Protein AF-A0AA43IH38-F1 (afdb_monomer)

Sequence (455 aa):
GIPIVIVGLGMFALPEIVDLLRRSTRISETASLGAGWIEGFKDVIRHRWIVVRCSVIGCIVGALPGLGGSVVDWIAYGHVIQTTKNRERYGTGDVRGVLAPESANNAKEGGALIPTLLFGIPGSGSMAILLGGFILIGIEPGITMLTQHLDLTFTMIWSLAIGNIAATVLCLLLANHIAKLTTIRYAYLAPFMLMLIFFAAFQATREWNDLFALFVMGTLGIYMKRFGWSRPALLIGYFLAPRLEPTIYQTYQVYGMSFLQHPIVIGLIIATVASIYAAWRFSPNRGQTYSEAGEHGTSNRKPQLIFAAVVFGCIVYALIDSFNYTWFGRIFMQIVAVVGVLLMLPLMYFMVRAEKPAGVLDDAERTIKVDYSVYHYLGWVLGMFALVGLVGFPFGSALFIFIFMQVKVGNAPLKHAIMGISGVAFLGVMSHFLTLRYPSGLLQSVIDMPWWLGG

Radius of gyration: 24.85 Å; Cα contacts (8 Å, |Δi|>4): 553; chains: 1; bounding box: 68×59×64 Å

Mean predicted aligned error: 8.52 Å

pLDDT: mean 86.98, std 8.6, range [52.22, 97.06]

Structure (mmCIF, N/CA/C/O backbone):
data_AF-A0AA43IH38-F1
#
_entry.id   AF-A0AA43IH38-F1
#
loop_
_atom_site.group_PDB
_atom_site.id
_atom_site.type_symbol
_atom_site.label_atom_id
_atom_site.label_alt_id
_atom_site.label_comp_id
_atom_site.label_asym_id
_atom_site.label_entity_id
_atom_site.label_seq_id
_atom_site.pdbx_PDB_ins_code
_atom_site.Cartn_x
_atom_site.Cartn_y
_atom_site.Cartn_z
_atom_site.occupancy
_atom_site.B_iso_or_equiv
_atom_site.auth_seq_id
_atom_site.auth_comp_id
_atom_site.auth_asym_id
_atom_site.auth_atom_id
_atom_site.pdbx_PDB_model_num
ATOM 1 N N . GLY A 1 1 ? -8.515 12.294 -8.029 1.00 81.25 1 GLY A N 1
ATOM 2 C CA . GLY A 1 1 ? -7.836 11.893 -6.776 1.00 81.25 1 GLY A CA 1
ATOM 3 C C . GLY A 1 1 ? -6.794 10.832 -7.075 1.00 81.25 1 GLY A C 1
ATOM 4 O O . GLY A 1 1 ? -6.732 10.390 -8.214 1.00 81.25 1 GLY A O 1
ATOM 5 N N . ILE A 1 2 ? -5.983 10.427 -6.094 1.00 88.69 2 ILE A N 1
ATOM 6 C CA . ILE A 1 2 ? -4.930 9.419 -6.310 1.00 88.69 2 ILE A CA 1
ATOM 7 C C . ILE A 1 2 ? -5.561 8.009 -6.324 1.00 88.69 2 ILE A C 1
ATOM 9 O O . ILE A 1 2 ? -6.302 7.659 -5.402 1.00 88.69 2 ILE A O 1
ATOM 13 N N . PRO A 1 3 ? -5.308 7.167 -7.335 1.00 87.00 3 PRO A N 1
ATOM 14 C CA . PRO A 1 3 ? -5.818 5.801 -7.344 1.00 87.00 3 PRO A CA 1
ATOM 15 C C . PRO A 1 3 ? -5.353 4.988 -6.133 1.00 87.00 3 PRO A C 1
ATOM 17 O O . PRO A 1 3 ? -4.191 5.034 -5.725 1.00 87.00 3 PRO A O 1
ATOM 20 N N . ILE A 1 4 ? -6.253 4.179 -5.575 1.00 83.62 4 ILE A N 1
ATOM 21 C CA . ILE A 1 4 ? -5.964 3.404 -4.363 1.00 83.62 4 ILE A CA 1
ATOM 22 C C . ILE A 1 4 ? -4.842 2.383 -4.542 1.00 83.62 4 ILE A C 1
ATOM 24 O O . ILE A 1 4 ? -4.072 2.136 -3.615 1.00 83.62 4 ILE A O 1
ATOM 28 N N . VAL A 1 5 ? -4.719 1.829 -5.749 1.00 84.38 5 VAL A N 1
ATOM 29 C CA . VAL A 1 5 ? -3.650 0.894 -6.109 1.00 84.38 5 VAL A CA 1
ATOM 30 C C . VAL A 1 5 ? -2.286 1.552 -5.899 1.00 84.38 5 VAL A C 1
ATOM 32 O O . VAL A 1 5 ? -1.394 0.935 -5.327 1.00 84.38 5 VAL A O 1
ATOM 35 N N . ILE A 1 6 ? -2.144 2.831 -6.258 1.00 92.69 6 ILE A N 1
ATOM 36 C CA . ILE A 1 6 ? -0.893 3.586 -6.111 1.00 92.69 6 ILE A CA 1
ATOM 37 C C . ILE A 1 6 ? -0.559 3.812 -4.641 1.00 92.69 6 ILE A C 1
ATOM 39 O O . ILE A 1 6 ? 0.585 3.616 -4.234 1.00 92.69 6 ILE A O 1
ATOM 43 N N . VAL A 1 7 ? -1.557 4.166 -3.826 1.00 91.19 7 VAL A N 1
ATOM 44 C CA . VAL A 1 7 ? -1.372 4.306 -2.376 1.00 91.19 7 VAL A CA 1
ATOM 45 C C . VAL A 1 7 ? -0.963 2.965 -1.766 1.00 91.19 7 VAL A C 1
ATOM 47 O O . VAL A 1 7 ? 0.008 2.910 -1.022 1.00 91.19 7 VAL A O 1
ATOM 50 N N . GLY A 1 8 ? -1.622 1.859 -2.121 1.00 89.00 8 GLY A N 1
ATOM 51 C CA . GLY A 1 8 ? -1.249 0.523 -1.645 1.00 89.00 8 GLY A CA 1
ATOM 52 C C . GLY A 1 8 ? 0.190 0.139 -2.016 1.00 89.00 8 GLY A C 1
ATOM 53 O O . GLY A 1 8 ? 0.974 -0.253 -1.149 1.00 89.00 8 GLY A O 1
ATOM 54 N N . LEU A 1 9 ? 0.565 0.315 -3.285 1.00 92.81 9 LEU A N 1
ATOM 55 C CA . LEU A 1 9 ? 1.914 0.035 -3.783 1.00 92.81 9 LEU A CA 1
ATOM 56 C C . LEU A 1 9 ? 2.978 0.914 -3.103 1.00 92.81 9 LEU A C 1
ATOM 58 O O . LEU A 1 9 ? 4.007 0.403 -2.657 1.00 92.81 9 LEU A O 1
ATOM 62 N N . GLY A 1 10 ? 2.721 2.215 -2.961 1.00 94.25 10 GLY A N 1
ATOM 63 C CA . GLY A 1 10 ? 3.629 3.144 -2.289 1.00 94.25 10 GLY A CA 1
ATOM 64 C C . GLY A 1 10 ? 3.775 2.854 -0.794 1.00 94.25 10 GLY A C 1
ATOM 65 O O . GLY A 1 10 ? 4.875 2.856 -0.256 1.00 94.25 10 GLY A O 1
ATOM 66 N N . MET A 1 11 ? 2.686 2.524 -0.107 1.00 92.31 11 MET A N 1
ATOM 67 C CA . MET A 1 11 ? 2.701 2.348 1.347 1.00 92.31 11 MET A CA 1
ATOM 68 C C . MET A 1 11 ? 3.237 0.981 1.791 1.00 92.31 11 MET A C 1
ATOM 70 O O . MET A 1 11 ? 3.782 0.860 2.891 1.00 92.31 11 MET A O 1
ATOM 74 N N . PHE A 1 12 ? 3.107 -0.056 0.961 1.00 89.56 12 PHE A N 1
ATOM 75 C CA . PHE A 1 12 ? 3.463 -1.425 1.348 1.00 89.56 12 PHE A CA 1
ATOM 76 C C . PHE A 1 12 ? 4.565 -2.039 0.497 1.00 89.56 12 PHE A C 1
ATOM 78 O O . PHE A 1 12 ? 5.475 -2.637 1.064 1.00 89.56 12 PHE A O 1
ATOM 85 N N . ALA A 1 13 ? 4.542 -1.862 -0.825 1.00 92.69 13 ALA A N 1
ATOM 86 C CA . ALA A 1 13 ? 5.506 -2.530 -1.694 1.00 92.69 13 ALA A CA 1
ATOM 87 C C . ALA A 1 13 ? 6.880 -1.839 -1.666 1.00 92.69 13 ALA A C 1
ATOM 89 O O . ALA A 1 13 ? 7.891 -2.490 -1.398 1.00 92.69 13 ALA A O 1
ATOM 90 N N . LEU A 1 14 ? 6.935 -0.516 -1.868 1.00 93.81 14 LEU A N 1
ATOM 91 C CA . LEU A 1 14 ? 8.208 0.221 -1.874 1.00 93.81 14 LEU A CA 1
ATOM 92 C C . LEU A 1 14 ? 8.974 0.156 -0.534 1.00 93.81 14 LEU A C 1
ATOM 94 O O . LEU A 1 14 ? 10.174 -0.127 -0.564 1.00 93.81 14 LEU A O 1
ATOM 98 N N . PRO A 1 15 ? 8.340 0.331 0.643 1.00 91.88 15 PRO A N 1
ATOM 99 C CA . PRO A 1 15 ? 9.043 0.252 1.922 1.00 91.88 15 PRO A CA 1
ATOM 100 C C . PRO A 1 15 ? 9.574 -1.149 2.223 1.00 91.88 15 PRO A C 1
ATOM 102 O O . PRO A 1 15 ? 10.594 -1.288 2.897 1.00 91.88 15 PRO A O 1
ATOM 105 N N . GLU A 1 16 ? 8.897 -2.190 1.734 1.00 89.75 16 GLU A N 1
ATOM 106 C CA . GLU A 1 16 ? 9.347 -3.570 1.897 1.00 89.75 16 GLU A CA 1
ATOM 107 C C . GLU A 1 16 ? 10.522 -3.888 0.975 1.00 89.75 16 GLU A C 1
ATOM 109 O O . GLU A 1 16 ? 11.508 -4.467 1.424 1.00 89.75 16 GLU A O 1
ATOM 114 N N . ILE A 1 17 ? 10.490 -3.407 -0.274 1.00 90.88 17 ILE A N 1
ATOM 115 C CA . ILE A 1 17 ? 11.639 -3.512 -1.180 1.00 90.88 17 ILE A CA 1
ATOM 116 C C . ILE A 1 17 ? 12.870 -2.842 -0.586 1.00 90.88 17 ILE A C 1
ATOM 118 O O . ILE A 1 17 ? 13.943 -3.443 -0.584 1.00 90.88 17 ILE A O 1
ATOM 122 N N . VAL A 1 18 ? 12.727 -1.615 -0.084 1.00 90.06 18 VAL A N 1
ATOM 123 C CA . VAL A 1 18 ? 13.847 -0.877 0.505 1.00 90.06 18 VAL A CA 1
ATOM 124 C C . VAL A 1 18 ? 14.407 -1.611 1.723 1.00 90.06 18 VAL A C 1
ATOM 126 O O . VAL A 1 18 ? 15.621 -1.741 1.846 1.00 90.06 18 VAL A O 1
ATOM 129 N N . ASP A 1 19 ? 13.554 -2.134 2.602 1.00 86.00 19 ASP A N 1
ATOM 130 C CA . ASP A 1 19 ? 14.001 -2.855 3.797 1.00 86.00 19 ASP A CA 1
ATOM 131 C C . ASP A 1 19 ? 14.705 -4.182 3.461 1.00 86.00 19 ASP A C 1
ATOM 133 O O . ASP A 1 19 ? 15.783 -4.471 3.983 1.00 86.00 19 ASP A O 1
ATOM 137 N N . LEU A 1 20 ? 14.163 -4.958 2.522 1.00 85.62 20 LEU A N 1
ATOM 138 C CA . LEU A 1 20 ? 14.784 -6.205 2.067 1.00 85.62 20 LEU A CA 1
ATOM 139 C C . LEU A 1 20 ? 16.113 -5.956 1.337 1.00 85.62 20 LEU A C 1
ATOM 141 O O . LEU A 1 20 ? 17.081 -6.692 1.536 1.00 85.62 20 LEU A O 1
ATOM 145 N N . LEU A 1 21 ? 16.206 -4.881 0.548 1.00 85.44 21 LEU A N 1
ATOM 146 C CA . LEU A 1 21 ? 17.463 -4.456 -0.072 1.00 85.44 21 LEU A CA 1
ATOM 147 C C . LEU A 1 21 ? 18.519 -4.060 0.963 1.00 85.44 21 LEU A C 1
ATOM 149 O O . LEU A 1 21 ? 19.688 -4.426 0.814 1.00 85.44 21 LEU A O 1
ATOM 153 N N . ARG A 1 22 ? 18.118 -3.353 2.025 1.00 82.94 22 ARG A N 1
ATOM 154 C CA . ARG A 1 22 ? 19.017 -2.963 3.122 1.00 82.94 22 ARG A CA 1
ATOM 155 C C . ARG A 1 22 ? 19.623 -4.176 3.811 1.00 82.94 22 ARG A C 1
ATOM 157 O O . ARG A 1 22 ? 20.822 -4.176 4.056 1.00 82.94 22 ARG A O 1
ATOM 164 N N . ARG A 1 23 ? 18.834 -5.227 4.042 1.00 75.38 23 ARG A N 1
ATOM 165 C CA . ARG A 1 23 ? 19.314 -6.469 4.671 1.00 75.38 23 ARG A CA 1
ATOM 166 C C . ARG A 1 23 ? 20.249 -7.275 3.765 1.00 75.38 23 ARG A C 1
ATOM 168 O O . ARG A 1 23 ? 21.070 -8.022 4.277 1.00 75.38 23 ARG A O 1
ATOM 175 N N . SER A 1 24 ? 20.163 -7.116 2.438 1.00 62.66 24 SER A N 1
ATOM 176 C CA . SER A 1 24 ? 21.061 -7.731 1.436 1.00 62.66 24 SER A CA 1
ATOM 177 C C . SER A 1 24 ? 21.216 -9.265 1.509 1.00 62.66 24 SER A C 1
ATOM 179 O O . SER A 1 24 ? 22.073 -9.837 0.827 1.00 62.66 24 SER A O 1
ATOM 181 N N . THR A 1 25 ? 20.351 -9.945 2.264 1.00 61.59 25 THR A N 1
ATOM 182 C CA . THR A 1 25 ? 20.306 -11.398 2.439 1.00 61.59 25 THR A CA 1
ATOM 183 C C . THR A 1 25 ? 19.291 -12.054 1.498 1.00 61.59 25 THR A C 1
ATOM 185 O O . THR A 1 25 ? 18.500 -11.396 0.816 1.00 61.59 25 THR A O 1
ATOM 188 N N . ARG A 1 26 ? 19.339 -13.388 1.407 1.00 58.38 26 ARG A N 1
ATOM 189 C CA . ARG A 1 26 ? 18.226 -14.169 0.848 1.00 58.38 26 ARG A CA 1
ATOM 190 C C . ARG A 1 26 ? 17.069 -14.125 1.848 1.00 58.38 26 ARG A C 1
ATOM 192 O O . ARG A 1 26 ? 17.317 -14.119 3.051 1.00 58.38 26 ARG A O 1
ATOM 199 N N . ILE A 1 27 ? 15.830 -14.106 1.356 1.00 59.16 27 ILE A N 1
ATOM 200 C CA . ILE A 1 27 ? 14.644 -14.161 2.229 1.00 59.16 27 ILE A CA 1
ATOM 201 C C . ILE A 1 27 ? 14.575 -15.535 2.910 1.00 59.16 27 ILE A C 1
ATOM 203 O O . ILE A 1 27 ? 14.220 -15.624 4.081 1.00 59.16 27 ILE A O 1
ATOM 207 N N . SER A 1 28 ? 14.977 -16.590 2.192 1.00 54.59 28 SER A N 1
ATOM 208 C CA . SER A 1 28 ? 15.154 -17.940 2.729 1.00 54.59 28 SER A CA 1
ATOM 209 C C . SER A 1 28 ? 16.508 -18.531 2.326 1.00 54.59 28 SER A C 1
ATOM 211 O O . SER A 1 28 ? 16.962 -18.366 1.190 1.00 54.59 28 SER A O 1
ATOM 213 N N . GLU A 1 29 ? 17.144 -19.265 3.242 1.00 55.66 29 GLU A N 1
ATOM 214 C CA . GLU A 1 29 ? 18.355 -20.045 2.953 1.00 55.66 29 GLU A CA 1
ATOM 215 C C . GLU A 1 29 ? 18.055 -21.327 2.160 1.00 55.66 29 GLU A C 1
ATOM 217 O O . GLU A 1 29 ? 18.920 -21.810 1.429 1.00 55.66 29 GLU A O 1
ATOM 222 N N . THR A 1 30 ? 16.826 -21.850 2.248 1.00 53.44 30 THR A N 1
ATOM 223 C CA . THR A 1 30 ? 16.400 -23.094 1.588 1.00 53.44 30 THR A CA 1
ATOM 224 C C . THR A 1 30 ? 15.121 -22.901 0.767 1.00 53.44 30 THR A C 1
ATOM 226 O O . THR A 1 30 ? 14.196 -22.197 1.168 1.00 53.44 30 THR A O 1
ATOM 229 N N . ALA A 1 31 ? 15.065 -23.518 -0.421 1.00 53.03 31 ALA A N 1
ATOM 230 C CA . ALA A 1 31 ? 13.918 -23.418 -1.340 1.00 53.03 31 ALA A CA 1
ATOM 231 C C . ALA A 1 31 ? 12.831 -24.450 -1.040 1.00 53.03 31 ALA A C 1
ATOM 233 O O . ALA A 1 31 ? 11.761 -24.418 -1.648 1.00 53.03 31 ALA A O 1
ATOM 234 N N . SER A 1 32 ? 13.125 -25.411 -0.164 1.00 53.78 32 SER A N 1
ATOM 235 C CA . SER A 1 32 ? 12.188 -26.464 0.177 1.00 53.78 32 SER A CA 1
ATOM 236 C C . SER A 1 32 ? 11.075 -25.880 1.039 1.00 53.78 32 SER A C 1
ATOM 238 O O . SER A 1 32 ? 11.219 -25.747 2.253 1.00 53.78 32 SER A O 1
ATOM 240 N N . LEU A 1 33 ? 9.931 -25.600 0.416 1.00 57.47 33 LEU A N 1
ATOM 241 C CA . LEU A 1 33 ? 8.657 -25.818 1.091 1.00 57.47 33 LEU A CA 1
ATOM 242 C C . LEU A 1 33 ? 8.693 -27.275 1.571 1.00 57.47 33 LEU A C 1
ATOM 244 O O . LEU A 1 33 ? 8.750 -28.190 0.752 1.00 57.47 33 LEU A O 1
ATOM 248 N N . GLY A 1 34 ? 8.798 -27.500 2.880 1.00 58.00 34 GLY A N 1
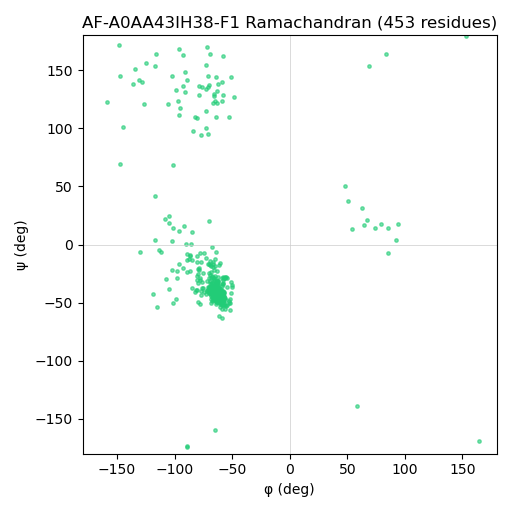ATOM 249 C CA . GLY A 1 34 ? 8.818 -28.854 3.437 1.00 58.00 34 GLY A CA 1
ATOM 250 C C . GLY A 1 34 ? 7.493 -29.601 3.215 1.00 58.00 34 GLY A C 1
ATOM 251 O O . GLY A 1 34 ? 6.642 -29.206 2.421 1.00 58.00 34 GLY A O 1
ATOM 252 N N . ALA A 1 35 ? 7.246 -30.641 4.013 1.00 59.69 35 ALA A N 1
ATOM 253 C CA . ALA A 1 35 ? 5.982 -31.393 4.056 1.00 59.69 35 ALA A CA 1
ATOM 254 C C . ALA A 1 35 ? 4.785 -30.612 4.669 1.00 59.69 35 ALA A C 1
ATOM 256 O O . ALA A 1 35 ? 3.805 -31.206 5.118 1.00 59.69 35 ALA A O 1
ATOM 257 N N . GLY A 1 36 ? 4.853 -29.277 4.712 1.00 70.44 36 GLY A N 1
ATOM 258 C CA . GLY A 1 36 ? 3.948 -28.412 5.477 1.00 70.44 36 GLY A CA 1
ATOM 259 C C . GLY A 1 36 ? 2.540 -28.244 4.898 1.00 70.44 36 GLY A C 1
ATOM 260 O O . GLY A 1 36 ? 1.693 -27.667 5.564 1.00 70.44 36 GLY A O 1
ATOM 261 N N . TRP A 1 37 ? 2.259 -28.753 3.694 1.00 76.94 37 TRP A N 1
ATOM 262 C CA . TRP A 1 37 ? 0.937 -28.671 3.052 1.00 76.94 37 TRP A CA 1
ATOM 263 C C . TRP A 1 37 ? -0.166 -29.333 3.875 1.00 76.94 37 TRP A C 1
ATOM 265 O O . TRP A 1 37 ? -1.231 -28.756 4.096 1.00 76.94 37 TRP A O 1
ATOM 275 N N . ILE A 1 38 ? 0.122 -30.541 4.365 1.00 81.62 38 ILE A N 1
ATOM 276 C CA . ILE A 1 38 ? -0.781 -31.290 5.239 1.00 81.62 38 ILE A CA 1
ATOM 277 C C . ILE A 1 38 ? -0.988 -30.518 6.545 1.00 81.62 38 ILE A C 1
ATOM 279 O O . ILE A 1 38 ? -2.101 -30.467 7.060 1.00 81.62 38 ILE A O 1
ATOM 283 N N . GLU A 1 39 ? 0.059 -29.868 7.046 1.00 83.44 39 GLU A N 1
ATOM 284 C CA . GLU A 1 39 ? -0.004 -29.088 8.278 1.00 83.44 39 GLU A CA 1
ATOM 285 C C . GLU A 1 39 ? -0.812 -27.802 8.101 1.00 83.44 39 GLU A C 1
ATOM 287 O O . GLU A 1 39 ? -1.657 -27.515 8.942 1.00 83.44 39 GLU A O 1
ATOM 292 N N . GLY A 1 40 ? -0.689 -27.118 6.960 1.00 85.12 40 GLY A N 1
ATOM 293 C CA . GLY A 1 40 ? -1.552 -25.991 6.603 1.00 85.12 40 GLY A CA 1
ATOM 294 C C . GLY A 1 40 ? -3.027 -26.394 6.523 1.00 85.12 40 GLY A C 1
ATOM 295 O O . GLY A 1 40 ? -3.891 -25.706 7.066 1.00 85.12 40 GLY A O 1
ATOM 296 N N . PHE A 1 41 ? -3.333 -27.554 5.931 1.00 86.44 41 PHE A N 1
ATOM 297 C CA . PHE A 1 41 ? -4.699 -28.086 5.923 1.00 86.44 41 PHE A CA 1
ATOM 298 C C . PHE A 1 41 ? -5.194 -28.442 7.335 1.00 86.44 41 PHE A C 1
ATOM 300 O O . PHE A 1 41 ? -6.324 -28.117 7.711 1.00 86.44 41 PHE A O 1
ATOM 307 N N . LYS A 1 42 ? -4.345 -29.059 8.165 1.00 89.62 42 LYS A N 1
ATOM 308 C CA . LYS A 1 42 ? -4.670 -29.325 9.573 1.00 89.62 42 LYS A CA 1
ATOM 309 C C . LYS A 1 42 ? -4.882 -28.037 10.364 1.00 89.62 42 LYS A C 1
ATOM 311 O O . LYS A 1 42 ? -5.757 -28.025 11.227 1.00 89.62 42 LYS A O 1
ATOM 316 N N . ASP A 1 43 ? -4.148 -26.966 10.078 1.00 89.88 43 ASP A N 1
ATOM 317 C CA . ASP A 1 43 ? -4.312 -25.671 10.739 1.00 89.88 43 ASP A CA 1
ATOM 318 C C . ASP A 1 43 ? -5.678 -25.050 10.427 1.00 89.88 43 ASP A C 1
ATOM 320 O O . ASP A 1 43 ? -6.330 -24.541 11.343 1.00 89.88 43 ASP A O 1
ATOM 324 N N . VAL A 1 44 ? -6.179 -25.188 9.192 1.00 90.75 44 VAL A N 1
ATOM 325 C CA . VAL A 1 44 ? -7.558 -24.804 8.827 1.00 90.75 44 VAL A CA 1
ATOM 326 C C . VAL A 1 44 ? -8.573 -25.552 9.699 1.00 90.75 44 VAL A C 1
ATOM 328 O O . VAL A 1 44 ? -9.472 -24.936 10.272 1.00 90.75 44 VAL A O 1
ATOM 331 N N . ILE A 1 45 ? -8.414 -26.869 9.871 1.00 93.12 45 ILE A N 1
ATOM 332 C CA . ILE A 1 45 ? -9.326 -27.693 10.687 1.00 93.12 45 ILE A CA 1
ATOM 333 C C . ILE A 1 45 ? -9.203 -27.362 12.183 1.00 93.12 45 ILE A C 1
ATOM 335 O O . ILE A 1 45 ? -10.212 -27.251 12.893 1.00 93.12 45 ILE A O 1
ATOM 339 N N . ARG A 1 46 ? -7.974 -27.189 12.678 1.00 92.56 46 ARG A N 1
ATOM 340 C CA . ARG A 1 46 ? -7.667 -26.833 14.071 1.00 92.56 46 ARG A CA 1
ATOM 341 C C . ARG A 1 46 ? -8.256 -25.470 14.428 1.00 92.56 46 ARG A C 1
ATOM 343 O O . ARG A 1 46 ? -8.788 -25.300 15.524 1.00 92.56 46 ARG A O 1
ATOM 350 N N . HIS A 1 47 ? -8.216 -24.524 13.494 1.00 92.88 47 HIS A N 1
ATOM 351 C CA . HIS A 1 47 ? -8.717 -23.162 13.655 1.00 92.88 47 HIS A CA 1
ATOM 352 C C . HIS A 1 47 ? -10.045 -22.909 12.926 1.00 92.88 47 HIS A C 1
ATOM 354 O O . HIS A 1 47 ? -10.389 -21.757 12.665 1.00 92.88 47 HIS A O 1
ATOM 360 N N . ARG A 1 48 ? -10.848 -23.955 12.679 1.00 94.56 48 ARG A N 1
ATOM 361 C CA . ARG A 1 48 ? -12.121 -23.875 11.933 1.00 94.56 48 ARG A CA 1
ATOM 362 C C . ARG A 1 48 ? -13.082 -22.792 12.422 1.00 94.56 48 ARG A C 1
ATOM 364 O O . ARG A 1 48 ? -13.797 -22.194 11.632 1.00 94.56 48 ARG A O 1
ATOM 371 N N . TRP A 1 49 ? -13.084 -22.497 13.721 1.00 93.06 49 TRP A N 1
ATOM 372 C CA . TRP A 1 49 ? -13.930 -21.442 14.280 1.00 93.06 49 TRP A CA 1
ATOM 373 C C . TRP A 1 49 ? -13.493 -20.038 13.858 1.00 93.06 49 TRP A C 1
ATOM 375 O O . TRP A 1 49 ? -14.351 -19.179 13.689 1.00 93.06 49 TRP A O 1
ATOM 385 N N . ILE A 1 50 ? -12.191 -19.803 13.667 1.00 93.19 50 ILE A N 1
ATOM 386 C CA . ILE A 1 50 ? -11.680 -18.544 13.106 1.00 93.19 50 ILE A CA 1
ATOM 387 C C . ILE A 1 50 ? -12.109 -18.452 11.644 1.00 93.19 50 ILE A C 1
ATOM 389 O O . ILE A 1 50 ? -12.704 -17.453 11.260 1.00 93.19 50 ILE A O 1
ATOM 393 N N . VAL A 1 51 ? -11.900 -19.524 10.873 1.00 94.56 51 VAL A N 1
ATOM 394 C CA . VAL A 1 51 ? -12.288 -19.606 9.456 1.00 94.56 51 VAL A CA 1
ATOM 395 C C . VAL A 1 51 ? -13.772 -19.288 9.277 1.00 94.56 51 VAL A C 1
ATOM 397 O O . VAL A 1 51 ? -14.113 -18.382 8.523 1.00 94.56 51 VAL A O 1
ATOM 400 N N . VAL A 1 52 ? -14.660 -19.954 10.023 1.00 95.19 52 VAL A N 1
ATOM 401 C CA . VAL A 1 52 ? -16.113 -19.731 9.937 1.00 95.19 52 VAL A CA 1
ATOM 402 C C . VAL A 1 52 ? -16.490 -18.309 10.354 1.00 95.19 52 VAL A C 1
ATOM 404 O O . VAL A 1 52 ? -17.215 -17.637 9.627 1.00 95.19 52 VAL A O 1
ATOM 407 N N . ARG A 1 53 ? -15.988 -17.809 11.492 1.00 93.50 53 ARG A N 1
ATOM 408 C CA . ARG A 1 53 ? -16.326 -16.457 11.975 1.00 93.50 53 ARG A CA 1
ATOM 409 C C . ARG A 1 53 ? -15.856 -15.372 11.010 1.00 93.50 53 ARG A C 1
ATOM 411 O O . ARG A 1 53 ? -16.624 -14.471 10.693 1.00 93.50 53 ARG A O 1
ATOM 418 N N . CYS A 1 54 ? -14.625 -15.474 10.516 1.00 94.56 54 CYS A N 1
ATOM 419 C CA . CYS A 1 54 ? -14.080 -14.528 9.551 1.00 94.56 54 CYS A CA 1
ATOM 420 C C . CYS A 1 54 ? -14.769 -14.644 8.187 1.00 94.56 54 CYS A C 1
ATOM 422 O O . CYS A 1 54 ? -15.011 -13.618 7.565 1.00 94.56 54 CYS A O 1
ATOM 424 N N . SER A 1 55 ? -15.185 -15.843 7.768 1.00 94.88 55 SER A N 1
ATOM 425 C CA . SER A 1 55 ? -16.012 -16.022 6.564 1.00 94.88 55 SER A CA 1
ATOM 426 C C . SER A 1 55 ? -17.379 -15.346 6.702 1.00 94.88 55 SER A C 1
ATOM 428 O O . SER A 1 55 ? -17.842 -14.702 5.768 1.00 94.88 55 SER A O 1
ATOM 430 N N . VAL A 1 56 ? -18.021 -15.438 7.874 1.00 94.62 56 VAL A N 1
ATOM 431 C CA . VAL A 1 56 ? -19.291 -14.741 8.150 1.00 94.62 56 VAL A CA 1
ATOM 432 C C . VAL A 1 56 ? -19.101 -13.226 8.116 1.00 94.62 56 VAL A C 1
ATOM 434 O O . VAL A 1 56 ? -19.885 -12.539 7.469 1.00 94.62 56 VAL A O 1
ATOM 437 N N . ILE A 1 57 ? -18.041 -12.707 8.748 1.00 91.94 57 ILE A N 1
ATOM 438 C CA . ILE A 1 57 ? -17.669 -11.285 8.640 1.00 91.94 57 ILE A CA 1
ATOM 439 C C . ILE A 1 57 ? -17.474 -10.910 7.166 1.00 91.94 57 ILE A C 1
ATOM 441 O O . ILE A 1 57 ? -18.027 -9.911 6.717 1.00 91.94 57 ILE A O 1
ATOM 445 N N . GLY A 1 58 ? -16.754 -11.746 6.413 1.00 92.19 58 GLY A N 1
ATOM 446 C CA . GLY A 1 58 ? -16.549 -11.624 4.973 1.00 92.19 58 GLY A CA 1
ATOM 447 C C . GLY A 1 58 ? -17.853 -11.462 4.203 1.00 92.19 58 GLY A C 1
ATOM 448 O O . GLY A 1 58 ? -18.056 -10.466 3.513 1.00 92.19 58 GLY A O 1
ATOM 449 N N . CYS A 1 59 ? -18.769 -12.411 4.378 1.00 91.75 59 CYS A N 1
ATOM 450 C CA . CYS A 1 59 ? -20.067 -12.428 3.716 1.00 91.75 59 CYS A CA 1
ATOM 451 C C . CYS A 1 59 ? -20.922 -11.202 4.076 1.00 91.75 59 CYS A C 1
ATOM 453 O O . CYS A 1 59 ? -21.455 -10.551 3.182 1.00 91.75 59 CYS A O 1
ATOM 455 N N . ILE A 1 60 ? -20.997 -10.832 5.362 1.00 90.62 60 ILE A N 1
ATOM 456 C CA . ILE A 1 60 ? -21.760 -9.659 5.820 1.00 90.62 60 ILE A CA 1
ATOM 457 C C . ILE A 1 60 ? -21.187 -8.373 5.221 1.00 90.62 60 ILE A C 1
ATOM 459 O O . ILE A 1 60 ? -21.932 -7.568 4.673 1.00 90.62 60 ILE A O 1
ATOM 463 N N . VAL A 1 61 ? -19.868 -8.179 5.295 1.00 87.06 61 VAL A N 1
ATOM 464 C CA . VAL A 1 61 ? -19.213 -6.990 4.731 1.00 87.06 61 VAL A CA 1
ATOM 465 C C . VAL A 1 61 ? -19.346 -6.962 3.208 1.00 87.06 61 VAL A C 1
ATOM 467 O O . VAL A 1 61 ? -19.541 -5.893 2.641 1.00 87.06 61 VAL A O 1
ATOM 470 N N . GLY A 1 62 ? -19.293 -8.120 2.546 1.00 86.81 62 GLY A N 1
ATOM 471 C CA . GLY A 1 62 ? -19.547 -8.241 1.111 1.00 86.81 62 GLY A CA 1
ATOM 472 C C . GLY A 1 62 ? -20.977 -7.862 0.727 1.00 86.81 62 GLY A C 1
ATOM 473 O O . GLY A 1 62 ? -21.176 -7.193 -0.283 1.00 86.81 62 GLY A O 1
ATOM 474 N N . ALA A 1 63 ? -21.958 -8.232 1.552 1.00 88.00 63 ALA A N 1
ATOM 475 C CA . ALA A 1 63 ? -23.362 -7.898 1.335 1.00 88.00 63 ALA A CA 1
ATOM 476 C C . ALA A 1 63 ? -23.665 -6.402 1.521 1.00 88.00 63 ALA A C 1
ATOM 478 O O . ALA A 1 63 ? -24.701 -5.928 1.058 1.00 88.00 63 ALA A O 1
ATOM 479 N N . LEU A 1 64 ? -22.775 -5.655 2.184 1.00 84.25 64 LEU A N 1
ATOM 480 C CA . LEU A 1 64 ? -22.903 -4.213 2.353 1.00 84.25 64 LEU A CA 1
ATOM 481 C C . LEU A 1 64 ? -22.419 -3.495 1.078 1.00 84.25 64 LEU A C 1
ATOM 483 O O . LEU A 1 64 ? -21.213 -3.466 0.795 1.00 84.25 64 LEU A O 1
ATOM 487 N N . PRO A 1 65 ? -23.337 -2.895 0.295 1.00 69.31 65 PRO A N 1
ATOM 488 C CA . PRO A 1 65 ? -22.980 -2.238 -0.949 1.00 69.31 65 PRO A CA 1
ATOM 489 C C . PRO A 1 65 ? -22.036 -1.081 -0.660 1.00 69.31 65 PRO A C 1
ATOM 491 O O . PRO A 1 65 ? -22.198 -0.331 0.302 1.00 69.31 65 PRO A O 1
ATOM 494 N N . GLY A 1 66 ? -21.015 -0.937 -1.498 1.00 59.97 66 GLY A N 1
ATOM 495 C CA . GLY A 1 66 ? -20.110 0.186 -1.348 1.00 59.97 66 GLY A CA 1
ATOM 496 C C . GLY A 1 66 ? -19.251 0.147 -0.078 1.00 59.97 66 GLY A C 1
ATOM 497 O O . GLY A 1 66 ? -18.729 1.191 0.280 1.00 59.97 66 GLY A O 1
ATOM 498 N N . LEU A 1 67 ? -19.020 -0.997 0.585 1.00 63.78 67 LEU A N 1
ATOM 499 C CA . LEU A 1 67 ? -17.917 -1.130 1.562 1.00 63.78 67 LEU A CA 1
ATOM 500 C C . LEU A 1 67 ? -16.625 -1.668 0.950 1.00 63.78 67 LEU A C 1
ATOM 502 O O . LEU A 1 67 ? -15.548 -1.296 1.399 1.00 63.78 67 LEU A O 1
ATOM 506 N N . GLY A 1 68 ? -16.710 -2.333 -0.209 1.00 60.31 68 GLY A N 1
ATOM 507 C CA . GLY A 1 68 ? -15.555 -2.733 -1.018 1.00 60.31 68 GLY A CA 1
ATOM 508 C C . GLY A 1 68 ? -14.705 -3.826 -0.363 1.00 60.31 68 GLY A C 1
ATOM 509 O O . GLY A 1 68 ? -14.691 -4.003 0.848 1.00 60.31 68 GLY A O 1
ATOM 510 N N . GLY A 1 69 ? -14.011 -4.612 -1.187 1.00 64.88 69 GLY A N 1
ATOM 511 C CA . GLY A 1 69 ? -13.386 -5.849 -0.712 1.00 64.88 69 GLY A CA 1
ATOM 512 C C . GLY A 1 69 ? -12.202 -5.678 0.211 1.00 64.88 69 GLY A C 1
ATOM 513 O O . GLY A 1 69 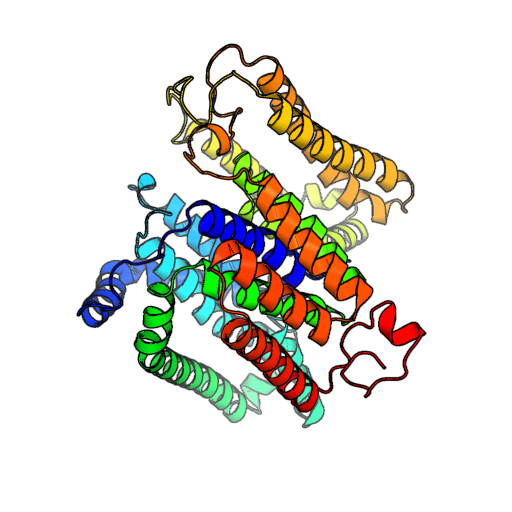? -12.106 -6.380 1.205 1.00 64.88 69 GLY A O 1
ATOM 514 N N . SER A 1 70 ? -11.325 -4.728 -0.087 1.00 66.44 70 SER A N 1
ATOM 515 C CA . SER A 1 70 ? -9.997 -4.666 0.526 1.00 66.44 70 SER A CA 1
ATOM 516 C C . SER A 1 70 ? -10.002 -4.309 2.018 1.00 66.44 70 SER A C 1
ATOM 518 O O . SER A 1 70 ? -8.985 -4.460 2.684 1.00 66.44 70 SER A O 1
ATOM 520 N N . VAL A 1 71 ? -11.122 -3.817 2.560 1.00 72.88 71 VAL A N 1
ATOM 521 C CA . VAL A 1 71 ? -11.258 -3.497 3.994 1.00 72.88 71 VAL A CA 1
ATOM 522 C C . VAL A 1 71 ? -11.529 -4.755 4.820 1.00 72.88 71 VAL A C 1
ATOM 524 O O . VAL A 1 71 ? -11.194 -4.797 6.005 1.00 72.88 71 VAL A O 1
ATOM 527 N N . VAL A 1 72 ? -12.110 -5.789 4.206 1.00 84.69 72 VAL A N 1
ATOM 528 C CA . VAL A 1 72 ? -12.567 -6.985 4.919 1.00 84.69 72 VAL A CA 1
ATOM 529 C C . VAL A 1 72 ? -11.414 -7.739 5.574 1.00 84.69 72 VAL A C 1
ATOM 531 O O . VAL A 1 72 ? -11.546 -8.185 6.713 1.00 84.69 72 VAL A O 1
ATOM 534 N N . ASP A 1 73 ? -10.258 -7.767 4.912 1.00 85.88 73 ASP A N 1
ATOM 535 C CA . ASP A 1 73 ? -9.041 -8.415 5.402 1.00 85.88 73 ASP A CA 1
ATOM 536 C C . ASP A 1 73 ? -8.546 -7.749 6.680 1.00 85.88 73 ASP A C 1
ATOM 538 O O . ASP A 1 73 ? -8.230 -8.416 7.665 1.00 85.88 73 ASP A O 1
ATOM 542 N N . TRP A 1 74 ? -8.558 -6.415 6.708 1.00 79.25 74 TRP A N 1
ATOM 543 C CA . TRP A 1 74 ? -8.151 -5.639 7.874 1.00 79.25 74 TRP A CA 1
ATOM 544 C C . TRP A 1 74 ? -9.139 -5.771 9.028 1.00 79.25 74 TRP A C 1
ATOM 546 O O . TRP A 1 74 ? -8.713 -5.884 10.179 1.00 79.25 74 TRP A O 1
ATOM 556 N N . ILE A 1 75 ? -10.444 -5.805 8.742 1.00 84.00 75 ILE A N 1
ATOM 557 C CA . ILE A 1 75 ? -11.472 -6.057 9.761 1.00 84.00 75 ILE A CA 1
ATOM 558 C C . ILE A 1 75 ? -11.280 -7.455 10.356 1.00 84.00 75 ILE A C 1
ATOM 560 O O . ILE A 1 75 ? -11.256 -7.601 11.579 1.00 84.00 75 ILE A O 1
ATOM 564 N N . ALA A 1 76 ? -11.101 -8.476 9.518 1.00 89.50 76 ALA A N 1
ATOM 565 C CA . ALA A 1 76 ? -10.907 -9.852 9.960 1.00 89.50 76 ALA A CA 1
ATOM 566 C C . ALA A 1 76 ? -9.603 -10.023 10.755 1.00 89.50 76 ALA A C 1
ATOM 568 O O . ALA A 1 76 ? -9.600 -10.656 11.815 1.00 89.50 76 ALA A O 1
ATOM 569 N N . TYR A 1 77 ? -8.513 -9.402 10.300 1.00 85.94 77 TYR A N 1
ATOM 570 C CA . TYR A 1 77 ? -7.232 -9.396 11.001 1.00 85.94 77 TYR A CA 1
ATOM 571 C C . TYR A 1 77 ? -7.322 -8.672 12.355 1.00 85.94 77 TYR A C 1
ATOM 573 O O . TYR A 1 77 ? -6.895 -9.193 13.388 1.00 85.94 77 TYR A O 1
ATOM 581 N N . GLY A 1 78 ? -7.955 -7.497 12.391 1.00 81.50 78 GLY A N 1
ATOM 582 C CA . GLY A 1 78 ? -8.211 -6.763 13.630 1.00 81.50 78 GLY A CA 1
ATOM 583 C C . GLY A 1 78 ? -9.080 -7.559 14.606 1.00 81.50 78 GLY A C 1
ATOM 584 O O . GLY A 1 78 ? -8.766 -7.636 15.794 1.00 81.50 78 GLY A O 1
ATOM 585 N N . HIS A 1 79 ? -10.126 -8.218 14.105 1.00 84.81 79 HIS A N 1
ATOM 586 C CA . HIS A 1 79 ? -11.005 -9.078 14.894 1.00 84.81 79 HIS A CA 1
ATOM 587 C C . HIS A 1 79 ? -10.240 -10.236 15.552 1.00 84.81 79 HIS A C 1
ATOM 589 O O . HIS A 1 79 ? -10.401 -10.481 16.753 1.00 84.81 79 HIS A O 1
ATOM 595 N N . VAL A 1 80 ? -9.375 -10.937 14.809 1.00 87.31 80 VAL A N 1
ATOM 596 C CA . VAL A 1 80 ? -8.633 -12.079 15.366 1.00 87.31 80 VAL A CA 1
ATOM 597 C C . VAL A 1 80 ? -7.588 -11.638 16.400 1.00 87.31 80 VAL A C 1
ATOM 599 O O . VAL A 1 80 ? -7.445 -12.285 17.439 1.00 87.31 80 VAL A O 1
ATOM 602 N N . ILE A 1 81 ? -6.927 -10.491 16.198 1.00 81.69 81 ILE A N 1
ATOM 603 C CA . ILE A 1 81 ? -6.003 -9.912 17.190 1.00 81.69 81 ILE A CA 1
ATOM 604 C C . ILE A 1 81 ? -6.739 -9.515 18.471 1.00 81.69 81 ILE A C 1
ATOM 606 O O . ILE A 1 81 ? -6.238 -9.717 19.580 1.00 81.69 81 ILE A O 1
ATOM 610 N N . GLN A 1 82 ? -7.933 -8.939 18.350 1.00 77.12 82 GLN A N 1
ATOM 611 C CA . GLN A 1 82 ? -8.684 -8.482 19.517 1.00 77.12 82 GLN A CA 1
ATOM 612 C C . GLN A 1 82 ? -9.217 -9.648 20.351 1.00 77.12 82 GLN A C 1
ATOM 614 O O . GLN A 1 82 ? -9.200 -9.570 21.580 1.00 77.12 82 GLN A O 1
ATOM 619 N N . THR A 1 83 ? -9.630 -10.732 19.691 1.00 79.88 83 THR A N 1
ATOM 620 C CA . THR A 1 83 ? -10.238 -11.916 20.320 1.00 79.88 83 THR A CA 1
ATOM 621 C C . THR A 1 83 ? -9.223 -12.935 20.841 1.00 79.88 83 THR A C 1
ATOM 623 O O . THR A 1 83 ? -9.584 -13.834 21.604 1.00 79.88 83 THR A O 1
ATOM 626 N N . THR A 1 84 ? -7.948 -12.818 20.467 1.00 78.88 84 THR A N 1
ATOM 627 C CA . THR A 1 84 ? -6.894 -13.739 20.902 1.00 78.88 84 THR A CA 1
ATOM 628 C C . THR A 1 84 ? -6.190 -13.276 22.182 1.00 78.88 84 THR A C 1
ATOM 630 O O . THR A 1 84 ? -6.008 -12.083 22.423 1.00 78.88 84 THR A O 1
ATOM 633 N N . LYS A 1 85 ? -5.737 -14.237 22.998 1.00 71.06 85 LYS A N 1
ATOM 634 C CA . LYS A 1 85 ? -4.930 -13.960 24.201 1.00 71.06 85 LYS A CA 1
ATOM 635 C C . LYS A 1 85 ? -3.449 -13.712 23.879 1.00 71.06 85 LYS A C 1
ATOM 637 O O . LYS A 1 85 ? -2.804 -12.924 24.555 1.00 71.06 85 LYS A O 1
ATOM 642 N N . ASN A 1 86 ? -2.926 -14.332 22.818 1.00 74.38 86 ASN A N 1
ATOM 643 C CA . ASN A 1 86 ? -1.500 -14.296 22.468 1.00 74.38 86 ASN A CA 1
ATOM 644 C C . ASN A 1 86 ? -1.242 -13.292 21.340 1.00 74.38 86 ASN A C 1
ATOM 646 O O . ASN A 1 86 ? -0.952 -13.691 20.212 1.00 74.38 86 ASN A O 1
ATOM 650 N N . ARG A 1 87 ? -1.402 -11.999 21.634 1.00 73.38 87 ARG A N 1
ATOM 651 C CA . ARG A 1 87 ? -1.259 -10.923 20.637 1.00 73.38 87 ARG A CA 1
ATOM 652 C C . ARG A 1 87 ? 0.171 -10.784 20.108 1.00 73.38 87 ARG A C 1
ATOM 654 O O . ARG A 1 87 ? 0.350 -10.441 18.949 1.00 73.38 87 ARG A O 1
ATOM 661 N N . GLU A 1 88 ? 1.164 -11.137 20.920 1.00 68.88 88 GLU A N 1
ATOM 662 C CA . GLU A 1 88 ? 2.598 -10.988 20.618 1.00 68.88 88 GLU A CA 1
ATOM 663 C C . GLU A 1 88 ? 3.091 -11.842 19.438 1.00 68.88 88 GLU A C 1
ATOM 665 O O . GLU A 1 88 ? 4.136 -11.553 18.871 1.00 68.88 88 GLU A O 1
ATOM 670 N N . ARG A 1 89 ? 2.346 -12.885 19.044 1.00 74.31 89 ARG A N 1
ATOM 671 C CA . ARG A 1 89 ? 2.709 -13.756 17.909 1.00 74.31 89 ARG A CA 1
ATOM 672 C C . ARG A 1 89 ? 2.199 -13.247 16.556 1.00 74.31 89 ARG A C 1
ATOM 674 O O . ARG A 1 89 ? 2.582 -13.761 15.507 1.00 74.31 89 ARG A O 1
ATOM 681 N N . TYR A 1 90 ? 1.304 -12.261 16.547 1.00 77.75 90 TYR A N 1
ATOM 682 C CA . TYR A 1 90 ? 0.765 -11.729 15.297 1.00 77.75 90 TYR A CA 1
ATOM 683 C C . TYR A 1 90 ? 1.803 -10.824 14.633 1.00 77.75 90 TYR A C 1
ATOM 685 O O . TYR A 1 90 ? 2.455 -10.025 15.295 1.00 77.75 90 TYR A O 1
ATOM 693 N N . GLY A 1 91 ? 1.981 -10.980 13.321 1.00 69.88 91 GLY A N 1
ATOM 694 C CA . GLY A 1 91 ? 3.074 -10.343 12.578 1.00 69.88 91 GLY A CA 1
ATOM 695 C C . GLY A 1 91 ? 4.400 -11.116 12.596 1.00 69.88 91 GLY A C 1
ATOM 696 O O . GLY A 1 91 ? 5.289 -10.774 11.826 1.00 69.88 91 GLY A O 1
ATOM 697 N N . THR A 1 92 ? 4.526 -12.194 13.385 1.00 74.75 92 THR A N 1
ATOM 698 C CA . THR A 1 92 ? 5.726 -13.058 13.415 1.00 74.75 92 THR A CA 1
ATOM 699 C C . THR A 1 92 ? 5.521 -14.397 12.693 1.00 74.75 92 THR A C 1
ATOM 701 O O . THR A 1 92 ? 6.249 -15.353 12.947 1.00 74.75 92 THR A O 1
ATOM 704 N N . GLY A 1 93 ? 4.501 -14.492 11.830 1.00 76.12 93 GLY A N 1
ATOM 705 C CA . GLY A 1 93 ? 4.171 -15.711 11.078 1.00 76.12 93 GLY A CA 1
ATOM 706 C C . GLY A 1 93 ? 3.114 -16.624 11.716 1.00 76.12 93 GLY A C 1
ATOM 707 O O . GLY A 1 93 ? 3.013 -17.786 11.338 1.00 76.12 93 GLY A O 1
ATOM 708 N N . ASP A 1 94 ? 2.316 -16.138 12.674 1.00 85.44 94 ASP A N 1
ATOM 709 C CA . ASP A 1 94 ? 1.179 -16.903 13.206 1.00 85.44 94 ASP A CA 1
ATOM 710 C C . ASP A 1 94 ? 0.120 -17.169 12.120 1.00 85.44 94 ASP A C 1
ATOM 712 O O . ASP A 1 94 ? -0.457 -16.233 11.557 1.00 85.44 94 ASP A O 1
ATOM 716 N N . VAL A 1 95 ? -0.17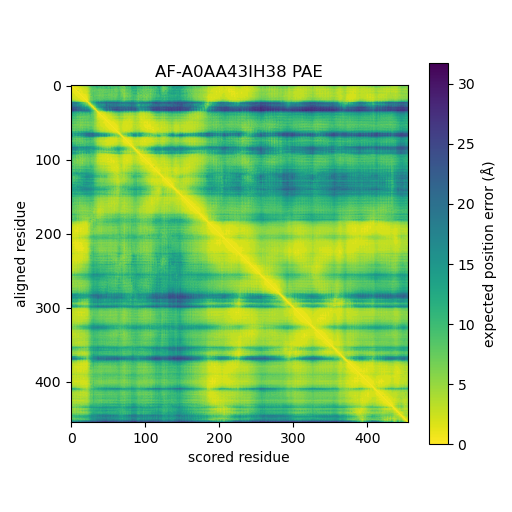4 -18.451 11.866 1.00 88.12 95 VAL A N 1
ATOM 717 C CA . VAL A 1 95 ? -1.109 -18.909 10.821 1.00 88.12 95 VAL A CA 1
ATOM 718 C C . VAL A 1 95 ? -2.509 -18.311 10.968 1.00 88.12 95 VAL A C 1
ATOM 720 O O . VAL A 1 95 ? -3.195 -18.072 9.976 1.00 88.12 95 VAL A O 1
ATOM 723 N N . ARG A 1 96 ? -2.941 -17.983 12.193 1.00 89.06 96 ARG A N 1
ATOM 724 C CA . ARG A 1 96 ? -4.257 -17.372 12.444 1.00 89.06 96 ARG A CA 1
ATOM 725 C C . ARG A 1 96 ? -4.362 -15.974 11.841 1.00 89.06 96 ARG A C 1
ATOM 727 O O . ARG A 1 96 ? -5.456 -15.567 11.460 1.00 89.06 96 ARG A O 1
ATOM 734 N N . GLY A 1 97 ? -3.234 -15.269 11.731 1.00 87.50 97 GLY A N 1
ATOM 735 C CA . GLY A 1 97 ? -3.131 -13.977 11.058 1.00 87.50 97 GLY A CA 1
ATOM 736 C C . GLY A 1 97 ? -3.289 -14.060 9.538 1.00 87.50 97 GLY A C 1
ATOM 737 O O . GLY A 1 97 ? -3.567 -13.039 8.925 1.00 87.50 97 GLY A O 1
ATOM 738 N N . VAL A 1 98 ? -3.164 -15.254 8.949 1.00 89.56 98 VAL A N 1
ATOM 739 C CA . VAL A 1 98 ? -3.410 -15.519 7.521 1.00 89.56 98 VAL A CA 1
ATOM 740 C C . VAL A 1 98 ? -4.807 -16.107 7.323 1.00 89.56 98 VAL A C 1
ATOM 742 O O . VAL A 1 98 ? -5.574 -15.619 6.504 1.00 89.56 98 VAL A O 1
ATOM 745 N N . LEU A 1 99 ? -5.194 -17.100 8.132 1.00 92.56 99 LEU A N 1
ATOM 746 C CA . LEU A 1 99 ? -6.506 -17.747 8.023 1.00 92.56 99 LEU A CA 1
ATOM 747 C C . LEU A 1 99 ? -7.665 -16.754 8.148 1.00 92.56 99 LEU A C 1
ATOM 749 O O . LEU A 1 99 ? -8.647 -16.884 7.425 1.00 92.56 99 LEU A O 1
ATOM 753 N N . ALA A 1 100 ? -7.568 -15.783 9.059 1.00 92.69 100 ALA A N 1
ATOM 754 C CA . ALA A 1 100 ? -8.617 -14.791 9.269 1.00 92.69 100 ALA A CA 1
ATOM 755 C C . ALA A 1 100 ? -8.892 -13.928 8.016 1.00 92.69 100 ALA A C 1
ATOM 757 O O . ALA A 1 100 ? -10.018 -13.998 7.516 1.00 92.69 100 ALA A O 1
ATOM 758 N N . PRO A 1 101 ? -7.925 -13.148 7.487 1.00 90.94 101 PRO A N 1
ATOM 759 C CA . PRO A 1 101 ? -8.147 -12.347 6.284 1.00 90.94 101 PRO A CA 1
ATOM 760 C C . PRO A 1 101 ? -8.473 -13.212 5.062 1.00 90.94 101 PRO A C 1
ATOM 762 O O . PRO A 1 101 ? -9.467 -12.943 4.403 1.00 90.94 101 PRO A O 1
ATOM 765 N N . GLU A 1 102 ? -7.758 -14.314 4.818 1.00 90.50 102 GLU A N 1
ATOM 766 C CA . GLU A 1 102 ? -7.987 -15.138 3.619 1.00 90.50 102 GLU A CA 1
ATOM 767 C C . GLU A 1 102 ? -9.376 -15.795 3.590 1.00 90.50 102 GLU A C 1
ATOM 769 O O . GLU A 1 102 ? -10.005 -15.905 2.534 1.00 90.50 102 GLU A O 1
ATOM 774 N N . SER A 1 103 ? -9.900 -16.203 4.752 1.00 92.56 103 SER A N 1
ATOM 775 C CA . SER A 1 103 ? -11.270 -16.730 4.837 1.00 92.56 103 SER A CA 1
ATOM 776 C C . SER A 1 103 ? -12.306 -15.631 4.595 1.00 92.56 103 SER A C 1
ATOM 778 O O . SER A 1 103 ? -13.313 -15.860 3.925 1.00 92.56 103 SER A O 1
ATOM 780 N N . ALA A 1 104 ? -12.063 -14.429 5.124 1.00 93.00 104 ALA A N 1
ATOM 781 C CA . ALA A 1 104 ? -12.958 -13.293 4.952 1.00 93.00 104 ALA A CA 1
ATOM 782 C C . ALA A 1 104 ? -12.976 -12.787 3.502 1.00 93.00 104 ALA A C 1
ATOM 784 O O . ALA A 1 104 ? -14.059 -12.574 2.959 1.00 93.00 104 AL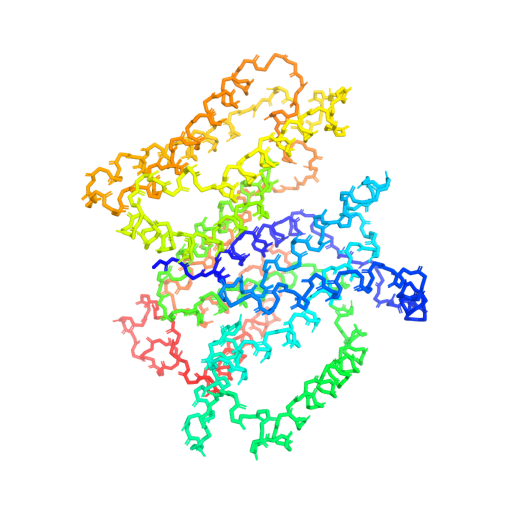A A O 1
ATOM 785 N N . ASN A 1 105 ? -11.807 -12.665 2.866 1.00 90.38 105 ASN A N 1
ATOM 786 C CA . ASN A 1 105 ? -11.652 -12.243 1.475 1.00 90.38 105 ASN A CA 1
ATOM 787 C C . ASN A 1 105 ? -12.447 -13.143 0.521 1.00 90.38 105 ASN A C 1
ATOM 789 O O . ASN A 1 105 ? -13.288 -12.671 -0.244 1.00 90.38 105 ASN A O 1
ATOM 793 N N . ASN A 1 106 ? -12.239 -14.459 0.630 1.00 89.69 106 ASN A N 1
ATOM 794 C CA . ASN A 1 106 ? -12.897 -15.433 -0.239 1.00 89.69 106 ASN A CA 1
ATOM 795 C C . ASN A 1 106 ? -14.416 -15.478 -0.014 1.00 89.69 106 ASN A C 1
ATOM 797 O O . ASN A 1 106 ? -15.184 -15.537 -0.973 1.00 89.69 106 ASN A O 1
ATOM 801 N N . ALA A 1 107 ? -14.875 -15.409 1.240 1.00 91.00 107 ALA A N 1
ATOM 802 C CA . ALA A 1 107 ? -16.306 -15.401 1.548 1.00 91.00 107 ALA A CA 1
ATOM 803 C C . ALA A 1 107 ? -17.005 -14.096 1.128 1.00 91.00 107 ALA A C 1
ATOM 805 O O . ALA A 1 107 ? -18.195 -14.097 0.801 1.00 91.00 107 ALA A O 1
ATOM 806 N N . LYS A 1 108 ? -16.273 -12.978 1.113 1.00 90.62 108 LYS A N 1
ATOM 807 C CA . LYS A 1 108 ? -16.790 -11.662 0.730 1.00 90.62 108 LYS A CA 1
ATOM 808 C C . LYS A 1 108 ? -17.231 -11.603 -0.733 1.00 90.62 108 LYS A C 1
ATOM 810 O O . LYS A 1 108 ? -18.212 -10.922 -1.015 1.00 90.62 108 LYS A O 1
ATOM 815 N N . GLU A 1 109 ? -16.594 -12.332 -1.650 1.00 87.56 109 GLU A N 1
ATOM 816 C CA . GLU A 1 109 ? -17.062 -12.397 -3.047 1.00 87.56 109 GLU A CA 1
ATOM 817 C C . GLU A 1 109 ? -18.457 -13.030 -3.159 1.00 87.56 109 GLU A C 1
ATOM 819 O O . GLU A 1 109 ? -19.307 -12.524 -3.890 1.00 87.56 109 GLU A O 1
ATOM 824 N N . GLY A 1 110 ? -18.740 -14.068 -2.363 1.00 88.31 110 GLY A N 1
ATOM 825 C CA . GLY A 1 110 ? -20.081 -14.656 -2.279 1.00 88.31 110 GLY A CA 1
ATOM 826 C C . GLY A 1 110 ? -21.103 -13.690 -1.674 1.00 88.31 110 GLY A C 1
ATOM 827 O O . GLY A 1 110 ? -22.201 -13.538 -2.204 1.00 88.31 110 GLY A O 1
ATOM 828 N N . GLY A 1 111 ? -20.727 -12.975 -0.609 1.00 89.75 111 GLY A N 1
ATOM 829 C CA . GLY A 1 111 ? -21.574 -11.938 -0.010 1.00 89.75 111 GLY A CA 1
ATOM 830 C C . GLY A 1 111 ? -21.885 -10.786 -0.970 1.00 89.75 111 GLY A C 1
ATOM 831 O O . GLY A 1 111 ? -23.013 -10.302 -1.009 1.00 89.75 111 GLY A O 1
ATOM 832 N N . ALA A 1 112 ? -20.914 -10.387 -1.798 1.00 89.19 112 ALA A N 1
ATOM 833 C CA . ALA A 1 112 ? -21.066 -9.311 -2.776 1.00 89.19 112 ALA A CA 1
ATOM 834 C C . ALA A 1 112 ? -22.064 -9.634 -3.896 1.00 89.19 112 ALA A C 1
ATOM 836 O O . ALA A 1 112 ? -22.615 -8.706 -4.492 1.00 89.19 112 ALA A O 1
ATOM 837 N N . LEU A 1 113 ? -22.354 -10.914 -4.158 1.00 89.06 113 LEU A N 1
ATOM 838 C CA . LEU A 1 113 ? -23.409 -11.305 -5.094 1.00 89.06 113 LEU A CA 1
ATOM 839 C C . LEU A 1 113 ? -24.808 -10.948 -4.583 1.00 89.06 113 LEU A C 1
ATOM 841 O O . LEU A 1 113 ? -25.682 -10.690 -5.401 1.00 89.06 113 LEU A O 1
ATOM 845 N N . ILE A 1 114 ? -25.029 -10.877 -3.267 1.00 89.50 114 ILE A N 1
ATOM 846 C CA . ILE A 1 114 ? -26.356 -10.605 -2.695 1.00 89.50 114 ILE A CA 1
ATOM 847 C C . ILE A 1 114 ? -26.901 -9.251 -3.190 1.00 89.50 114 ILE A C 1
ATOM 849 O O . ILE A 1 114 ? -27.892 -9.252 -3.917 1.00 89.50 114 ILE A O 1
ATOM 853 N N . PRO A 1 115 ? -26.282 -8.091 -2.895 1.00 88.00 115 PRO A N 1
ATOM 854 C CA . PRO A 1 115 ? -26.819 -6.813 -3.364 1.00 88.00 115 PRO A CA 1
ATOM 855 C C . PRO A 1 115 ? -26.764 -6.675 -4.890 1.00 88.00 115 PRO A C 1
ATOM 857 O O . PRO A 1 115 ? -27.644 -6.053 -5.484 1.00 88.00 115 PRO A O 1
ATOM 860 N N . THR A 1 116 ? -25.770 -7.305 -5.523 1.00 87.81 116 THR A N 1
ATOM 861 C CA . THR A 1 116 ? -25.577 -7.272 -6.976 1.00 87.81 116 THR A CA 1
ATOM 862 C C . THR A 1 116 ? -26.746 -7.931 -7.699 1.00 87.81 116 THR A C 1
ATOM 864 O O . THR A 1 116 ? -27.299 -7.349 -8.625 1.00 87.81 116 THR A O 1
ATOM 867 N N . LEU A 1 117 ? -27.160 -9.119 -7.257 1.00 88.00 117 LEU A N 1
ATOM 868 C CA . LEU A 1 117 ? -28.244 -9.865 -7.888 1.00 88.00 117 LEU A CA 1
ATOM 869 C C . LEU A 1 117 ? -29.618 -9.391 -7.425 1.00 88.00 117 LEU A C 1
ATOM 871 O O . LEU A 1 117 ? -30.510 -9.281 -8.252 1.00 88.00 117 LEU A O 1
ATOM 875 N N . LEU A 1 118 ? -29.803 -9.099 -6.132 1.00 87.00 118 LEU A N 1
ATOM 876 C CA . LEU A 1 118 ? -31.124 -8.744 -5.602 1.00 87.00 118 LEU A CA 1
ATOM 877 C C . LEU A 1 118 ? -31.530 -7.308 -5.929 1.00 87.00 118 LEU A C 1
ATOM 879 O O . LEU A 1 118 ? -32.700 -7.058 -6.214 1.00 87.00 118 LEU A O 1
ATOM 883 N N . PHE A 1 119 ? -30.589 -6.367 -5.852 1.00 86.00 119 PHE A N 1
ATOM 884 C CA . PHE A 1 119 ? -30.886 -4.937 -5.962 1.00 86.00 119 PHE A CA 1
ATOM 885 C C . PHE A 1 119 ? -30.336 -4.305 -7.241 1.00 86.00 119 PHE A C 1
ATOM 887 O O . PHE A 1 119 ? -30.583 -3.127 -7.473 1.00 86.00 119 PHE A O 1
ATOM 894 N N . GLY A 1 120 ? -29.560 -5.045 -8.042 1.00 81.12 120 GLY A N 1
ATOM 895 C CA . GLY A 1 120 ? -28.830 -4.470 -9.174 1.00 81.12 120 GLY A CA 1
ATOM 896 C C . GLY A 1 120 ? -27.756 -3.464 -8.741 1.00 81.12 120 GLY A C 1
ATOM 897 O O . GLY A 1 120 ? -27.292 -2.666 -9.552 1.00 81.12 120 GLY A O 1
ATOM 898 N N . ILE A 1 121 ? -27.358 -3.476 -7.460 1.00 83.94 121 ILE A N 1
ATOM 899 C CA . ILE A 1 121 ? -26.376 -2.547 -6.892 1.00 83.94 121 ILE A CA 1
ATOM 900 C C . ILE A 1 121 ? -25.063 -3.303 -6.675 1.00 83.94 121 ILE A C 1
ATOM 902 O O . ILE A 1 121 ? -25.034 -4.260 -5.899 1.00 83.94 121 ILE A O 1
ATOM 906 N N . PRO A 1 122 ? -23.948 -2.880 -7.292 1.00 77.75 122 PRO A N 1
ATOM 907 C CA . PRO A 1 122 ? -22.699 -3.620 -7.198 1.00 77.75 122 PRO A CA 1
ATOM 908 C C . PRO A 1 122 ? -22.153 -3.649 -5.765 1.00 77.75 122 PRO A C 1
ATOM 910 O O . PRO A 1 122 ? -21.855 -2.611 -5.167 1.00 77.75 122 PRO A O 1
ATOM 913 N N . GLY A 1 123 ? -21.934 -4.856 -5.235 1.00 73.12 123 GLY A N 1
ATOM 914 C CA . GLY A 1 123 ? -21.252 -5.051 -3.946 1.00 73.12 123 GLY A CA 1
ATOM 915 C C . GLY A 1 123 ? -19.755 -4.697 -3.992 1.00 73.12 123 GLY A C 1
ATOM 916 O O . GLY A 1 123 ? -19.150 -4.303 -2.992 1.00 73.12 123 GLY A O 1
ATOM 917 N N . SER A 1 124 ? -19.135 -4.784 -5.172 1.00 76.31 124 SER A N 1
ATOM 918 C CA . SER A 1 124 ? -17.720 -4.479 -5.409 1.00 76.31 124 SER A CA 1
ATOM 919 C C . SER A 1 124 ? -17.488 -3.931 -6.826 1.00 76.31 124 SER A C 1
ATOM 921 O O . SER A 1 124 ? -18.379 -3.964 -7.672 1.00 76.31 124 SER A O 1
ATOM 923 N N . GLY A 1 125 ? -16.270 -3.451 -7.108 1.00 70.50 125 GLY A N 1
ATOM 924 C CA . GLY A 1 125 ? -15.898 -3.006 -8.457 1.00 70.50 125 GLY A CA 1
ATOM 925 C C . GLY A 1 125 ? -15.951 -4.127 -9.504 1.00 70.50 125 GLY A C 1
ATOM 926 O O . GLY A 1 125 ? -16.412 -3.892 -10.615 1.00 70.50 125 GLY A O 1
ATOM 927 N N . SER A 1 126 ? -15.562 -5.357 -9.145 1.00 79.00 126 SER A N 1
ATOM 928 C CA . SER A 1 126 ? -15.694 -6.521 -10.035 1.00 79.00 126 SER A CA 1
ATOM 929 C C . SER A 1 126 ? -17.160 -6.849 -10.325 1.00 79.00 126 SER A C 1
ATOM 931 O O . SER A 1 126 ? -17.506 -7.145 -11.466 1.00 79.00 126 SER A O 1
ATOM 933 N N . MET A 1 127 ? -18.042 -6.707 -9.332 1.00 85.88 127 MET A N 1
ATOM 934 C CA . MET A 1 127 ? -19.480 -6.901 -9.530 1.00 85.88 127 MET A CA 1
ATOM 935 C C . MET A 1 127 ? -20.108 -5.816 -10.414 1.00 85.88 127 MET A C 1
ATOM 937 O O . MET A 1 127 ? -21.053 -6.104 -11.135 1.00 85.88 127 MET A O 1
ATOM 941 N N . ALA A 1 128 ? -19.574 -4.590 -10.431 1.00 81.44 128 ALA A N 1
ATOM 942 C CA . ALA A 1 128 ? -20.030 -3.557 -11.367 1.00 81.44 128 ALA A CA 1
ATOM 943 C C . ALA A 1 128 ? -19.728 -3.931 -12.826 1.00 81.44 128 ALA A C 1
ATOM 945 O O . ALA A 1 128 ? -20.564 -3.722 -13.702 1.00 81.44 128 ALA A O 1
ATOM 946 N N . ILE A 1 129 ? -18.564 -4.540 -13.079 1.00 83.19 129 ILE A N 1
ATOM 947 C CA . ILE A 1 129 ? -18.215 -5.075 -14.402 1.00 83.19 129 ILE A CA 1
ATOM 948 C C . ILE A 1 129 ? -19.155 -6.230 -14.768 1.00 83.19 129 ILE A C 1
ATOM 950 O O . ILE A 1 129 ? -19.646 -6.273 -15.892 1.00 83.19 129 ILE A O 1
ATOM 954 N N . LEU A 1 130 ? -19.453 -7.126 -13.819 1.00 86.50 130 LEU A N 1
ATOM 955 C CA . LEU A 1 130 ? -20.418 -8.211 -14.016 1.00 86.50 130 LEU A CA 1
ATOM 956 C C . LEU A 1 130 ? -21.814 -7.677 -14.387 1.00 86.50 130 LEU A C 1
ATOM 958 O O . LEU A 1 130 ? -22.388 -8.134 -15.372 1.00 86.50 130 LEU A O 1
ATOM 962 N N . LEU A 1 131 ? -22.330 -6.679 -13.655 1.00 84.94 131 LEU A N 1
ATOM 963 C CA . LEU A 1 131 ? -23.600 -6.010 -13.974 1.00 84.94 131 LEU A CA 1
ATOM 964 C C . LEU A 1 131 ? -23.567 -5.373 -15.367 1.00 84.94 131 LEU A C 1
ATOM 966 O O . LEU A 1 131 ? -24.510 -5.538 -16.133 1.00 84.94 131 LEU A O 1
ATOM 970 N N . GLY A 1 132 ? -22.469 -4.692 -15.715 1.00 81.50 132 GLY A N 1
ATOM 971 C CA . GLY A 1 132 ? -22.270 -4.142 -17.057 1.00 81.50 132 GLY A CA 1
ATOM 972 C C . GLY A 1 132 ? -22.328 -5.224 -18.138 1.00 81.50 132 GLY A C 1
ATOM 973 O O . GLY A 1 132 ? -22.981 -5.037 -19.159 1.00 81.50 132 GLY A O 1
ATOM 974 N N . GLY A 1 133 ? -21.719 -6.384 -17.881 1.00 87.00 133 GLY A N 1
ATOM 975 C CA . GLY A 1 133 ? -21.807 -7.562 -18.741 1.00 87.00 133 GLY A CA 1
ATOM 976 C C . GLY A 1 133 ? -23.234 -8.092 -18.901 1.00 87.00 133 GLY A C 1
ATOM 977 O O . GLY A 1 133 ? -23.634 -8.391 -20.020 1.00 87.00 133 GLY A O 1
ATOM 978 N N . PHE A 1 134 ? -24.018 -8.164 -17.821 1.00 85.69 134 PHE A N 1
ATOM 979 C CA . PHE A 1 134 ? -25.421 -8.596 -17.881 1.00 85.69 134 PHE A CA 1
ATOM 980 C C . PHE A 1 134 ? -26.290 -7.664 -18.703 1.00 85.69 134 PHE A C 1
ATOM 982 O O . PHE A 1 134 ? -26.989 -8.130 -19.601 1.00 85.69 134 PHE A O 1
ATOM 989 N N . ILE A 1 135 ? -26.164 -6.359 -18.473 1.00 86.00 135 ILE A N 1
ATOM 990 C CA . ILE A 1 135 ? -26.884 -5.352 -19.251 1.00 86.00 135 ILE A CA 1
ATOM 991 C C . ILE A 1 135 ? -26.523 -5.476 -20.740 1.00 86.00 135 ILE A C 1
ATOM 993 O O . ILE A 1 135 ? -27.409 -5.418 -21.589 1.00 86.00 135 ILE A O 1
ATOM 997 N N . LEU A 1 136 ? -25.247 -5.724 -21.068 1.00 87.75 136 LEU A N 1
ATOM 998 C CA . LEU A 1 136 ? -24.795 -5.924 -22.452 1.00 87.75 136 LEU A CA 1
ATOM 999 C C . LEU A 1 136 ? -25.425 -7.144 -23.137 1.00 87.75 136 LEU A C 1
ATOM 1001 O O . LEU A 1 136 ? -25.653 -7.101 -24.343 1.00 87.75 136 LEU A O 1
ATOM 1005 N N . ILE A 1 137 ? -25.709 -8.218 -22.397 1.00 86.88 137 ILE A N 1
ATOM 1006 C CA . ILE A 1 137 ? -26.354 -9.429 -22.934 1.00 86.88 137 ILE A CA 1
ATOM 1007 C C . ILE A 1 137 ? -27.875 -9.448 -22.711 1.00 86.88 137 ILE A C 1
ATOM 1009 O O . ILE A 1 137 ? -28.512 -10.475 -22.934 1.00 86.88 137 ILE A O 1
ATOM 1013 N N . GLY A 1 138 ? -28.463 -8.320 -22.298 1.00 83.38 138 GLY A N 1
ATOM 1014 C CA . GLY A 1 138 ? -29.910 -8.150 -22.145 1.00 83.38 138 GLY A CA 1
ATOM 1015 C C . GLY A 1 138 ? -30.507 -8.742 -20.865 1.00 83.38 138 GLY A C 1
ATOM 1016 O O . GLY A 1 138 ? -31.716 -8.944 -20.805 1.00 83.38 138 GLY A O 1
ATOM 1017 N N . ILE A 1 139 ? -29.689 -9.028 -19.850 1.00 85.50 139 ILE A N 1
ATOM 1018 C CA . ILE A 1 139 ? -30.145 -9.480 -18.531 1.00 85.50 139 ILE A CA 1
ATOM 1019 C C . ILE A 1 139 ? -30.203 -8.272 -17.600 1.00 85.50 139 ILE A C 1
ATOM 1021 O O . ILE A 1 139 ? -29.190 -7.609 -17.384 1.00 85.50 139 ILE A O 1
ATOM 1025 N N . GLU A 1 140 ? -31.373 -8.016 -17.016 1.00 85.44 140 GLU A N 1
ATOM 1026 C CA . GLU A 1 140 ? -31.565 -6.955 -16.028 1.00 85.44 140 GLU A CA 1
ATOM 1027 C C . GLU A 1 140 ? -31.464 -7.526 -14.600 1.00 85.44 140 GLU A C 1
ATOM 1029 O O . GLU A 1 140 ? -32.321 -8.310 -14.182 1.00 85.44 140 GLU A O 1
ATOM 1034 N N . PRO A 1 141 ? -30.409 -7.182 -13.839 1.00 83.94 141 PRO A N 1
ATOM 1035 C CA . PRO A 1 141 ? -30.209 -7.695 -12.488 1.00 83.94 141 PRO A CA 1
ATOM 1036 C C . PRO A 1 141 ? -31.234 -7.104 -11.513 1.00 83.94 141 PRO A C 1
ATOM 1038 O O . PRO A 1 141 ? -31.494 -5.904 -11.520 1.00 83.94 141 PRO A O 1
ATOM 1041 N N . GLY A 1 142 ? -31.789 -7.938 -10.638 1.00 86.06 142 GLY A N 1
ATOM 1042 C CA . GLY A 1 142 ? -32.813 -7.546 -9.674 1.00 86.06 142 GLY A CA 1
ATOM 1043 C C . GLY A 1 142 ? -33.530 -8.760 -9.087 1.00 86.06 142 GLY A C 1
ATOM 1044 O O . GLY A 1 142 ? -33.145 -9.904 -9.316 1.00 86.06 142 GLY A O 1
ATOM 1045 N N . ILE A 1 143 ? -34.628 -8.538 -8.363 1.00 85.19 143 ILE A N 1
ATOM 1046 C CA . ILE A 1 143 ? -35.414 -9.620 -7.734 1.00 85.19 143 ILE A CA 1
ATOM 1047 C C . ILE A 1 143 ? -35.864 -10.683 -8.762 1.00 85.19 143 ILE A C 1
ATOM 1049 O O . ILE A 1 143 ? -35.977 -11.859 -8.417 1.00 85.19 143 ILE A O 1
ATOM 1053 N N . THR A 1 144 ? -36.045 -10.301 -10.032 1.00 86.44 144 THR A N 1
ATOM 1054 C CA . THR A 1 144 ? -36.320 -11.202 -11.169 1.00 86.44 144 THR A CA 1
ATOM 1055 C C . THR A 1 144 ? -35.257 -12.285 -11.357 1.00 86.44 144 THR A C 1
ATOM 1057 O O . THR A 1 144 ? -35.584 -13.395 -11.769 1.00 86.44 144 THR A O 1
ATOM 1060 N N . MET A 1 145 ? -34.005 -12.033 -10.970 1.00 86.38 145 MET A N 1
ATOM 1061 C CA . MET A 1 145 ? -32.934 -13.033 -10.987 1.00 86.38 145 MET A CA 1
ATOM 1062 C C . MET A 1 145 ? -33.213 -14.208 -10.045 1.00 86.38 145 MET A C 1
ATOM 1064 O O . MET A 1 145 ? -32.833 -15.341 -10.329 1.00 86.38 145 MET A O 1
ATOM 1068 N N . LEU A 1 146 ? -33.910 -13.957 -8.935 1.00 84.81 146 LEU A N 1
ATOM 1069 C CA . LEU A 1 146 ? -34.273 -14.982 -7.955 1.00 84.81 146 LEU A CA 1
ATOM 1070 C C . LEU A 1 146 ? -35.614 -15.659 -8.242 1.00 84.81 146 LEU A C 1
ATOM 1072 O O . LEU A 1 146 ? -35.962 -16.622 -7.561 1.00 84.81 146 LEU A O 1
ATOM 1076 N N . THR A 1 147 ? -36.377 -15.163 -9.214 1.00 85.75 147 THR A N 1
ATOM 1077 C CA . THR A 1 147 ? -37.698 -15.706 -9.546 1.00 85.75 147 THR A CA 1
ATOM 1078 C C . THR A 1 147 ? -37.726 -16.306 -10.948 1.00 85.75 147 THR A C 1
ATOM 1080 O O . THR A 1 147 ? -38.078 -17.471 -11.099 1.00 85.75 147 THR A O 1
ATOM 1083 N N . GLN A 1 148 ? -37.323 -15.543 -11.964 1.00 85.31 148 GLN A N 1
ATOM 1084 C CA . GLN A 1 148 ? -37.390 -15.914 -13.381 1.00 85.31 148 GLN A CA 1
ATOM 1085 C C . GLN A 1 148 ? -36.069 -16.464 -13.933 1.00 85.31 148 GLN A C 1
ATOM 1087 O O . GLN A 1 148 ? -36.102 -17.300 -14.830 1.00 85.31 148 GLN A O 1
ATOM 1092 N N . HIS A 1 149 ? -34.923 -16.042 -13.389 1.00 86.06 149 HIS A N 1
ATOM 1093 C CA . HIS A 1 149 ? -33.587 -16.458 -13.852 1.00 86.06 149 HIS A CA 1
ATOM 1094 C C . HIS A 1 149 ? -32.807 -17.227 -12.777 1.00 86.06 149 HIS A C 1
ATOM 1096 O O . HIS A 1 149 ? -31.612 -17.007 -12.544 1.00 86.06 149 HIS A O 1
ATOM 1102 N N . LEU A 1 150 ? -33.505 -18.114 -12.065 1.00 88.50 150 LEU A N 1
ATOM 1103 C CA . LEU A 1 150 ? -32.938 -18.861 -10.943 1.00 88.50 150 LEU A CA 1
ATOM 1104 C C . LEU A 1 150 ? -31.807 -19.803 -11.392 1.00 88.50 150 LEU A C 1
ATOM 1106 O O . LEU A 1 150 ? -30.832 -19.999 -10.668 1.00 88.50 150 LEU A O 1
ATOM 1110 N N . ASP A 1 151 ? -31.918 -20.343 -12.603 1.00 90.38 151 ASP A N 1
ATOM 1111 C CA . ASP A 1 151 ? -30.895 -21.133 -13.285 1.00 90.38 151 ASP A CA 1
ATOM 1112 C C . ASP A 1 151 ? -29.589 -20.344 -13.466 1.00 90.38 151 ASP A C 1
ATOM 1114 O O . ASP A 1 151 ? -28.513 -20.830 -13.102 1.00 90.38 151 ASP A O 1
ATOM 1118 N N . LEU A 1 152 ? -29.676 -19.097 -13.935 1.00 87.38 152 LEU A N 1
ATOM 1119 C CA . LEU A 1 152 ? -28.528 -18.201 -14.073 1.00 87.38 152 LEU A CA 1
ATOM 1120 C C . LEU A 1 152 ? -27.939 -17.842 -12.705 1.00 87.38 152 LEU A C 1
ATOM 1122 O O . LEU A 1 152 ? -26.720 -17.909 -12.524 1.00 87.38 152 LEU A O 1
ATOM 1126 N N . THR A 1 153 ? -28.789 -17.546 -11.717 1.00 88.12 153 THR A N 1
ATOM 1127 C CA . THR A 1 153 ? -28.375 -17.278 -10.328 1.00 88.12 153 THR A CA 1
ATOM 1128 C C . THR A 1 153 ? -27.576 -18.441 -9.736 1.00 88.12 153 THR A C 1
ATOM 1130 O O . THR A 1 153 ? -26.461 -18.238 -9.249 1.00 88.12 153 THR A O 1
ATOM 1133 N N . PHE A 1 154 ? -28.074 -19.676 -9.824 1.00 89.62 154 PHE A N 1
ATOM 1134 C CA . PHE A 1 154 ? -27.330 -20.839 -9.333 1.00 89.62 154 PHE A CA 1
ATOM 1135 C C . PHE A 1 154 ? -26.072 -21.125 -10.147 1.00 89.62 154 PHE A C 1
ATOM 1137 O O . PHE A 1 154 ? -25.050 -21.482 -9.559 1.00 89.62 154 PHE A O 1
ATOM 1144 N N . THR A 1 155 ? -26.107 -20.928 -11.466 1.00 89.81 155 THR A N 1
ATOM 1145 C CA . THR A 1 155 ? -24.924 -21.092 -12.319 1.00 89.81 155 THR A CA 1
ATOM 1146 C C . THR A 1 155 ? -23.799 -20.165 -11.872 1.00 89.81 155 THR A C 1
ATOM 1148 O O . THR A 1 155 ? -22.657 -20.607 -11.766 1.00 89.81 155 THR A O 1
ATOM 1151 N N . MET A 1 156 ? -24.098 -18.912 -11.521 1.00 86.56 156 MET A N 1
ATOM 1152 C CA . MET A 1 156 ? -23.105 -17.979 -10.979 1.00 86.56 156 MET A CA 1
ATOM 1153 C C . MET A 1 156 ? -22.554 -18.415 -9.623 1.00 86.56 156 MET A C 1
ATOM 1155 O O . MET A 1 156 ? -21.339 -18.415 -9.433 1.00 86.56 156 MET A O 1
ATOM 1159 N N . ILE A 1 157 ? -23.430 -18.797 -8.687 1.00 88.81 157 ILE A N 1
ATOM 1160 C CA . ILE A 1 157 ? -23.021 -19.232 -7.344 1.00 88.81 157 ILE A CA 1
ATOM 1161 C C . ILE A 1 157 ? -22.072 -20.433 -7.446 1.00 88.81 157 ILE A C 1
ATOM 1163 O O . ILE A 1 157 ? -21.002 -20.438 -6.834 1.00 88.81 157 ILE A O 1
ATOM 1167 N N . TRP A 1 158 ? -22.427 -21.428 -8.263 1.00 91.62 158 TRP A N 1
ATOM 1168 C CA . TRP A 1 158 ? -21.591 -22.606 -8.482 1.00 91.62 158 TRP A CA 1
ATOM 1169 C C . TRP A 1 158 ? -20.323 -22.292 -9.273 1.00 91.62 158 TRP A C 1
ATOM 1171 O O . TRP A 1 158 ? -19.269 -22.825 -8.938 1.00 91.62 158 TRP A O 1
ATOM 1181 N N . SER A 1 159 ? -20.380 -21.392 -10.258 1.00 91.00 159 SER A N 1
ATOM 1182 C CA . SER A 1 159 ? -19.191 -20.953 -11.000 1.00 91.00 159 SER A CA 1
ATOM 1183 C C . SER A 1 159 ? -18.183 -20.259 -10.087 1.00 91.00 159 SER A C 1
ATOM 1185 O O . SER A 1 159 ? -16.991 -20.539 -10.178 1.00 91.00 159 SER A O 1
ATOM 1187 N N . LEU A 1 160 ? -18.646 -19.414 -9.159 1.00 88.69 160 LEU A N 1
ATOM 1188 C CA . LEU A 1 160 ? -17.791 -18.784 -8.152 1.00 88.69 160 LEU A CA 1
ATOM 1189 C C . LEU A 1 160 ? -17.173 -19.832 -7.213 1.00 88.69 160 LEU A C 1
ATOM 1191 O O . LEU A 1 160 ? -15.969 -19.807 -6.960 1.00 88.69 160 LEU A O 1
ATOM 1195 N N . ALA A 1 161 ? -17.979 -20.782 -6.727 1.00 89.25 161 ALA A N 1
ATOM 1196 C CA . ALA A 1 161 ? -17.506 -21.842 -5.839 1.00 89.25 161 ALA A CA 1
ATOM 1197 C C . ALA A 1 161 ? -16.449 -22.738 -6.513 1.00 89.25 161 ALA A C 1
ATOM 1199 O O . ALA A 1 161 ? -15.376 -22.967 -5.953 1.00 89.25 161 ALA A O 1
ATOM 1200 N N . ILE A 1 162 ? -16.723 -23.205 -7.735 1.00 93.00 162 ILE A N 1
ATOM 1201 C CA . ILE A 1 162 ? -15.805 -24.037 -8.525 1.00 93.00 162 ILE A CA 1
ATOM 1202 C C . ILE A 1 162 ? -14.565 -23.234 -8.925 1.00 93.00 162 ILE A C 1
ATOM 1204 O O . ILE A 1 162 ? -13.452 -23.750 -8.833 1.00 93.00 162 ILE A O 1
ATOM 1208 N N . GLY A 1 163 ? -14.730 -21.967 -9.312 1.00 91.50 163 GLY A N 1
ATOM 1209 C CA . GLY A 1 163 ? -13.632 -21.064 -9.651 1.00 91.50 163 GLY A CA 1
ATOM 1210 C C . GLY A 1 163 ? -12.639 -20.899 -8.501 1.00 91.50 163 GLY A C 1
ATOM 1211 O O . GLY A 1 163 ? -11.434 -21.020 -8.714 1.00 91.50 163 GLY A O 1
ATOM 1212 N N . ASN A 1 164 ? -13.127 -20.736 -7.268 1.00 89.62 164 ASN A N 1
ATOM 1213 C CA . ASN A 1 164 ? -12.276 -20.661 -6.076 1.00 89.62 164 ASN A CA 1
ATOM 1214 C C . ASN A 1 164 ? -11.516 -21.971 -5.807 1.00 89.62 164 ASN A C 1
ATOM 1216 O O . ASN A 1 164 ? -10.339 -21.943 -5.433 1.00 89.62 164 ASN A O 1
ATOM 1220 N N . ILE A 1 165 ? -12.149 -23.128 -6.031 1.00 90.81 165 ILE A N 1
ATOM 1221 C CA . ILE A 1 165 ? -11.478 -24.434 -5.930 1.00 90.81 165 ILE A CA 1
ATOM 1222 C C . ILE A 1 165 ? -10.386 -24.558 -7.000 1.00 90.81 165 ILE A C 1
ATOM 1224 O O . ILE A 1 165 ? -9.251 -24.913 -6.680 1.00 90.81 165 ILE A O 1
ATOM 1228 N N . ALA A 1 166 ? -10.693 -24.224 -8.255 1.00 93.19 166 ALA A N 1
ATOM 1229 C CA . ALA A 1 166 ? -9.736 -24.274 -9.357 1.00 93.19 166 ALA A CA 1
ATOM 1230 C C . ALA A 1 166 ? -8.543 -23.332 -9.122 1.00 93.19 166 ALA A C 1
ATOM 1232 O O . ALA A 1 166 ? -7.392 -23.740 -9.289 1.00 93.19 166 ALA A O 1
ATOM 1233 N N . ALA A 1 167 ? -8.801 -22.105 -8.661 1.00 89.69 167 ALA A N 1
ATOM 1234 C CA . ALA A 1 167 ? -7.767 -21.144 -8.295 1.00 89.69 167 ALA A CA 1
ATOM 1235 C C . ALA A 1 167 ? -6.886 -21.669 -7.153 1.00 89.69 167 ALA A C 1
ATOM 1237 O O . ALA A 1 167 ? -5.664 -21.568 -7.226 1.00 89.69 167 ALA A O 1
ATOM 1238 N N . THR A 1 168 ? -7.485 -22.304 -6.140 1.00 88.25 168 THR A N 1
ATOM 1239 C CA . THR A 1 168 ? -6.741 -22.933 -5.038 1.00 88.25 168 THR A CA 1
ATOM 1240 C C . THR A 1 168 ? -5.801 -24.013 -5.567 1.00 88.25 168 THR A C 1
ATOM 1242 O O . THR A 1 168 ? -4.611 -23.982 -5.266 1.00 88.25 168 THR A O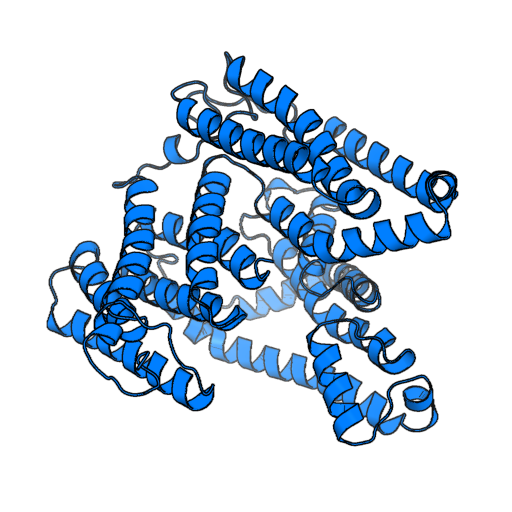 1
ATOM 1245 N N . VAL A 1 169 ? -6.292 -24.932 -6.406 1.00 90.31 169 VAL A N 1
ATOM 1246 C CA . VAL A 1 169 ? -5.462 -25.989 -7.011 1.00 90.31 169 VAL A CA 1
ATOM 1247 C C . VAL A 1 169 ? -4.309 -25.389 -7.815 1.00 90.31 169 VAL A C 1
ATOM 1249 O O . VAL A 1 169 ? -3.164 -25.809 -7.650 1.00 90.31 169 VAL A O 1
ATOM 1252 N N . LEU A 1 170 ? -4.580 -24.372 -8.635 1.00 91.50 170 LEU A N 1
ATOM 1253 C CA . LEU A 1 170 ? -3.548 -23.689 -9.411 1.00 91.50 170 LEU A CA 1
ATOM 1254 C C . LEU A 1 170 ? -2.486 -23.041 -8.507 1.00 91.50 170 LEU A C 1
ATOM 1256 O O . LEU A 1 170 ? -1.289 -23.207 -8.748 1.00 91.50 170 LEU A O 1
ATOM 1260 N N . CYS A 1 171 ? -2.904 -22.360 -7.438 1.00 88.38 171 CYS A N 1
ATOM 1261 C CA . CYS A 1 171 ? -1.999 -21.776 -6.450 1.00 88.38 171 CYS A CA 1
ATOM 1262 C C . CYS A 1 171 ? -1.120 -22.842 -5.779 1.00 88.38 171 CYS A C 1
ATOM 1264 O O . CYS A 1 171 ? 0.084 -22.631 -5.642 1.00 88.38 171 CYS A O 1
ATOM 1266 N N . LEU A 1 172 ? -1.681 -24.004 -5.418 1.00 86.25 172 LEU A N 1
ATOM 1267 C CA . LEU A 1 172 ? -0.926 -25.123 -4.837 1.00 86.25 172 LEU A CA 1
ATOM 1268 C C . LEU A 1 172 ? 0.134 -25.669 -5.809 1.00 86.25 172 LEU A C 1
ATOM 1270 O O . LEU A 1 172 ? 1.274 -25.908 -5.409 1.00 86.25 172 LEU A O 1
ATOM 1274 N N . LEU A 1 173 ? -0.206 -25.820 -7.094 1.00 88.06 173 LEU A N 1
ATOM 1275 C CA . LEU A 1 173 ? 0.731 -26.284 -8.128 1.00 88.06 173 LEU A CA 1
ATOM 1276 C C . LEU A 1 173 ? 1.876 -25.285 -8.366 1.00 88.06 173 LEU A C 1
ATOM 1278 O O . LEU A 1 173 ? 3.038 -25.670 -8.542 1.00 88.06 173 LEU A O 1
ATOM 1282 N N . LEU A 1 174 ? 1.564 -23.988 -8.352 1.00 87.94 174 LEU A N 1
ATOM 1283 C CA . LEU A 1 174 ? 2.539 -22.922 -8.579 1.00 87.94 174 LEU A CA 1
ATOM 1284 C C . LEU A 1 174 ? 3.384 -22.599 -7.343 1.00 87.94 174 LEU A C 1
ATOM 1286 O O . LEU A 1 174 ? 4.491 -22.081 -7.488 1.00 87.94 174 LEU A O 1
ATOM 1290 N N . ALA A 1 175 ? 2.929 -22.936 -6.139 1.00 85.12 175 ALA A N 1
ATOM 1291 C CA . ALA A 1 175 ? 3.597 -22.542 -4.904 1.00 85.12 175 ALA A CA 1
ATOM 1292 C C . ALA A 1 175 ? 5.056 -23.006 -4.806 1.00 85.12 175 ALA A C 1
ATOM 1294 O O . ALA A 1 175 ? 5.913 -22.221 -4.409 1.00 85.12 175 ALA A O 1
ATOM 1295 N N . ASN A 1 176 ? 5.373 -24.232 -5.239 1.00 80.19 176 ASN A N 1
ATOM 1296 C CA . ASN A 1 176 ? 6.758 -24.722 -5.275 1.00 80.19 176 ASN A CA 1
ATOM 1297 C C . ASN A 1 176 ? 7.652 -23.899 -6.214 1.00 80.19 176 ASN A C 1
ATOM 1299 O O . ASN A 1 176 ? 8.836 -23.703 -5.938 1.00 80.19 176 ASN A O 1
ATOM 1303 N N . HIS A 1 177 ? 7.098 -23.405 -7.320 1.00 84.06 177 HIS A N 1
ATOM 1304 C CA . HIS A 1 177 ? 7.818 -22.549 -8.258 1.00 84.06 177 HIS A CA 1
ATOM 1305 C C . HIS A 1 177 ? 8.025 -21.150 -7.671 1.00 84.06 177 HIS A C 1
ATOM 1307 O O . HIS A 1 177 ? 9.133 -20.619 -7.729 1.00 84.06 177 HIS A O 1
ATOM 1313 N N . ILE A 1 178 ? 6.993 -20.593 -7.033 1.00 83.50 178 ILE A N 1
ATOM 1314 C CA . ILE A 1 178 ? 7.046 -19.279 -6.381 1.00 83.50 178 ILE A CA 1
ATOM 1315 C C . ILE A 1 178 ? 8.017 -19.298 -5.192 1.00 83.50 178 ILE A C 1
ATOM 1317 O O . ILE A 1 178 ? 8.819 -18.380 -5.042 1.00 83.50 178 ILE A O 1
ATOM 1321 N N . ALA A 1 179 ? 8.034 -20.360 -4.384 1.00 81.69 179 ALA A N 1
ATOM 1322 C CA . ALA A 1 179 ? 8.946 -20.469 -3.247 1.00 81.69 179 ALA A CA 1
ATOM 1323 C C . ALA A 1 179 ? 10.418 -20.485 -3.656 1.00 81.69 179 ALA A C 1
ATOM 1325 O O . ALA A 1 179 ? 11.245 -19.904 -2.954 1.00 81.69 179 ALA A O 1
ATOM 1326 N N . LYS A 1 180 ? 10.767 -21.061 -4.814 1.00 81.25 180 LYS A N 1
ATOM 1327 C CA . LYS A 1 180 ? 12.148 -21.000 -5.322 1.00 81.25 180 LYS A CA 1
ATOM 1328 C C . LYS A 1 180 ? 12.632 -19.558 -5.498 1.00 81.25 180 LYS A C 1
ATOM 1330 O O . LYS A 1 180 ? 13.802 -19.294 -5.224 1.00 81.25 180 LYS A O 1
ATOM 1335 N N . LEU A 1 181 ? 11.751 -18.615 -5.852 1.00 79.81 181 LEU A N 1
ATOM 1336 C CA . LEU A 1 181 ? 12.107 -17.194 -5.966 1.00 79.81 181 LEU A CA 1
ATOM 1337 C C . LEU A 1 181 ? 12.660 -16.628 -4.651 1.00 79.81 181 LEU A C 1
ATOM 1339 O O . LEU A 1 181 ? 13.592 -15.833 -4.684 1.00 79.81 181 LEU A O 1
ATOM 1343 N N . THR A 1 182 ? 12.175 -17.089 -3.495 1.00 77.56 182 THR A N 1
ATOM 1344 C CA . THR A 1 182 ? 12.626 -16.609 -2.171 1.00 77.56 182 THR A CA 1
ATOM 1345 C C . THR A 1 182 ? 14.081 -16.959 -1.838 1.00 77.56 182 THR A C 1
ATOM 1347 O O . THR A 1 182 ? 14.680 -16.336 -0.958 1.00 77.56 182 THR A O 1
ATOM 1350 N N . THR A 1 183 ? 14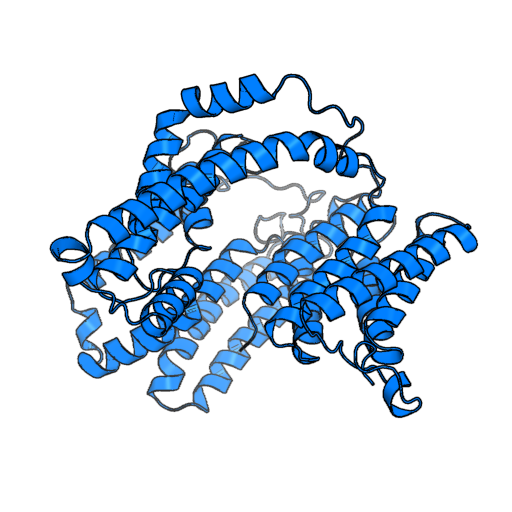.672 -17.919 -2.561 1.00 78.19 183 THR A N 1
ATOM 1351 C CA . THR A 1 183 ? 16.092 -18.284 -2.408 1.00 78.19 183 THR A CA 1
ATOM 1352 C C . THR A 1 183 ? 17.029 -17.486 -3.294 1.00 78.19 183 THR A C 1
ATOM 1354 O O . THR A 1 183 ? 18.245 -17.487 -3.083 1.00 78.19 183 THR A O 1
ATOM 1357 N N . ILE A 1 184 ? 16.485 -16.773 -4.279 1.00 83.50 184 ILE A N 1
ATOM 1358 C CA . ILE A 1 184 ? 17.271 -15.874 -5.108 1.00 83.50 184 ILE A CA 1
ATOM 1359 C C . ILE A 1 184 ? 17.658 -14.673 -4.243 1.00 83.50 184 ILE A C 1
ATOM 1361 O O . ILE A 1 184 ? 16.848 -14.122 -3.497 1.00 83.50 184 ILE A O 1
ATOM 1365 N N . ARG A 1 185 ? 18.927 -14.258 -4.324 1.00 82.81 185 ARG A N 1
ATOM 1366 C CA . ARG A 1 185 ? 19.404 -13.072 -3.602 1.00 82.81 185 ARG A CA 1
ATOM 1367 C C . ARG A 1 185 ? 18.566 -11.865 -4.024 1.00 82.81 185 ARG A C 1
ATOM 1369 O O . ARG A 1 185 ? 18.467 -11.573 -5.215 1.00 82.81 185 ARG A O 1
ATOM 1376 N N . TYR A 1 186 ? 18.028 -11.140 -3.043 1.00 85.88 186 TYR A N 1
ATOM 1377 C CA . TYR A 1 186 ? 17.030 -10.094 -3.278 1.00 85.88 186 TYR A CA 1
ATOM 1378 C C . TYR A 1 186 ? 17.499 -8.988 -4.238 1.00 85.88 186 TYR A C 1
ATOM 1380 O O . TYR A 1 186 ? 16.700 -8.441 -4.991 1.00 85.88 186 TYR A O 1
ATOM 1388 N N . ALA A 1 187 ? 18.810 -8.726 -4.297 1.00 87.69 187 ALA A N 1
ATOM 1389 C CA . ALA A 1 187 ? 19.420 -7.790 -5.243 1.00 87.69 187 ALA A CA 1
ATOM 1390 C C . ALA A 1 187 ? 19.122 -8.102 -6.727 1.00 87.69 187 ALA A C 1
ATOM 1392 O O . ALA A 1 187 ? 19.088 -7.179 -7.533 1.00 87.69 187 ALA A O 1
ATOM 1393 N N . TYR A 1 188 ? 18.881 -9.367 -7.095 1.00 89.06 188 TYR A N 1
ATOM 1394 C CA . TYR A 1 188 ? 18.463 -9.724 -8.456 1.00 89.06 188 TYR A CA 1
ATOM 1395 C C . TYR A 1 188 ? 16.975 -9.472 -8.702 1.00 89.06 188 TYR A C 1
ATOM 1397 O O . TYR A 1 188 ? 16.596 -9.139 -9.817 1.00 89.06 188 TYR A O 1
ATOM 1405 N N . LEU A 1 189 ? 16.134 -9.637 -7.678 1.00 90.56 189 LEU A N 1
ATOM 1406 C CA . LEU A 1 189 ? 14.679 -9.516 -7.792 1.00 90.56 189 LEU A CA 1
ATOM 1407 C C . LEU A 1 189 ? 14.223 -8.058 -7.744 1.00 90.56 189 LEU A C 1
ATOM 1409 O O . LEU A 1 189 ? 13.332 -7.661 -8.491 1.00 90.56 189 LEU A O 1
ATOM 1413 N N . ALA A 1 190 ? 14.859 -7.256 -6.892 1.00 91.69 190 ALA A N 1
ATOM 1414 C CA . ALA A 1 190 ? 14.474 -5.879 -6.627 1.00 91.69 190 ALA A CA 1
ATOM 1415 C C . ALA A 1 190 ? 14.299 -4.997 -7.878 1.00 91.69 190 ALA A C 1
ATOM 1417 O O . ALA A 1 190 ? 13.267 -4.331 -7.954 1.00 91.69 190 ALA A O 1
ATOM 1418 N N . PRO A 1 191 ? 15.211 -4.973 -8.875 1.00 94.31 191 PRO A N 1
ATOM 1419 C CA . PRO A 1 191 ? 15.024 -4.099 -10.031 1.00 94.31 191 PRO A CA 1
ATOM 1420 C C . PRO A 1 191 ? 13.838 -4.520 -10.913 1.00 94.31 191 PRO A C 1
ATOM 1422 O O . PRO A 1 191 ? 13.127 -3.658 -11.428 1.00 94.31 191 PRO A O 1
ATOM 1425 N N . PHE A 1 192 ? 13.547 -5.821 -11.016 1.00 94.69 192 PHE A N 1
ATOM 1426 C CA . PHE A 1 192 ? 12.346 -6.305 -11.703 1.00 94.69 192 PHE A CA 1
ATOM 1427 C C . PHE A 1 192 ? 11.072 -6.021 -10.906 1.00 94.69 192 PHE A C 1
ATOM 1429 O O . PHE A 1 192 ? 10.061 -5.641 -11.487 1.00 94.69 192 PHE A O 1
ATOM 1436 N N . MET A 1 193 ? 11.107 -6.158 -9.579 1.00 94.12 193 MET A N 1
ATOM 1437 C CA . MET A 1 193 ? 9.970 -5.792 -8.732 1.00 94.12 193 MET A CA 1
ATOM 1438 C C . MET A 1 193 ? 9.651 -4.300 -8.836 1.00 94.12 193 MET A C 1
ATOM 1440 O O . MET A 1 193 ? 8.485 -3.937 -8.944 1.00 94.12 193 MET A O 1
ATOM 1444 N N . LEU A 1 194 ? 10.671 -3.438 -8.855 1.00 95.62 194 LEU A N 1
ATOM 1445 C CA . LEU A 1 194 ? 10.490 -2.001 -9.054 1.00 95.62 194 LEU A CA 1
ATOM 1446 C C . LEU A 1 194 ? 9.885 -1.698 -10.432 1.00 95.62 194 LEU A C 1
ATOM 1448 O O . LEU A 1 194 ? 8.903 -0.961 -10.497 1.00 95.62 194 LEU A O 1
ATOM 1452 N N . MET A 1 195 ? 10.376 -2.338 -11.503 1.00 96.00 195 MET A N 1
ATOM 1453 C CA . MET A 1 195 ? 9.757 -2.281 -12.837 1.00 96.00 195 MET A CA 1
ATOM 1454 C C . MET A 1 195 ? 8.267 -2.646 -12.791 1.00 96.00 195 MET A C 1
ATOM 1456 O O . MET A 1 195 ? 7.434 -1.894 -13.294 1.00 96.00 195 MET A O 1
ATOM 1460 N N . LEU A 1 196 ? 7.916 -3.768 -12.157 1.00 95.19 196 LEU A N 1
ATOM 1461 C CA . LEU A 1 196 ? 6.530 -4.230 -12.059 1.00 95.19 196 LEU A CA 1
ATOM 1462 C C . LEU A 1 196 ? 5.646 -3.297 -11.224 1.00 95.19 196 LEU A C 1
ATOM 1464 O O . LEU A 1 196 ? 4.490 -3.092 -11.577 1.00 95.19 196 LEU A O 1
ATOM 1468 N N . ILE A 1 197 ? 6.168 -2.704 -10.148 1.00 95.50 197 ILE A N 1
ATOM 1469 C CA . ILE A 1 197 ? 5.417 -1.752 -9.316 1.00 95.50 197 ILE A CA 1
ATOM 1470 C C . ILE A 1 197 ? 5.138 -0.462 -10.079 1.00 95.50 197 ILE A C 1
ATOM 1472 O O . ILE A 1 197 ? 4.011 0.026 -10.053 1.00 95.50 197 ILE A O 1
ATOM 1476 N N . PHE A 1 198 ? 6.136 0.083 -10.774 1.00 95.38 198 PHE A N 1
ATOM 1477 C CA . PHE A 1 198 ? 5.945 1.269 -11.606 1.00 95.38 198 PHE A CA 1
ATOM 1478 C C . PHE A 1 198 ? 4.973 0.975 -12.755 1.00 95.38 198 PHE A C 1
ATOM 1480 O O . PHE A 1 198 ? 4.120 1.803 -13.063 1.00 95.38 198 PHE A O 1
ATOM 1487 N N . PHE A 1 199 ? 5.042 -0.226 -13.334 1.00 94.12 199 PHE A N 1
ATOM 1488 C CA . PHE A 1 199 ? 4.111 -0.671 -14.367 1.00 94.12 199 PHE A CA 1
ATOM 1489 C C . PHE A 1 199 ? 2.682 -0.753 -13.821 1.00 94.12 199 PHE A C 1
ATOM 1491 O O . PHE A 1 199 ? 1.762 -0.190 -14.407 1.00 94.12 199 PHE A O 1
ATOM 1498 N N . ALA A 1 200 ? 2.497 -1.398 -12.668 1.00 91.94 200 ALA A N 1
ATOM 1499 C CA . ALA A 1 200 ? 1.200 -1.531 -12.017 1.00 91.94 200 ALA A CA 1
ATOM 1500 C C . ALA A 1 200 ? 0.616 -0.177 -11.582 1.00 91.94 200 ALA A C 1
ATOM 1502 O O . ALA A 1 200 ? -0.590 0.023 -11.688 1.00 91.94 200 ALA A O 1
ATOM 1503 N N . ALA A 1 201 ? 1.454 0.759 -11.123 1.00 93.62 201 ALA A N 1
ATOM 1504 C CA . ALA A 1 201 ? 1.017 2.109 -10.786 1.00 93.62 201 ALA A CA 1
ATOM 1505 C C . ALA A 1 201 ? 0.559 2.879 -12.028 1.00 93.62 201 ALA A C 1
ATOM 1507 O O . ALA A 1 201 ? -0.534 3.434 -12.014 1.00 93.62 201 ALA A O 1
ATOM 1508 N N . PHE A 1 202 ? 1.343 2.847 -13.112 1.00 92.00 202 PHE A N 1
ATOM 1509 C CA . PHE A 1 202 ? 0.976 3.479 -14.381 1.00 92.00 202 PHE A CA 1
ATOM 1510 C C . PHE A 1 202 ? -0.339 2.931 -14.944 1.00 92.00 202 PHE A C 1
ATOM 1512 O O . PHE A 1 202 ? -1.119 3.667 -15.530 1.00 92.00 202 PHE A O 1
ATOM 1519 N N . GLN A 1 203 ? -0.636 1.650 -14.734 1.00 90.25 203 GLN A N 1
ATOM 1520 C CA . GLN A 1 203 ? -1.878 1.043 -15.213 1.00 90.25 203 GLN A CA 1
ATOM 1521 C C . GLN A 1 203 ? -3.153 1.596 -14.568 1.00 90.25 203 GLN A C 1
ATOM 1523 O O . GLN A 1 203 ? -4.242 1.305 -15.061 1.00 90.25 203 GLN A O 1
ATOM 1528 N N . ALA A 1 204 ? -3.043 2.372 -13.487 1.00 88.25 204 ALA A N 1
ATOM 1529 C CA . ALA A 1 204 ? -4.201 2.907 -12.790 1.00 88.25 204 ALA A CA 1
ATOM 1530 C C . ALA A 1 204 ? -4.959 3.954 -13.621 1.00 88.25 204 ALA A C 1
ATOM 1532 O O . ALA A 1 204 ? -6.175 3.842 -13.763 1.00 88.25 204 ALA A O 1
ATOM 1533 N N . THR A 1 205 ? -4.262 4.952 -14.172 1.00 89.44 205 THR A N 1
ATOM 1534 C CA . THR A 1 205 ? -4.858 5.982 -15.043 1.00 89.44 205 THR A CA 1
ATOM 1535 C C . THR A 1 205 ? -4.104 6.186 -16.353 1.00 89.44 205 THR A C 1
ATOM 1537 O O . THR A 1 205 ? -4.617 6.865 -17.236 1.00 89.44 205 THR A O 1
ATOM 1540 N N . ARG A 1 206 ? -2.947 5.531 -16.526 1.00 90.19 206 ARG A N 1
ATOM 1541 C CA . ARG A 1 206 ? -2.055 5.640 -17.694 1.00 90.19 206 ARG A CA 1
ATOM 1542 C C . ARG A 1 206 ? -1.482 7.043 -17.877 1.00 90.19 206 ARG A C 1
ATOM 1544 O O . ARG A 1 206 ? -1.170 7.447 -18.992 1.00 90.19 206 ARG A O 1
ATOM 1551 N N . GLU A 1 207 ? -1.280 7.746 -16.765 1.00 90.81 207 GLU A N 1
ATOM 1552 C CA . GLU A 1 207 ? -0.737 9.102 -16.730 1.00 90.81 207 GLU A CA 1
ATOM 1553 C C . GLU A 1 207 ? 0.597 9.170 -15.982 1.00 90.81 207 GLU A C 1
ATOM 1555 O O . GLU A 1 207 ? 0.868 8.411 -15.049 1.00 90.81 207 GLU A O 1
ATOM 1560 N N . TRP A 1 208 ? 1.428 10.155 -16.332 1.00 92.12 208 TRP A N 1
ATOM 1561 C CA . TRP A 1 208 ? 2.685 10.440 -15.623 1.00 92.12 208 TRP A CA 1
ATOM 1562 C C . TRP A 1 208 ? 2.480 10.749 -14.135 1.00 92.12 208 TRP A C 1
ATOM 1564 O O . TRP A 1 208 ? 3.324 10.419 -13.294 1.00 92.12 208 TRP A O 1
ATOM 1574 N N . ASN A 1 209 ? 1.328 11.334 -13.806 1.00 93.81 209 ASN A N 1
ATOM 1575 C CA . ASN A 1 209 ? 0.929 11.646 -12.439 1.00 93.81 209 ASN A CA 1
ATOM 1576 C C . ASN A 1 209 ? 0.881 10.399 -11.545 1.00 93.81 209 ASN A C 1
ATOM 1578 O O . ASN A 1 209 ? 1.153 10.510 -10.350 1.00 93.81 209 ASN A O 1
ATOM 1582 N N . ASP A 1 210 ? 0.614 9.217 -12.108 1.00 94.56 210 ASP A N 1
ATOM 1583 C CA . ASP A 1 210 ? 0.583 7.966 -11.350 1.00 94.56 210 ASP A CA 1
ATOM 1584 C C . ASP A 1 210 ? 1.970 7.582 -10.826 1.00 94.56 210 ASP A C 1
ATOM 1586 O O . ASP A 1 210 ? 2.123 7.175 -9.672 1.00 94.56 210 ASP A O 1
ATOM 1590 N N . LEU A 1 211 ? 3.003 7.758 -11.653 1.00 94.81 211 LEU A N 1
ATOM 1591 C CA . LEU A 1 211 ? 4.387 7.474 -11.275 1.00 94.81 211 LEU A CA 1
ATOM 1592 C C . LEU A 1 211 ? 4.897 8.476 -10.236 1.00 94.81 211 LEU A C 1
ATOM 1594 O O . LEU A 1 211 ? 5.594 8.096 -9.293 1.00 94.81 211 LEU A O 1
ATOM 1598 N N . PHE A 1 212 ? 4.518 9.749 -10.376 1.00 95.12 212 PHE A N 1
ATOM 1599 C CA . PHE A 1 212 ? 4.844 10.775 -9.388 1.00 95.12 212 PHE A CA 1
ATOM 1600 C C . PHE A 1 212 ? 4.155 10.489 -8.047 1.00 95.12 212 PHE A C 1
ATOM 1602 O O . PHE A 1 212 ? 4.802 10.488 -6.997 1.00 95.12 212 PHE A O 1
ATOM 1609 N N . ALA A 1 213 ? 2.860 10.165 -8.074 1.00 95.81 213 ALA A N 1
ATOM 1610 C CA . ALA A 1 213 ? 2.105 9.791 -6.884 1.00 95.81 213 ALA A CA 1
ATOM 1611 C C . ALA A 1 213 ? 2.679 8.532 -6.218 1.00 95.81 213 ALA A C 1
ATOM 1613 O O . ALA A 1 213 ? 2.799 8.500 -4.993 1.00 95.81 213 ALA A O 1
ATOM 1614 N N . LEU A 1 214 ? 3.101 7.528 -6.997 1.00 96.88 214 LEU A N 1
ATOM 1615 C CA . LEU A 1 214 ? 3.783 6.339 -6.483 1.00 96.88 214 LEU A CA 1
ATOM 1616 C C . LEU A 1 214 ? 5.071 6.711 -5.746 1.00 96.88 214 LEU A C 1
ATOM 1618 O O . LEU A 1 214 ? 5.308 6.198 -4.656 1.00 96.88 214 LEU A O 1
ATOM 1622 N N . PHE A 1 215 ? 5.898 7.590 -6.316 1.00 95.81 215 PHE A N 1
ATOM 1623 C CA . PHE A 1 215 ? 7.141 8.020 -5.681 1.00 95.81 215 PHE A CA 1
ATOM 1624 C C . PHE A 1 215 ? 6.879 8.756 -4.359 1.00 95.81 215 PHE A C 1
ATOM 1626 O O . PHE A 1 215 ? 7.499 8.439 -3.338 1.00 95.81 215 PHE A O 1
ATOM 1633 N N . VAL A 1 216 ? 5.926 9.693 -4.346 1.00 95.88 216 VAL A N 1
ATOM 1634 C CA . VAL A 1 216 ? 5.560 10.456 -3.142 1.00 95.88 216 VAL A CA 1
ATOM 1635 C C . VAL A 1 216 ? 4.980 9.537 -2.062 1.00 95.88 216 VAL A C 1
ATOM 1637 O O . VAL A 1 216 ? 5.455 9.554 -0.926 1.00 95.88 216 VAL A O 1
ATOM 1640 N N . MET A 1 217 ? 4.013 8.681 -2.410 1.00 96.19 217 MET A N 1
ATOM 1641 C CA . MET A 1 217 ? 3.406 7.724 -1.472 1.00 96.19 217 MET A CA 1
ATOM 1642 C C . MET A 1 217 ? 4.399 6.651 -1.021 1.00 96.19 217 MET A C 1
ATOM 1644 O O . MET A 1 217 ? 4.388 6.250 0.138 1.00 96.19 217 MET A O 1
ATOM 1648 N N . GLY A 1 218 ? 5.303 6.234 -1.906 1.00 96.12 218 GLY A N 1
ATOM 1649 C CA . GLY A 1 218 ? 6.454 5.381 -1.619 1.00 96.12 218 GLY A CA 1
ATOM 1650 C C . GLY A 1 218 ? 7.347 5.948 -0.533 1.00 96.12 218 GLY A C 1
ATOM 1651 O O . GLY A 1 218 ? 7.638 5.298 0.471 1.00 96.12 218 GLY A O 1
ATOM 1652 N N . THR A 1 219 ? 7.746 7.200 -0.730 1.00 95.62 219 THR A N 1
ATOM 1653 C CA . THR A 1 219 ? 8.580 7.953 0.204 1.00 95.62 219 THR A CA 1
ATOM 1654 C C . THR A 1 219 ? 7.881 8.112 1.553 1.00 95.62 219 THR A C 1
ATOM 1656 O O . THR A 1 219 ? 8.477 7.826 2.592 1.00 95.62 219 THR A O 1
ATOM 1659 N N . LEU A 1 220 ? 6.598 8.493 1.551 1.00 96.25 220 LEU A N 1
ATOM 1660 C CA . LEU A 1 220 ? 5.777 8.573 2.760 1.00 96.25 220 LEU A CA 1
ATOM 1661 C C . LEU A 1 220 ? 5.710 7.221 3.485 1.00 96.25 220 LEU A C 1
ATOM 1663 O O . LEU A 1 220 ? 5.961 7.156 4.687 1.00 96.25 220 LEU A O 1
ATOM 1667 N N . GLY A 1 221 ? 5.446 6.133 2.758 1.00 95.81 221 GLY A N 1
ATOM 1668 C CA . GLY A 1 221 ? 5.403 4.777 3.298 1.00 95.81 221 GLY A CA 1
ATOM 1669 C C . GLY A 1 221 ? 6.725 4.341 3.931 1.00 95.81 221 GLY A C 1
ATOM 1670 O O . GLY A 1 221 ? 6.720 3.696 4.981 1.00 95.81 221 GLY A O 1
ATOM 1671 N N . ILE A 1 222 ? 7.859 4.718 3.332 1.00 94.44 222 ILE A N 1
ATOM 1672 C CA . ILE A 1 222 ? 9.200 4.431 3.856 1.00 94.44 222 ILE A CA 1
ATOM 1673 C C . ILE A 1 222 ? 9.410 5.142 5.196 1.00 94.44 222 ILE A C 1
ATOM 1675 O O . ILE A 1 222 ? 9.824 4.504 6.165 1.00 94.44 222 ILE A O 1
ATOM 1679 N N . TYR A 1 223 ? 9.085 6.435 5.284 1.00 95.31 223 TYR A N 1
ATOM 1680 C CA . TYR A 1 223 ? 9.206 7.181 6.539 1.00 95.31 223 TYR A CA 1
ATOM 1681 C C . TYR A 1 223 ? 8.226 6.695 7.603 1.00 95.31 223 TYR A C 1
ATOM 1683 O O . TYR A 1 223 ? 8.609 6.549 8.760 1.00 95.31 223 TYR A O 1
ATOM 1691 N N . MET A 1 224 ? 6.993 6.358 7.225 1.00 95.44 224 MET A N 1
ATOM 1692 C CA . MET A 1 224 ? 6.032 5.788 8.165 1.00 95.44 224 MET A CA 1
ATOM 1693 C C . MET A 1 224 ? 6.500 4.445 8.722 1.00 95.44 224 MET A C 1
ATOM 1695 O O . MET A 1 224 ? 6.374 4.222 9.921 1.00 95.44 224 MET A O 1
ATOM 1699 N N . LYS A 1 225 ? 7.088 3.573 7.886 1.00 91.44 225 LYS A N 1
ATOM 1700 C CA . LYS A 1 225 ? 7.700 2.319 8.353 1.00 91.44 225 LYS A CA 1
ATOM 1701 C C . LYS A 1 225 ? 8.872 2.595 9.296 1.00 91.44 225 LYS A C 1
ATOM 1703 O O . LYS A 1 225 ? 8.976 1.934 10.318 1.00 91.44 225 LYS A O 1
ATOM 1708 N N . ARG A 1 226 ? 9.732 3.561 8.958 1.00 91.19 226 ARG A N 1
ATOM 1709 C CA . ARG A 1 226 ? 10.904 3.926 9.764 1.00 91.19 226 ARG A CA 1
ATOM 1710 C C . ARG A 1 226 ? 10.532 4.457 11.148 1.00 91.19 226 ARG A C 1
ATOM 1712 O O . ARG A 1 226 ? 11.235 4.150 12.097 1.00 91.19 226 ARG A O 1
ATOM 1719 N N . PHE A 1 227 ? 9.474 5.259 11.238 1.00 93.38 227 PHE A N 1
ATOM 1720 C CA . PHE A 1 227 ? 9.103 5.978 12.458 1.00 93.38 227 PHE A CA 1
ATOM 1721 C C . PHE A 1 227 ? 7.948 5.341 13.245 1.00 93.38 227 PHE A C 1
ATOM 1723 O O . PHE A 1 227 ? 7.336 6.018 14.071 1.00 93.38 227 PHE A O 1
ATOM 1730 N N . GLY A 1 228 ? 7.578 4.093 12.945 1.00 88.56 228 GLY A N 1
ATOM 1731 C CA . GLY A 1 228 ? 6.526 3.379 13.679 1.00 88.56 228 GLY A CA 1
ATOM 1732 C C . GLY A 1 228 ? 5.090 3.824 13.392 1.00 88.56 228 GLY A C 1
ATOM 1733 O O . GLY A 1 228 ? 4.168 3.482 14.133 1.00 88.56 228 GLY A O 1
ATOM 1734 N N . TRP A 1 229 ? 4.848 4.591 12.326 1.00 92.19 229 TRP A N 1
ATOM 1735 C CA . TRP A 1 229 ? 3.502 5.056 11.988 1.00 92.19 229 TRP A CA 1
ATOM 1736 C C . TRP A 1 229 ? 2.698 3.950 11.296 1.00 92.19 229 TRP A C 1
ATOM 1738 O O . TRP A 1 229 ? 3.173 3.273 10.379 1.00 92.19 229 TRP A O 1
ATOM 1748 N N . SER A 1 230 ? 1.432 3.792 11.691 1.00 89.06 230 SER A N 1
ATOM 1749 C CA . SER A 1 230 ? 0.561 2.735 11.163 1.00 89.06 230 SER A CA 1
ATOM 1750 C C . SER A 1 230 ? 0.144 2.996 9.710 1.00 89.06 230 SER A C 1
ATOM 1752 O O . SER A 1 230 ? -0.843 3.676 9.423 1.00 89.06 230 SER A O 1
ATOM 1754 N N . ARG A 1 231 ? 0.890 2.402 8.773 1.00 89.12 231 ARG A N 1
ATOM 1755 C CA . ARG A 1 231 ? 0.576 2.387 7.332 1.00 89.12 231 ARG A CA 1
ATOM 1756 C C . ARG A 1 231 ? -0.791 1.745 7.033 1.00 89.12 231 ARG A C 1
ATOM 1758 O O . ARG A 1 231 ? -1.530 2.322 6.236 1.00 89.12 231 ARG A O 1
ATOM 1765 N N . PRO A 1 232 ? -1.188 0.631 7.689 1.00 80.62 232 PRO A N 1
ATOM 1766 C CA . PRO A 1 232 ? -2.538 0.083 7.548 1.00 80.62 232 PRO A CA 1
ATOM 1767 C C . PRO A 1 232 ? -3.643 1.046 7.970 1.00 80.62 232 PRO A C 1
ATOM 1769 O O . PRO A 1 232 ? -4.630 1.167 7.255 1.00 80.62 232 PRO A O 1
ATOM 1772 N N . ALA A 1 233 ? -3.479 1.767 9.085 1.00 84.38 233 ALA A N 1
ATOM 1773 C CA . ALA A 1 233 ? -4.500 2.711 9.542 1.00 84.38 233 ALA A CA 1
ATOM 1774 C C . ALA A 1 233 ? -4.728 3.840 8.524 1.00 84.38 233 ALA A C 1
ATOM 1776 O O . ALA A 1 233 ? -5.876 4.183 8.241 1.00 84.38 233 ALA A O 1
ATOM 1777 N N . LEU A 1 234 ? -3.649 4.360 7.923 1.00 89.00 234 LEU A N 1
ATOM 1778 C CA . LEU A 1 234 ? -3.748 5.340 6.839 1.00 89.00 234 LEU A CA 1
ATOM 1779 C C . LEU A 1 234 ? -4.486 4.758 5.632 1.00 89.00 234 LEU A C 1
ATOM 1781 O O . LEU A 1 234 ? -5.398 5.400 5.119 1.00 89.00 234 LEU A O 1
ATOM 1785 N N . LEU A 1 235 ? -4.129 3.544 5.194 1.00 81.94 235 LEU A N 1
ATOM 1786 C CA . LEU A 1 235 ? -4.767 2.916 4.036 1.00 81.94 235 LEU A CA 1
ATOM 1787 C C . LEU A 1 235 ? -6.265 2.671 4.270 1.00 81.94 235 LEU A C 1
ATOM 1789 O O . LEU A 1 235 ? -7.060 2.910 3.366 1.00 81.94 235 LEU A O 1
ATOM 1793 N N . ILE A 1 236 ? -6.659 2.251 5.477 1.00 79.31 236 ILE A N 1
ATOM 1794 C CA . ILE A 1 236 ? -8.069 2.091 5.861 1.00 79.31 236 ILE A CA 1
ATOM 1795 C C . ILE A 1 236 ? -8.790 3.442 5.767 1.00 79.31 236 ILE A C 1
ATOM 1797 O O . ILE A 1 236 ? -9.809 3.540 5.089 1.00 79.31 236 ILE A O 1
ATOM 1801 N N . GLY A 1 237 ? -8.242 4.500 6.375 1.00 83.75 237 GLY A N 1
ATOM 1802 C CA . GLY A 1 237 ? -8.825 5.842 6.287 1.00 83.75 237 GLY A CA 1
ATOM 1803 C C . GLY A 1 237 ? -8.970 6.327 4.840 1.00 83.75 237 GLY A C 1
ATOM 1804 O O . GLY A 1 237 ? -10.035 6.803 4.451 1.00 83.75 237 GLY A O 1
ATOM 1805 N N . TYR A 1 238 ? -7.932 6.125 4.023 1.00 85.31 238 TYR A N 1
ATOM 1806 C CA . TYR A 1 238 ? -7.922 6.482 2.605 1.00 85.31 238 TYR A CA 1
ATOM 1807 C C . TYR A 1 238 ? -8.969 5.713 1.795 1.00 85.31 238 TYR A C 1
ATOM 1809 O O . TYR A 1 238 ? -9.648 6.289 0.953 1.00 85.31 238 TYR A O 1
ATOM 1817 N N . PHE A 1 239 ? -9.123 4.414 2.059 1.00 78.94 239 PHE A N 1
ATOM 1818 C CA . PHE A 1 239 ? -10.109 3.573 1.388 1.00 78.94 239 PHE A CA 1
ATOM 1819 C C . PHE A 1 239 ? -11.541 4.032 1.695 1.00 78.94 239 PHE A C 1
ATOM 1821 O O . PHE A 1 239 ? -12.395 4.047 0.808 1.00 78.94 239 PHE A O 1
ATOM 1828 N N . LEU A 1 240 ? -11.820 4.383 2.954 1.00 79.94 240 LEU A N 1
ATOM 1829 C CA . LEU A 1 240 ? -13.165 4.756 3.389 1.00 79.94 240 LEU A CA 1
ATOM 1830 C C . LEU A 1 240 ? -13.543 6.187 2.979 1.00 79.94 240 LEU A C 1
ATOM 1832 O O . LEU A 1 240 ? -14.722 6.447 2.731 1.00 79.94 240 LEU A O 1
ATOM 1836 N N . ALA A 1 241 ? -12.577 7.106 2.885 1.00 85.38 241 ALA A N 1
ATOM 1837 C CA . ALA A 1 241 ? -12.835 8.528 2.650 1.00 85.38 241 ALA A CA 1
ATOM 1838 C C . ALA A 1 241 ? -13.721 8.827 1.416 1.00 85.38 241 ALA A C 1
ATOM 1840 O O . ALA A 1 241 ? -14.730 9.508 1.605 1.00 85.38 241 ALA A O 1
ATOM 1841 N N . PRO A 1 242 ? -13.478 8.259 0.210 1.00 81.00 242 PRO A N 1
ATOM 1842 C CA . PRO A 1 242 ? -14.294 8.527 -0.983 1.00 81.00 242 PRO A CA 1
ATOM 1843 C C . PRO A 1 242 ? -15.773 8.146 -0.859 1.00 81.00 242 PRO A C 1
ATOM 1845 O O . PRO A 1 242 ? -16.584 8.546 -1.687 1.00 81.00 242 PRO A O 1
ATOM 1848 N N . ARG A 1 243 ? -16.129 7.329 0.138 1.00 77.69 243 ARG A N 1
ATOM 1849 C CA . ARG A 1 243 ? -17.507 6.897 0.409 1.00 77.69 243 ARG A CA 1
ATOM 1850 C C . ARG A 1 243 ? -18.101 7.616 1.605 1.00 77.69 243 ARG A C 1
ATOM 1852 O O . ARG A 1 243 ? -19.276 7.978 1.575 1.00 77.69 243 ARG A O 1
ATOM 1859 N N . LEU A 1 244 ? -17.292 7.854 2.634 1.00 84.44 244 LEU A N 1
ATOM 1860 C CA . LEU A 1 244 ? -17.708 8.614 3.806 1.00 84.44 244 LEU A CA 1
ATOM 1861 C C . LEU A 1 244 ? -18.062 10.055 3.444 1.00 84.44 244 LEU A C 1
ATOM 1863 O O . LEU A 1 244 ? -19.090 10.543 3.901 1.00 84.44 244 LEU A O 1
ATOM 1867 N N . GLU A 1 245 ? -17.261 10.714 2.608 1.00 86.94 245 GLU A N 1
ATOM 1868 C CA . GLU A 1 245 ? -17.470 12.119 2.253 1.00 86.94 245 GLU A CA 1
ATOM 1869 C C . GLU A 1 245 ? -18.829 12.362 1.559 1.00 86.94 245 GLU A C 1
ATOM 1871 O O . GLU A 1 245 ? -19.626 13.139 2.100 1.00 86.94 245 GLU A O 1
ATOM 1876 N N . PRO A 1 246 ? -19.192 11.655 0.464 1.00 84.81 246 PRO A N 1
ATOM 1877 C CA . PRO A 1 246 ? -20.520 11.792 -0.133 1.00 84.81 246 PRO A CA 1
ATOM 1878 C C . PRO A 1 246 ? -21.658 11.376 0.804 1.00 84.81 246 PRO A C 1
ATOM 1880 O O . PRO A 1 246 ? -22.717 11.996 0.788 1.00 84.81 246 PRO A O 1
ATOM 1883 N N . THR A 1 247 ? -21.458 10.351 1.640 1.00 84.81 247 THR A N 1
ATOM 1884 C CA . THR A 1 247 ? -22.505 9.868 2.559 1.00 84.81 247 THR A CA 1
ATOM 1885 C C . THR A 1 247 ? -22.794 10.887 3.661 1.00 84.81 247 THR A C 1
ATOM 1887 O O . THR A 1 247 ? -23.954 11.129 3.994 1.00 84.81 247 THR A O 1
ATOM 1890 N N . ILE A 1 248 ? -21.758 11.526 4.213 1.00 85.62 248 ILE A N 1
ATOM 1891 C CA . ILE A 1 248 ? -21.902 12.614 5.192 1.00 85.62 248 ILE A CA 1
ATOM 1892 C C . ILE A 1 248 ? -22.603 13.803 4.545 1.00 85.62 248 ILE A C 1
ATOM 1894 O O . ILE A 1 248 ? -23.521 14.363 5.140 1.00 85.62 248 ILE A O 1
ATOM 1898 N N . TYR A 1 249 ? -22.224 14.144 3.312 1.00 85.38 249 TYR A N 1
ATOM 1899 C CA . TYR A 1 249 ? -22.891 15.189 2.547 1.00 85.38 249 TYR A CA 1
ATOM 1900 C C . TYR A 1 249 ? -24.387 14.904 2.355 1.00 85.38 249 TYR A C 1
ATOM 1902 O O . TYR A 1 249 ? -25.215 15.736 2.718 1.00 85.38 249 TYR A O 1
ATOM 1910 N N . GLN A 1 250 ? -24.745 13.715 1.864 1.00 85.12 250 GLN A N 1
ATOM 1911 C CA . GLN A 1 250 ? -26.138 13.300 1.666 1.00 85.12 250 GLN A CA 1
ATOM 1912 C C . GLN A 1 250 ? -26.925 13.286 2.981 1.00 85.12 250 GLN A C 1
ATOM 1914 O O . GLN A 1 250 ? -28.033 13.812 3.051 1.00 85.12 250 GLN A O 1
ATOM 1919 N N . THR A 1 251 ? -26.338 12.740 4.047 1.00 87.31 251 THR A N 1
ATOM 1920 C CA . THR A 1 251 ? -26.978 12.683 5.370 1.00 87.31 251 THR A CA 1
ATOM 1921 C C . THR A 1 251 ? -27.262 14.083 5.900 1.00 87.31 251 THR A C 1
ATOM 1923 O O . THR A 1 251 ? -28.365 14.358 6.371 1.00 87.31 251 THR A O 1
ATOM 1926 N N . TYR A 1 252 ? -26.289 14.987 5.785 1.00 85.62 252 TYR A N 1
ATOM 1927 C CA . TYR A 1 252 ? -26.444 16.368 6.218 1.00 85.62 252 TYR A CA 1
ATOM 1928 C C . TYR A 1 252 ? -27.449 17.140 5.352 1.00 85.62 252 TYR A C 1
ATOM 1930 O O . TYR A 1 252 ? -28.175 17.977 5.875 1.00 85.62 252 TYR A O 1
ATOM 1938 N N . GLN A 1 253 ? -27.557 16.857 4.051 1.00 87.50 253 GLN A N 1
ATOM 1939 C CA . GLN A 1 253 ? -28.600 17.466 3.219 1.00 87.50 253 GLN A CA 1
ATOM 1940 C C . GLN A 1 253 ? -30.014 17.048 3.629 1.00 87.50 253 GLN A C 1
ATOM 1942 O O . GLN A 1 253 ? -30.911 17.885 3.641 1.00 87.50 253 GLN A O 1
ATOM 1947 N N . VAL A 1 254 ? -30.215 15.769 3.959 1.00 89.62 254 VAL A N 1
ATOM 1948 C CA . VAL A 1 254 ? -31.541 15.239 4.310 1.00 89.62 254 VAL A CA 1
ATOM 1949 C C . VAL A 1 254 ? -31.948 15.639 5.729 1.00 89.62 254 VAL A C 1
ATOM 1951 O O . VAL A 1 254 ? -33.087 16.035 5.957 1.00 89.62 254 VAL A O 1
ATOM 1954 N N . TYR A 1 255 ? -31.024 15.547 6.687 1.00 88.38 255 TYR A N 1
ATOM 1955 C CA . TYR A 1 255 ? -31.331 15.677 8.116 1.00 88.38 255 TYR A CA 1
ATOM 1956 C C . TYR A 1 255 ? -30.710 16.924 8.774 1.00 88.38 255 TYR A C 1
ATOM 1958 O O . TYR A 1 255 ? -30.940 17.180 9.958 1.00 88.38 255 TYR A O 1
ATOM 1966 N N . GLY A 1 256 ? -29.901 17.718 8.072 1.00 87.25 256 GLY A N 1
ATOM 1967 C CA . GLY A 1 256 ? -29.146 18.820 8.681 1.00 87.25 256 GLY A CA 1
ATOM 1968 C C . GLY A 1 256 ? -28.224 18.317 9.794 1.00 87.25 256 GLY A C 1
ATOM 1969 O O . GLY A 1 256 ? -27.634 17.252 9.674 1.00 87.25 256 GLY A O 1
ATOM 1970 N N . MET A 1 257 ? -28.138 19.043 10.915 1.00 85.88 257 MET A N 1
ATOM 1971 C CA . MET A 1 257 ? -27.432 18.585 12.131 1.00 85.88 257 MET A CA 1
ATOM 1972 C C . MET A 1 257 ? -28.262 17.620 12.994 1.00 85.88 257 MET A C 1
ATOM 1974 O O . MET A 1 257 ? -27.727 17.021 13.928 1.00 85.88 257 MET A O 1
ATOM 1978 N N . SER A 1 258 ? -29.556 17.445 12.699 1.00 91.06 258 SER A N 1
ATOM 1979 C CA . SER A 1 258 ? -30.444 16.606 13.517 1.00 91.06 258 SER A CA 1
ATOM 1980 C C . SER A 1 258 ? -30.096 15.116 13.442 1.00 91.06 258 SER A C 1
ATOM 1982 O O . SER A 1 258 ? -30.413 14.374 14.366 1.00 91.06 258 SER A O 1
ATOM 1984 N N . PHE A 1 259 ? -29.346 14.676 12.421 1.00 88.50 259 PHE A N 1
ATOM 1985 C CA . PHE A 1 259 ? -28.872 13.289 12.333 1.00 88.50 259 PHE A CA 1
ATOM 1986 C C . PHE A 1 259 ? -28.033 12.861 13.547 1.00 88.50 259 PHE A C 1
ATOM 1988 O O . PHE A 1 259 ? -28.042 11.688 13.906 1.00 88.50 259 PHE A O 1
ATOM 1995 N N . LEU A 1 260 ? -27.348 13.792 14.225 1.00 89.06 260 LEU A N 1
ATOM 1996 C CA . LEU A 1 260 ? -26.594 13.495 15.449 1.00 89.06 260 LEU A CA 1
ATOM 1997 C C . LEU A 1 260 ? -27.501 13.098 16.623 1.00 89.06 260 LEU A C 1
ATOM 1999 O O . LEU A 1 260 ? -27.030 12.480 17.573 1.00 89.06 260 LEU A O 1
ATOM 2003 N N . GLN A 1 261 ? -28.791 13.435 16.556 1.00 92.44 261 GLN A N 1
ATOM 2004 C CA . GLN A 1 261 ? -29.792 13.076 17.559 1.00 92.44 261 GLN A CA 1
ATOM 2005 C C . GLN A 1 261 ? -30.410 11.693 17.299 1.00 92.44 261 GLN A C 1
ATOM 2007 O O . GLN A 1 261 ? -31.125 11.179 18.159 1.00 92.44 261 GLN A O 1
ATOM 2012 N N . HIS A 1 262 ? -30.144 11.061 16.146 1.00 92.44 262 HIS A N 1
ATOM 2013 C CA . HIS A 1 262 ? -30.672 9.726 15.870 1.00 92.44 262 HIS A CA 1
ATOM 2014 C C . HIS A 1 262 ? -30.112 8.705 16.879 1.00 92.44 262 HIS A C 1
ATOM 2016 O O . HIS A 1 262 ? -28.891 8.620 17.039 1.00 92.44 262 HIS A O 1
ATOM 2022 N N . PRO A 1 263 ? -30.958 7.853 17.497 1.00 93.56 263 PRO A N 1
ATOM 2023 C CA . PRO A 1 263 ? -30.520 6.896 18.518 1.00 93.56 263 PRO A CA 1
ATOM 2024 C C . PRO A 1 263 ? -29.381 5.973 18.066 1.00 93.56 263 PRO A C 1
ATOM 2026 O O . PRO A 1 263 ? -28.480 5.671 18.845 1.00 93.56 263 PRO A O 1
ATOM 2029 N N . ILE A 1 264 ? -29.389 5.563 16.792 1.00 91.62 264 ILE A N 1
ATOM 2030 C CA . ILE A 1 264 ? -28.338 4.719 16.205 1.00 91.62 264 ILE A CA 1
ATOM 2031 C C . ILE A 1 264 ? -27.007 5.478 16.142 1.00 91.62 264 ILE A C 1
ATOM 2033 O O . ILE A 1 264 ? -25.973 4.927 16.510 1.00 91.62 264 ILE A O 1
ATOM 2037 N N . VAL A 1 265 ? -27.024 6.747 15.724 1.00 90.88 265 VAL A N 1
ATOM 2038 C CA . VAL A 1 265 ? -25.820 7.587 15.632 1.00 90.88 265 VAL A CA 1
ATOM 2039 C C . VAL A 1 265 ? -25.229 7.820 17.021 1.00 90.88 265 VAL A C 1
ATOM 2041 O O . VAL A 1 265 ? -24.030 7.629 17.211 1.00 90.88 265 VAL A O 1
ATOM 2044 N N . ILE A 1 266 ? -26.068 8.130 18.013 1.00 93.44 266 ILE A N 1
ATOM 2045 C CA . ILE A 1 266 ? -25.646 8.273 19.414 1.00 93.44 266 ILE A CA 1
ATOM 2046 C C . ILE A 1 266 ? -25.029 6.966 19.928 1.00 93.44 266 ILE A C 1
ATOM 2048 O O . ILE A 1 266 ? -23.941 6.983 20.505 1.00 93.44 266 ILE A O 1
ATOM 2052 N N . GLY A 1 267 ? -25.685 5.827 19.682 1.00 94.19 267 GLY A N 1
ATOM 2053 C CA . GLY A 1 267 ? -25.175 4.509 20.061 1.00 94.19 267 GLY A CA 1
ATOM 2054 C C . GLY A 1 267 ? -23.803 4.209 19.450 1.00 94.19 267 GLY A C 1
ATOM 2055 O O . GLY A 1 267 ? -22.904 3.748 20.156 1.00 94.19 267 GLY A O 1
ATOM 2056 N N . LEU A 1 268 ? -23.607 4.535 18.168 1.00 90.00 268 LEU A N 1
ATOM 2057 C CA . LEU A 1 268 ? -22.323 4.382 17.481 1.00 90.00 268 LEU A CA 1
ATOM 2058 C C . LEU A 1 268 ? -21.246 5.314 18.051 1.00 90.00 268 LEU A C 1
ATOM 2060 O O . LEU A 1 268 ? -20.134 4.854 18.293 1.00 90.00 268 LEU A O 1
ATOM 2064 N N . ILE A 1 269 ? -21.567 6.581 18.337 1.00 90.62 269 ILE A N 1
ATOM 2065 C CA . ILE A 1 269 ? -20.629 7.531 18.959 1.00 90.62 269 ILE A CA 1
ATOM 2066 C C . ILE A 1 269 ? -20.185 7.026 20.336 1.00 90.62 269 ILE A C 1
ATOM 2068 O O . ILE A 1 269 ? -18.986 7.000 20.624 1.00 90.62 269 ILE A O 1
ATOM 2072 N N . ILE A 1 270 ? -21.124 6.572 21.174 1.00 94.25 270 ILE A N 1
ATOM 2073 C CA . ILE A 1 270 ? -20.814 5.999 22.491 1.00 94.25 270 ILE A CA 1
ATOM 2074 C C . ILE A 1 270 ? -19.913 4.772 22.334 1.00 94.25 270 ILE A C 1
ATOM 2076 O O . ILE A 1 270 ? -18.904 4.665 23.032 1.00 94.25 270 ILE A O 1
ATOM 2080 N N . ALA A 1 271 ? -20.225 3.874 21.396 1.00 91.25 271 ALA A N 1
ATOM 2081 C CA . ALA A 1 271 ? -19.406 2.697 21.124 1.00 91.25 271 ALA A CA 1
ATOM 2082 C C . ALA A 1 271 ? -17.989 3.071 20.652 1.00 91.25 271 ALA A C 1
ATOM 2084 O O . ALA A 1 271 ? -17.015 2.469 21.105 1.00 91.25 271 ALA A O 1
ATOM 2085 N N . THR A 1 272 ? -17.841 4.091 19.800 1.00 90.00 272 THR A N 1
ATOM 2086 C CA . THR A 1 272 ? -16.534 4.601 19.364 1.00 90.00 272 THR A CA 1
ATOM 2087 C C . THR A 1 272 ? -15.734 5.168 20.535 1.00 90.00 272 THR A C 1
ATOM 2089 O O . THR A 1 272 ? -14.577 4.789 20.721 1.00 90.00 272 THR A O 1
ATOM 2092 N N . VAL A 1 273 ? -16.340 6.021 21.366 1.00 91.19 273 VAL A N 1
ATOM 2093 C CA . VAL A 1 273 ? -15.678 6.597 22.550 1.00 91.19 273 VAL A CA 1
ATOM 2094 C C . VAL A 1 273 ? -15.283 5.499 23.540 1.00 91.19 273 VAL A C 1
ATOM 2096 O O . VAL A 1 273 ? -14.147 5.480 24.016 1.00 91.19 273 VAL A O 1
ATOM 2099 N N . ALA A 1 274 ? -16.172 4.537 23.797 1.00 91.00 274 ALA A N 1
ATOM 2100 C CA . ALA A 1 274 ? -15.893 3.385 24.648 1.00 91.00 274 ALA A CA 1
ATOM 2101 C C . ALA A 1 274 ? -14.751 2.523 24.089 1.00 91.00 274 ALA A C 1
ATOM 2103 O O . ALA A 1 274 ? -13.883 2.093 24.848 1.00 91.00 274 ALA A O 1
ATOM 2104 N N . SER A 1 275 ? -14.700 2.319 22.769 1.00 85.31 275 SER A N 1
ATOM 2105 C CA . SER A 1 275 ? -13.618 1.592 22.098 1.00 85.31 275 SER A CA 1
ATOM 2106 C C . SER A 1 275 ? -12.272 2.303 22.249 1.00 85.31 275 SER A C 1
ATOM 2108 O O . SER A 1 275 ? -11.274 1.656 22.563 1.00 85.31 275 SER A O 1
ATOM 2110 N N . ILE A 1 276 ? -12.222 3.629 22.073 1.00 86.44 276 ILE A N 1
ATOM 2111 C CA . ILE A 1 276 ? -10.993 4.421 22.257 1.00 86.44 276 ILE A CA 1
ATOM 2112 C C . ILE A 1 276 ? -10.543 4.370 23.721 1.00 86.44 276 ILE A C 1
ATOM 2114 O O . ILE A 1 276 ? -9.369 4.121 24.005 1.00 86.44 276 ILE A O 1
ATOM 2118 N N . TYR A 1 277 ? -11.477 4.540 24.660 1.00 87.94 277 TYR A N 1
ATOM 2119 C CA . TYR A 1 277 ? -11.193 4.448 26.090 1.00 87.94 277 TYR A CA 1
ATOM 2120 C C . TYR A 1 277 ? -10.667 3.060 26.478 1.00 87.94 277 TYR A C 1
ATOM 2122 O O . TYR A 1 277 ? -9.661 2.952 27.182 1.00 87.94 277 TYR A O 1
ATOM 2130 N N . ALA A 1 278 ? -11.294 1.993 25.981 1.00 85.31 278 ALA A N 1
ATOM 2131 C CA . ALA A 1 278 ? -10.852 0.622 26.202 1.00 85.31 278 ALA A CA 1
ATOM 2132 C C . ALA A 1 278 ? -9.461 0.374 25.600 1.00 85.31 278 ALA A C 1
ATOM 2134 O O . ALA A 1 278 ? -8.597 -0.179 26.280 1.00 85.31 278 ALA A O 1
ATOM 2135 N N . ALA A 1 279 ? -9.205 0.833 24.371 1.00 80.56 279 ALA A N 1
ATOM 2136 C CA . ALA A 1 279 ? -7.898 0.716 23.729 1.00 80.56 279 ALA A CA 1
ATOM 2137 C C . ALA A 1 279 ? -6.796 1.414 24.543 1.00 80.56 279 ALA A C 1
ATOM 2139 O O . ALA A 1 279 ? -5.718 0.854 24.733 1.00 80.56 279 ALA A O 1
ATOM 2140 N N . TRP A 1 280 ? -7.078 2.595 25.097 1.00 80.75 280 TRP A N 1
ATOM 2141 C CA . TRP A 1 280 ? -6.151 3.305 25.980 1.00 80.75 280 TRP A CA 1
ATOM 2142 C C . TRP A 1 280 ? -5.976 2.614 27.346 1.00 80.75 280 TRP A C 1
ATOM 2144 O O . TRP A 1 280 ? -4.864 2.523 27.882 1.00 80.75 280 TRP A O 1
ATOM 2154 N N . ARG A 1 281 ? -7.059 2.085 27.931 1.00 82.19 281 ARG A N 1
ATOM 2155 C CA . ARG A 1 281 ? -7.038 1.443 29.255 1.00 82.19 281 ARG A CA 1
ATOM 2156 C C . ARG A 1 281 ? -6.341 0.084 29.256 1.00 82.19 281 ARG A C 1
ATOM 2158 O O . ARG A 1 281 ? -5.623 -0.206 30.216 1.00 82.19 281 ARG A O 1
ATOM 2165 N N . PHE A 1 282 ? -6.561 -0.706 28.208 1.00 76.62 282 PHE A N 1
ATOM 2166 C CA . PHE A 1 282 ? -6.085 -2.081 28.036 1.00 76.62 282 PHE A CA 1
ATOM 2167 C C . PHE A 1 282 ? -4.965 -2.193 26.991 1.00 76.62 282 PHE A C 1
ATOM 2169 O O . PHE A 1 282 ? -4.752 -3.268 26.426 1.00 76.62 282 PHE A O 1
ATOM 2176 N N . SER A 1 283 ? -4.264 -1.090 26.711 1.00 72.44 283 SER A N 1
ATOM 2177 C CA . SER A 1 283 ? -3.133 -1.100 25.785 1.00 72.44 283 SER A CA 1
ATOM 2178 C C . SER A 1 283 ? -2.056 -2.080 26.280 1.00 72.44 283 SER A C 1
ATOM 2180 O O . SER A 1 283 ? -1.573 -1.911 27.404 1.00 72.44 283 SER A O 1
ATOM 2182 N N . PRO A 1 284 ? -1.651 -3.078 25.469 1.00 65.25 284 PRO A N 1
ATOM 2183 C CA . PRO A 1 284 ? -0.617 -4.042 25.848 1.00 65.25 284 PRO A CA 1
ATOM 2184 C C . PRO A 1 284 ? 0.748 -3.385 26.085 1.00 65.25 284 PRO A C 1
ATOM 2186 O O . PRO A 1 284 ? 1.567 -3.911 26.830 1.00 65.25 284 PRO A O 1
ATOM 2189 N N . ASN A 1 285 ? 0.974 -2.208 25.498 1.00 66.56 285 ASN A N 1
ATOM 2190 C CA . ASN A 1 285 ? 2.244 -1.490 25.593 1.00 66.56 285 ASN A CA 1
ATOM 2191 C C . ASN A 1 285 ? 2.323 -0.613 26.858 1.00 66.56 285 ASN A C 1
ATOM 2193 O O . ASN A 1 285 ? 3.307 0.094 27.083 1.00 66.56 285 ASN A O 1
ATOM 2197 N N . ARG A 1 286 ? 1.276 -0.612 27.695 1.00 65.75 286 ARG A N 1
ATOM 2198 C CA . ARG A 1 286 ? 1.212 0.207 28.906 1.00 65.75 286 ARG A CA 1
ATOM 2199 C C . ARG A 1 286 ? 2.148 -0.368 29.971 1.00 65.75 286 ARG A C 1
ATOM 2201 O O . ARG A 1 286 ? 1.909 -1.453 30.485 1.00 65.75 286 ARG A O 1
ATOM 2208 N N . GLY A 1 287 ? 3.187 0.389 30.321 1.00 67.38 287 GLY A N 1
ATOM 2209 C CA . GLY A 1 287 ? 4.200 -0.024 31.299 1.00 67.38 287 GLY A CA 1
ATOM 2210 C C . GLY A 1 287 ? 5.422 -0.721 30.698 1.00 67.38 287 GLY A C 1
ATOM 2211 O O . GLY A 1 287 ? 6.294 -1.134 31.456 1.00 67.38 287 GLY A O 1
ATOM 2212 N N . GLN A 1 288 ? 5.522 -0.823 29.366 1.00 77.12 288 GLN A N 1
ATOM 2213 C CA . GLN A 1 288 ? 6.766 -1.247 28.727 1.00 77.12 288 GLN A CA 1
ATOM 2214 C C . GLN A 1 288 ? 7.863 -0.205 28.964 1.00 77.12 288 GLN A C 1
ATOM 2216 O O . GLN A 1 288 ? 7.669 0.993 28.742 1.00 77.12 288 GLN A O 1
ATOM 2221 N N . THR A 1 289 ? 9.016 -0.674 29.430 1.00 79.88 289 THR A N 1
ATOM 2222 C CA . THR A 1 289 ? 10.235 0.119 29.542 1.00 79.88 289 THR A CA 1
ATOM 2223 C C . THR A 1 289 ? 11.048 -0.010 28.264 1.00 79.88 289 THR A C 1
ATOM 2225 O O . THR A 1 289 ? 11.292 -1.105 27.762 1.00 79.88 289 THR A O 1
ATOM 2228 N N . TYR A 1 290 ? 11.475 1.131 27.736 1.00 84.00 290 TYR A N 1
ATOM 2229 C CA . TYR A 1 290 ? 12.254 1.203 26.509 1.00 84.00 290 TYR A CA 1
ATOM 2230 C C . TYR A 1 290 ? 13.730 1.443 26.827 1.00 84.00 290 TYR A C 1
ATOM 2232 O O . TYR A 1 290 ? 14.069 2.146 27.780 1.00 84.00 290 TYR A O 1
ATOM 2240 N N . SER A 1 291 ? 14.613 0.857 26.022 1.00 82.44 291 SER A N 1
ATOM 2241 C CA . SER A 1 291 ? 16.058 1.073 26.122 1.00 82.44 291 SER A CA 1
ATOM 2242 C C . SER A 1 291 ? 16.485 2.259 25.261 1.00 82.44 291 SER A C 1
ATOM 2244 O O . SER A 1 291 ? 16.014 2.411 24.136 1.00 82.44 291 SER A O 1
ATOM 2246 N N . GLU A 1 292 ? 17.433 3.062 25.748 1.00 84.81 292 GLU A N 1
ATOM 2247 C CA . GLU A 1 292 ? 18.022 4.171 24.982 1.00 84.81 292 GLU A CA 1
ATOM 2248 C C . GLU A 1 292 ? 18.808 3.678 23.755 1.00 84.81 292 GLU A C 1
ATOM 2250 O O . GLU A 1 292 ? 18.893 4.373 22.746 1.00 84.81 292 GLU A O 1
ATOM 2255 N N . ALA A 1 293 ? 19.332 2.451 23.796 1.00 80.94 293 ALA A N 1
ATOM 2256 C CA . ALA A 1 293 ? 19.983 1.827 22.645 1.00 80.94 293 ALA A CA 1
ATOM 2257 C C . ALA A 1 293 ? 18.986 1.273 21.603 1.00 80.94 293 ALA A C 1
ATOM 2259 O O . ALA A 1 293 ? 19.408 0.826 20.540 1.00 80.94 293 ALA A O 1
ATOM 2260 N N . GLY A 1 294 ? 17.683 1.268 21.907 1.00 82.88 294 GLY A N 1
ATOM 2261 C CA . GLY A 1 294 ? 16.633 0.776 21.015 1.00 82.88 294 GLY A CA 1
ATOM 2262 C C . GLY A 1 294 ? 16.061 1.846 20.081 1.00 82.88 294 GLY A C 1
ATOM 2263 O O . GLY A 1 294 ? 16.514 2.991 20.048 1.00 82.88 294 GLY A O 1
ATOM 2264 N N . GLU A 1 295 ? 15.015 1.464 19.347 1.00 84.62 295 GLU A N 1
ATOM 2265 C CA . GLU A 1 295 ? 14.294 2.315 18.379 1.00 84.62 295 GLU A CA 1
ATOM 2266 C C . GLU A 1 295 ? 13.631 3.521 19.063 1.00 84.62 295 GLU A C 1
ATOM 2268 O O . GLU A 1 295 ? 13.581 4.611 18.503 1.00 84.62 295 GLU A O 1
ATOM 2273 N N . HIS A 1 296 ? 13.222 3.352 20.322 1.00 88.00 296 HIS A N 1
ATOM 2274 C CA . HIS A 1 296 ? 12.489 4.340 21.119 1.00 88.00 296 HIS A CA 1
ATOM 2275 C C . HIS A 1 296 ? 13.374 5.269 21.971 1.00 88.00 296 HIS A C 1
ATOM 2277 O O . HIS A 1 296 ? 12.891 5.884 22.927 1.00 88.00 296 HIS A O 1
ATOM 2283 N N . GLY A 1 297 ? 14.679 5.341 21.698 1.00 84.56 297 GLY A N 1
ATOM 2284 C CA . GLY A 1 297 ? 15.586 6.202 22.461 1.00 84.56 297 GLY A CA 1
ATOM 2285 C C . GLY A 1 297 ? 15.400 7.700 22.176 1.00 84.56 297 GLY A C 1
ATOM 2286 O O . GLY A 1 297 ? 14.754 8.111 21.215 1.00 84.56 297 GLY A O 1
ATOM 2287 N N . THR A 1 298 ? 16.039 8.544 22.977 1.00 85.00 298 THR A N 1
ATOM 2288 C CA . THR A 1 298 ? 15.950 10.015 22.907 1.00 85.00 298 THR A CA 1
ATOM 2289 C C . THR A 1 298 ? 16.982 10.669 21.988 1.00 85.00 298 THR A C 1
ATOM 2291 O O . THR A 1 298 ? 16.750 11.766 21.468 1.00 85.00 298 THR A O 1
ATOM 2294 N N . SER A 1 299 ? 18.107 9.995 21.735 1.00 79.69 299 SER A N 1
ATOM 2295 C CA . SER A 1 299 ? 19.154 10.508 20.843 1.00 79.69 299 SER A CA 1
ATOM 2296 C C . SER A 1 299 ? 18.677 10.667 19.387 1.00 79.69 299 SER A C 1
ATOM 2298 O O . SER A 1 299 ? 17.898 9.869 18.883 1.00 79.69 299 SER A O 1
ATOM 2300 N N . ASN A 1 300 ? 19.146 11.707 18.689 1.00 82.94 300 ASN A N 1
ATOM 2301 C CA . ASN A 1 300 ? 18.896 11.958 17.260 1.00 82.94 300 ASN A CA 1
ATOM 2302 C C . ASN A 1 300 ? 17.417 11.902 16.793 1.00 82.94 300 ASN A C 1
ATOM 2304 O O . ASN A 1 300 ? 17.129 11.498 15.673 1.00 82.94 300 ASN A O 1
ATOM 2308 N N . ARG A 1 301 ? 16.465 12.386 17.601 1.00 86.38 301 ARG A N 1
ATOM 2309 C CA . ARG A 1 301 ? 15.025 12.458 17.250 1.00 86.38 301 ARG A CA 1
ATOM 2310 C C . ARG A 1 301 ? 14.645 13.447 16.132 1.00 86.38 301 ARG A C 1
ATOM 2312 O O . ARG A 1 301 ? 13.472 13.569 15.781 1.00 86.38 301 ARG A O 1
ATOM 2319 N N . LYS A 1 302 ? 15.608 14.197 15.579 1.00 90.94 302 LYS A N 1
ATOM 2320 C 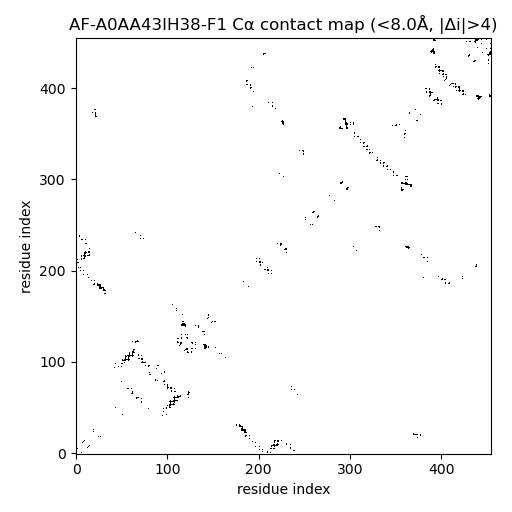CA . LYS A 1 302 ? 15.357 15.243 14.567 1.00 90.94 302 LYS A CA 1
ATOM 2321 C C . LYS A 1 302 ? 14.632 14.718 13.317 1.00 90.94 302 LYS A C 1
ATOM 2323 O O . LYS A 1 302 ? 13.666 15.365 12.924 1.00 90.94 302 LYS A O 1
ATOM 2328 N N . PRO A 1 303 ? 15.017 13.579 12.703 1.00 92.25 303 PRO A N 1
ATOM 2329 C CA . PRO A 1 303 ? 14.335 13.073 11.511 1.00 92.25 303 PRO A CA 1
ATOM 2330 C C . PRO A 1 303 ? 12.857 12.759 11.769 1.00 92.25 303 PRO A C 1
ATOM 2332 O O . PRO A 1 303 ? 12.004 13.145 10.973 1.00 92.25 303 PRO A O 1
ATOM 2335 N N . GLN A 1 304 ? 12.550 12.136 12.911 1.00 94.56 304 GLN A N 1
ATOM 2336 C CA . GLN A 1 304 ? 11.179 11.809 13.301 1.00 94.56 304 GLN A CA 1
ATOM 2337 C C . GLN A 1 304 ? 10.346 13.077 13.556 1.00 94.56 304 GLN A C 1
ATOM 2339 O O . GLN A 1 304 ? 9.201 13.165 13.118 1.00 94.56 304 GLN A O 1
ATOM 2344 N N . LEU A 1 305 ? 10.928 14.087 14.217 1.00 94.44 305 LEU A N 1
ATOM 2345 C CA . LEU A 1 305 ? 10.271 15.377 14.454 1.00 94.44 305 LEU A CA 1
ATOM 2346 C C . LEU A 1 305 ? 10.003 16.147 13.157 1.00 94.44 305 LEU A C 1
ATOM 2348 O O . LEU A 1 305 ? 8.925 16.714 13.009 1.00 94.44 305 LEU A O 1
ATOM 2352 N N . ILE A 1 306 ? 10.952 16.152 12.214 1.00 95.50 306 ILE A N 1
ATOM 2353 C CA . ILE A 1 306 ? 10.768 16.777 10.896 1.00 95.50 306 ILE A CA 1
ATOM 2354 C C . ILE A 1 306 ? 9.626 16.086 10.153 1.00 95.50 306 ILE A C 1
ATOM 2356 O O . ILE A 1 306 ? 8.741 16.757 9.634 1.00 95.50 306 ILE A O 1
ATOM 2360 N N . PHE A 1 307 ? 9.606 14.753 10.146 1.00 95.62 307 PHE A N 1
ATOM 2361 C CA . PHE A 1 307 ? 8.529 13.995 9.523 1.00 95.62 307 PHE A CA 1
ATOM 2362 C C . PHE A 1 307 ? 7.162 14.305 10.149 1.00 95.62 307 PHE A C 1
ATOM 2364 O O . PHE A 1 307 ? 6.221 14.637 9.430 1.00 95.62 307 PHE A O 1
ATOM 2371 N N . ALA A 1 308 ? 7.067 14.281 11.482 1.00 96.25 308 ALA A N 1
ATOM 2372 C CA . ALA A 1 308 ? 5.840 14.631 12.192 1.00 96.25 308 ALA A CA 1
ATOM 2373 C C . ALA A 1 308 ? 5.394 16.074 11.892 1.00 96.25 308 ALA A C 1
ATOM 2375 O O . ALA A 1 308 ? 4.207 16.313 11.685 1.00 96.25 308 ALA A O 1
ATOM 2376 N N . ALA A 1 309 ? 6.335 17.021 11.804 1.00 96.50 309 ALA A N 1
ATOM 2377 C CA . ALA A 1 309 ? 6.052 18.410 11.454 1.00 96.50 309 ALA A CA 1
ATOM 2378 C C . ALA A 1 309 ? 5.558 18.571 10.009 1.00 96.50 309 ALA A C 1
ATOM 2380 O O . ALA A 1 309 ? 4.639 19.351 9.776 1.00 96.50 309 ALA A O 1
ATOM 2381 N N . VAL A 1 310 ? 6.112 17.821 9.050 1.00 96.50 310 VAL A N 1
ATOM 2382 C CA . VAL A 1 310 ? 5.628 17.811 7.658 1.00 96.50 310 VAL A CA 1
ATOM 2383 C C . VAL A 1 310 ? 4.198 17.277 7.594 1.00 96.50 310 VAL A C 1
ATOM 2385 O O . VAL A 1 310 ? 3.336 17.929 7.012 1.00 96.50 310 VAL A O 1
ATOM 2388 N N . VAL A 1 311 ? 3.914 16.143 8.246 1.00 95.75 311 VAL A N 1
ATOM 2389 C CA . VAL A 1 311 ? 2.554 15.579 8.296 1.00 95.75 311 VAL A CA 1
ATOM 2390 C C . VAL A 1 311 ? 1.580 16.551 8.967 1.00 95.75 311 VAL A C 1
ATOM 2392 O O . VAL A 1 311 ? 0.487 16.781 8.453 1.00 95.75 311 VAL A O 1
ATOM 2395 N N . PHE A 1 312 ? 1.982 17.169 10.080 1.00 96.75 312 PHE A N 1
ATOM 2396 C CA . PHE A 1 312 ? 1.183 18.192 10.749 1.00 96.75 312 PHE A CA 1
ATOM 2397 C C . PHE A 1 312 ? 0.923 19.399 9.842 1.00 96.75 312 PHE A C 1
ATOM 2399 O O . PHE A 1 312 ? -0.212 19.858 9.743 1.00 96.75 312 PHE A O 1
ATOM 2406 N N . GLY A 1 313 ? 1.946 19.863 9.121 1.00 97.00 313 GLY A N 1
ATOM 2407 C CA . GLY A 1 313 ? 1.834 20.924 8.127 1.00 97.00 313 GLY A CA 1
ATOM 2408 C C . GLY A 1 313 ? 0.830 20.589 7.025 1.00 97.00 313 GLY A C 1
ATOM 2409 O O . GLY A 1 313 ? 0.007 21.434 6.693 1.00 97.00 313 GLY A O 1
ATOM 2410 N N . CYS A 1 314 ? 0.820 19.352 6.516 1.00 95.56 314 CYS A N 1
ATOM 2411 C CA . CYS A 1 314 ? -0.181 18.898 5.545 1.00 95.56 314 CYS A CA 1
ATOM 2412 C C . CYS A 1 314 ? -1.608 18.925 6.114 1.00 95.56 314 CYS A C 1
ATOM 2414 O O . CYS A 1 314 ? -2.531 19.329 5.412 1.00 95.56 314 CYS A O 1
ATOM 2416 N N . ILE A 1 315 ? -1.799 18.531 7.377 1.00 96.25 315 ILE A N 1
ATOM 2417 C CA . ILE A 1 315 ? -3.114 18.562 8.041 1.00 96.25 315 ILE A CA 1
ATOM 2418 C C . ILE A 1 315 ? -3.589 20.008 8.236 1.00 96.25 315 ILE A C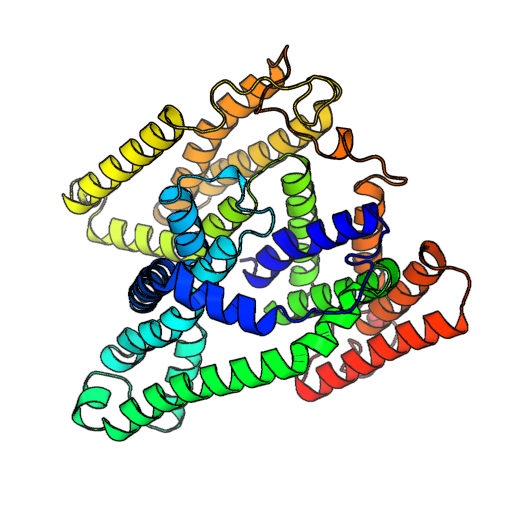 1
ATOM 2420 O O . ILE A 1 315 ? -4.742 20.323 7.952 1.00 96.25 315 ILE A O 1
ATOM 2424 N N . VAL A 1 316 ? -2.705 20.900 8.690 1.00 96.94 316 VAL A N 1
ATOM 2425 C CA . VAL A 1 316 ? -3.017 22.328 8.855 1.00 96.94 316 VAL A CA 1
ATOM 2426 C C . VAL A 1 316 ? -3.299 22.977 7.504 1.00 96.94 316 VAL A C 1
ATOM 2428 O O . VAL A 1 316 ? -4.266 23.722 7.381 1.00 96.94 316 VAL A O 1
ATOM 2431 N N . TYR A 1 317 ? -2.508 22.662 6.478 1.00 96.75 317 TYR A N 1
ATOM 2432 C CA . TYR A 1 317 ? -2.757 23.127 5.119 1.00 96.75 317 TYR A CA 1
ATOM 2433 C C . TYR A 1 317 ? -4.121 22.655 4.614 1.00 96.75 317 TYR A C 1
ATOM 2435 O O . TYR A 1 317 ? -4.879 23.472 4.112 1.00 96.75 317 TYR A O 1
ATOM 2443 N N . ALA A 1 318 ? -4.479 21.384 4.819 1.00 94.50 318 ALA A N 1
ATOM 2444 C CA . ALA A 1 318 ? -5.801 20.871 4.470 1.00 94.50 318 ALA A CA 1
ATOM 2445 C C . ALA A 1 318 ? -6.925 21.608 5.225 1.00 94.50 318 ALA A C 1
ATOM 2447 O O . ALA A 1 318 ? -7.956 21.938 4.644 1.00 94.50 318 ALA A O 1
ATOM 2448 N N . LEU A 1 319 ? -6.726 21.929 6.507 1.00 95.75 319 LEU A N 1
ATOM 2449 C CA . LEU A 1 319 ? -7.687 22.730 7.265 1.00 95.75 319 LEU A CA 1
ATOM 2450 C C . LEU A 1 319 ? -7.844 24.137 6.674 1.00 95.75 319 LEU A C 1
ATOM 2452 O O . LEU A 1 319 ? -8.968 24.613 6.547 1.00 95.75 319 LEU A O 1
ATOM 2456 N N . ILE A 1 320 ? -6.745 24.791 6.298 1.00 96.31 320 ILE A N 1
ATOM 2457 C CA . ILE A 1 320 ? -6.768 26.124 5.680 1.00 96.31 320 ILE A CA 1
ATOM 2458 C C . ILE A 1 320 ? -7.429 26.060 4.297 1.00 96.31 320 ILE A C 1
ATOM 2460 O O . ILE A 1 320 ? -8.333 26.843 4.019 1.00 96.31 320 ILE A O 1
ATOM 2464 N N . ASP A 1 321 ? -7.036 25.100 3.461 1.00 95.81 321 ASP A N 1
ATOM 2465 C CA . ASP A 1 321 ? -7.585 24.920 2.116 1.00 95.81 321 ASP A CA 1
ATOM 2466 C C . ASP A 1 321 ? -9.085 24.606 2.148 1.00 95.81 321 ASP A C 1
ATOM 2468 O O . ASP A 1 321 ? -9.833 25.071 1.293 1.00 95.81 321 ASP A O 1
ATOM 2472 N N . SER A 1 322 ? -9.568 23.922 3.193 1.00 94.81 322 SER A N 1
ATOM 2473 C CA . SER A 1 322 ? -10.996 23.630 3.366 1.00 94.81 322 SER A CA 1
ATOM 2474 C C . SER A 1 322 ? -11.888 24.881 3.320 1.00 94.81 322 SER A C 1
ATOM 2476 O O . SER A 1 322 ? -13.043 24.803 2.900 1.00 94.81 322 SER A O 1
ATOM 2478 N N . PHE A 1 323 ? -11.369 26.053 3.708 1.00 94.31 323 PHE A N 1
ATOM 2479 C CA . PHE A 1 323 ? -12.125 27.308 3.679 1.00 94.31 323 PHE A CA 1
ATOM 2480 C C . PHE A 1 323 ? -12.377 27.833 2.258 1.00 94.31 323 PHE A C 1
ATOM 2482 O O . PHE A 1 323 ? -13.298 28.632 2.081 1.00 94.31 323 PHE A O 1
ATOM 2489 N N . ASN A 1 324 ? -11.633 27.348 1.258 1.00 94.94 324 ASN A N 1
ATOM 2490 C CA . ASN A 1 324 ? -11.835 27.678 -0.154 1.00 94.94 324 ASN A CA 1
ATOM 2491 C C . ASN A 1 324 ? -13.034 26.937 -0.774 1.00 94.94 324 ASN A C 1
ATOM 2493 O O . ASN A 1 324 ? -13.507 27.318 -1.844 1.00 94.94 324 ASN A O 1
ATOM 2497 N N . TYR A 1 325 ? -13.554 25.896 -0.116 1.00 90.94 325 TYR A N 1
ATOM 2498 C CA . TYR A 1 325 ? -14.672 25.099 -0.624 1.00 90.94 325 TYR A CA 1
ATOM 2499 C C . TYR A 1 325 ? -16.028 25.606 -0.114 1.00 90.94 325 TYR A C 1
ATOM 2501 O O . TYR A 1 325 ? -16.145 26.344 0.872 1.00 90.94 325 TYR A O 1
ATOM 2509 N N . THR A 1 326 ? -17.108 25.186 -0.777 1.00 90.38 326 THR A N 1
ATOM 2510 C CA . THR A 1 326 ? -18.485 25.473 -0.342 1.00 90.38 326 THR A CA 1
ATOM 2511 C C . THR A 1 326 ? -18.743 24.941 1.072 1.00 90.38 326 THR A C 1
ATOM 2513 O O . THR A 1 326 ? -17.992 24.110 1.587 1.00 90.38 326 THR A O 1
ATOM 2516 N N . TRP A 1 327 ? -19.801 25.423 1.737 1.00 83.38 327 TRP A N 1
ATOM 2517 C CA . TRP A 1 327 ? -20.154 24.952 3.086 1.00 83.38 327 TRP A CA 1
ATOM 2518 C C . TRP A 1 327 ? -20.226 23.427 3.164 1.00 83.38 327 TRP A C 1
ATOM 2520 O O . TRP A 1 327 ? -19.711 22.820 4.090 1.00 83.38 327 TRP A O 1
ATOM 2530 N N . PHE A 1 328 ? -20.802 22.791 2.154 1.00 81.62 328 PHE A N 1
ATOM 2531 C CA . PHE A 1 328 ? -20.916 21.346 2.145 1.00 81.62 328 PHE A CA 1
ATOM 2532 C C . PHE A 1 328 ? -19.605 20.627 1.805 1.00 81.62 328 PHE A C 1
ATOM 2534 O O . PHE A 1 328 ? -19.310 19.602 2.413 1.00 81.62 328 PHE A O 1
ATOM 2541 N N . GLY A 1 329 ? -18.800 21.178 0.889 1.00 84.06 329 GLY A N 1
ATOM 2542 C CA . GLY A 1 329 ? -17.497 20.609 0.527 1.00 84.06 329 GLY A CA 1
ATOM 2543 C C . GLY A 1 329 ? -16.459 20.697 1.649 1.00 84.06 329 GLY A C 1
ATOM 2544 O O . GLY A 1 329 ? -15.537 19.891 1.696 1.00 84.06 329 GLY A O 1
ATOM 2545 N N . ARG A 1 330 ? -16.617 21.633 2.596 1.00 89.69 330 ARG A N 1
ATOM 2546 C CA . ARG A 1 330 ? -15.666 21.794 3.705 1.00 89.69 330 ARG A CA 1
ATOM 2547 C C . ARG A 1 330 ? -15.948 20.906 4.922 1.00 89.69 330 ARG A C 1
ATOM 2549 O O . ARG A 1 330 ? -15.016 20.654 5.673 1.00 89.69 330 ARG A O 1
ATOM 2556 N N . ILE A 1 331 ? -17.179 20.415 5.136 1.00 88.31 331 ILE A N 1
ATOM 2557 C CA . ILE A 1 331 ? -17.569 19.697 6.376 1.00 88.31 331 ILE A CA 1
ATOM 2558 C C . ILE A 1 331 ? -16.661 18.493 6.644 1.00 88.31 331 ILE A C 1
ATOM 2560 O O . ILE A 1 331 ? -16.063 18.393 7.715 1.00 88.31 331 ILE A O 1
ATOM 2564 N N . PHE A 1 332 ? -16.542 17.582 5.675 1.00 89.44 332 PHE A N 1
ATOM 2565 C CA . PHE A 1 332 ? -15.760 16.358 5.851 1.00 89.44 332 PHE A CA 1
ATOM 2566 C C . PHE A 1 332 ? -14.277 16.669 6.086 1.00 89.44 332 PHE A C 1
ATOM 2568 O O . PHE A 1 332 ? -13.686 16.203 7.062 1.00 89.44 332 PHE A O 1
ATOM 2575 N N . MET A 1 333 ? -13.701 17.517 5.231 1.00 91.00 333 MET A N 1
ATOM 2576 C CA . MET A 1 333 ? -12.299 17.924 5.302 1.00 91.00 333 MET A CA 1
ATOM 2577 C C . MET A 1 333 ? -11.971 18.620 6.631 1.00 91.00 333 MET A C 1
ATOM 2579 O O . MET A 1 333 ? -10.963 18.295 7.256 1.00 91.00 333 MET A O 1
ATOM 2583 N N . GLN A 1 334 ? -12.844 19.512 7.112 1.00 92.44 334 GLN A N 1
ATOM 2584 C CA . GLN A 1 334 ? -12.677 20.202 8.393 1.00 92.44 334 GLN A CA 1
ATOM 2585 C C . GLN A 1 334 ? -12.758 19.251 9.579 1.00 92.44 334 GLN A C 1
ATOM 2587 O O . GLN A 1 334 ? -11.905 19.325 10.458 1.00 92.44 334 GLN A O 1
ATOM 2592 N N . ILE A 1 335 ? -13.735 18.341 9.609 1.00 90.81 335 ILE A N 1
ATOM 2593 C CA . ILE A 1 335 ? -13.857 17.362 10.698 1.00 90.81 335 ILE A CA 1
ATOM 2594 C C . ILE A 1 335 ? -12.577 16.525 10.792 1.00 90.81 335 ILE A C 1
ATOM 2596 O O . ILE A 1 335 ? -11.987 16.420 11.869 1.00 90.81 335 ILE A O 1
ATOM 2600 N N . VAL A 1 336 ? -12.111 15.975 9.666 1.00 92.56 336 VAL A N 1
ATOM 2601 C CA . VAL A 1 336 ? -10.896 15.149 9.626 1.00 92.56 336 VAL A CA 1
ATOM 2602 C C . VAL A 1 336 ? -9.663 15.963 10.025 1.00 92.56 336 VAL A C 1
ATOM 2604 O O . VAL A 1 336 ? -8.865 15.500 10.841 1.00 92.56 336 VAL A O 1
ATOM 2607 N N . ALA A 1 337 ? -9.511 17.183 9.503 1.00 95.06 337 ALA A N 1
ATOM 2608 C CA . ALA A 1 337 ? -8.341 18.007 9.779 1.00 95.06 337 ALA A CA 1
ATOM 2609 C C . ALA A 1 337 ? -8.310 18.529 11.225 1.00 95.06 337 ALA A C 1
ATOM 2611 O O . ALA A 1 337 ? -7.260 18.477 11.859 1.00 95.06 337 ALA A O 1
ATOM 2612 N N . VAL A 1 338 ? -9.445 18.953 11.794 1.00 95.31 338 VAL A N 1
ATOM 2613 C CA . VAL A 1 338 ? -9.540 19.386 13.201 1.00 95.31 338 VAL A CA 1
ATOM 2614 C C . VAL A 1 338 ? -9.211 18.233 14.145 1.00 95.31 338 VAL A C 1
ATOM 2616 O O . VAL A 1 338 ? -8.387 18.399 15.045 1.00 95.31 338 VAL A O 1
ATOM 2619 N N . VAL A 1 339 ? -9.790 17.047 13.926 1.00 93.31 339 VAL A N 1
ATOM 2620 C CA . VAL A 1 339 ? -9.450 15.851 14.715 1.00 93.31 339 VAL A CA 1
ATOM 2621 C C . VAL A 1 339 ? -7.964 15.512 14.557 1.00 93.31 339 VAL A C 1
ATOM 2623 O O . VAL A 1 339 ? -7.289 15.242 15.549 1.00 93.31 339 VAL A O 1
ATOM 2626 N N . GLY A 1 340 ? -7.427 15.597 13.337 1.00 94.56 340 GLY A N 1
ATOM 2627 C CA . GLY A 1 340 ? -6.005 15.407 13.060 1.00 94.56 340 GLY A CA 1
ATOM 2628 C C . GLY A 1 340 ? -5.110 16.366 13.849 1.00 94.56 340 GLY A C 1
ATOM 2629 O O . GLY A 1 340 ? -4.155 15.919 14.482 1.00 94.56 340 GLY A O 1
ATOM 2630 N N . VAL A 1 341 ? -5.440 17.661 13.882 1.00 95.94 341 VAL A N 1
ATOM 2631 C CA . VAL A 1 341 ? -4.713 18.675 14.664 1.00 95.94 341 VAL A CA 1
ATOM 2632 C C . VAL A 1 341 ? -4.770 18.362 16.160 1.00 95.94 341 VAL A C 1
ATOM 2634 O O . VAL A 1 341 ? -3.732 18.376 16.824 1.00 95.94 341 VAL A O 1
ATOM 2637 N N . LEU A 1 342 ? -5.953 18.030 16.686 1.00 95.00 342 LEU A N 1
ATOM 2638 C CA . LEU A 1 342 ? -6.150 17.707 18.103 1.00 95.00 342 LEU A CA 1
ATOM 2639 C C . LEU A 1 342 ? -5.361 16.469 18.552 1.00 95.00 342 LEU A C 1
ATOM 2641 O O . LEU A 1 342 ? -4.939 16.410 19.704 1.00 95.00 342 LEU A O 1
ATOM 2645 N N . LEU A 1 343 ? -5.141 15.497 17.663 1.00 92.31 343 LEU A N 1
ATOM 2646 C CA . LEU A 1 343 ? -4.345 14.301 17.954 1.00 92.31 343 LEU A CA 1
ATOM 2647 C C . LEU A 1 343 ? -2.839 14.526 17.748 1.00 92.31 343 LEU A C 1
ATOM 2649 O O . LEU A 1 343 ? -2.027 14.023 18.526 1.00 92.31 343 LEU A O 1
ATOM 2653 N N . MET A 1 344 ? -2.454 15.296 16.728 1.00 94.69 344 MET A N 1
ATOM 2654 C CA . MET A 1 344 ? -1.050 15.543 16.389 1.00 94.69 344 MET A CA 1
ATOM 2655 C C . MET A 1 344 ? -0.357 16.513 17.344 1.00 94.69 344 MET A C 1
ATOM 2657 O O . MET A 1 344 ? 0.813 16.307 17.667 1.00 94.69 344 MET A O 1
ATOM 2661 N N . LEU A 1 345 ? -1.054 17.547 17.825 1.00 94.19 345 LEU A N 1
ATOM 2662 C CA . LEU A 1 345 ? -0.467 18.546 18.724 1.00 94.19 345 LEU A CA 1
ATOM 2663 C C . LEU A 1 345 ? 0.083 17.920 20.025 1.00 94.19 345 LEU A C 1
ATOM 2665 O O . LEU A 1 345 ? 1.262 18.136 20.323 1.00 94.19 345 LEU A O 1
ATOM 2669 N N . PRO A 1 346 ? -0.686 17.105 20.782 1.00 93.56 346 PRO A N 1
ATOM 2670 C CA . PRO A 1 346 ? -0.164 16.418 21.961 1.00 93.56 346 PRO A CA 1
ATOM 2671 C C . PRO A 1 346 ? 0.962 15.438 21.626 1.00 93.56 346 PRO A C 1
ATOM 2673 O O . PRO A 1 346 ? 1.948 15.375 22.358 1.00 93.56 346 PRO A O 1
ATOM 2676 N N . LEU A 1 347 ? 0.848 14.695 20.517 1.00 92.56 347 LEU A N 1
ATOM 2677 C CA . LEU A 1 347 ? 1.876 13.745 20.085 1.00 92.56 347 LEU A CA 1
ATOM 2678 C C . LEU A 1 347 ? 3.220 14.451 19.874 1.00 92.56 347 LEU A C 1
ATOM 2680 O O . LEU A 1 347 ? 4.221 14.065 20.476 1.00 92.56 347 LEU A O 1
ATOM 2684 N N . MET A 1 348 ? 3.234 15.526 19.084 1.00 93.94 348 MET A N 1
ATOM 2685 C CA . MET A 1 348 ? 4.442 16.310 18.827 1.00 93.94 348 MET A CA 1
ATOM 2686 C C . MET A 1 348 ? 4.995 16.940 20.107 1.00 93.94 348 MET A C 1
ATOM 2688 O O . MET A 1 348 ? 6.205 16.910 20.331 1.00 93.94 348 MET A O 1
ATOM 2692 N N . TYR A 1 349 ? 4.125 17.462 20.978 1.00 93.94 349 TYR A N 1
ATOM 2693 C CA . TYR A 1 349 ? 4.533 17.990 22.279 1.00 93.94 349 TYR A CA 1
ATOM 2694 C C . TYR A 1 349 ? 5.267 16.932 23.118 1.00 93.94 349 TYR A C 1
ATOM 2696 O O . TYR A 1 349 ? 6.349 17.205 23.644 1.00 93.94 349 TYR A O 1
ATOM 2704 N N . PHE A 1 350 ? 4.734 15.708 23.194 1.00 92.19 350 PHE A N 1
ATOM 2705 C CA . PHE A 1 350 ? 5.383 14.610 23.912 1.00 92.19 350 PHE A CA 1
ATOM 2706 C C . PHE A 1 350 ? 6.690 14.160 23.252 1.00 92.19 350 PHE A C 1
ATOM 2708 O O . PHE A 1 350 ? 7.652 13.894 23.966 1.00 92.19 350 PHE A O 1
ATOM 2715 N N . MET A 1 351 ? 6.780 14.136 21.919 1.00 92.38 351 MET A N 1
ATOM 2716 C CA . MET A 1 351 ? 8.028 13.805 21.214 1.00 92.38 351 MET A CA 1
ATOM 2717 C C . MET A 1 351 ? 9.144 14.824 21.494 1.00 92.38 351 MET A C 1
ATOM 2719 O O . MET A 1 351 ? 10.299 14.448 21.710 1.00 92.38 351 MET A O 1
ATOM 2723 N N . VAL A 1 352 ? 8.808 16.119 21.520 1.00 92.50 352 VAL A N 1
ATOM 2724 C CA . VAL A 1 352 ? 9.762 17.206 21.803 1.00 92.50 352 VAL A CA 1
ATOM 2725 C C . VAL A 1 352 ? 10.189 17.213 23.273 1.00 92.50 352 VAL A C 1
ATOM 2727 O O . VAL A 1 352 ? 11.352 17.486 23.571 1.00 92.50 352 VAL A O 1
ATOM 2730 N N . ARG A 1 353 ? 9.278 16.899 24.201 1.00 92.31 353 ARG A N 1
ATOM 2731 C CA . ARG A 1 353 ? 9.564 16.873 25.647 1.00 92.31 353 ARG A CA 1
ATOM 2732 C C . ARG A 1 353 ? 10.042 15.525 26.185 1.00 92.31 353 ARG A C 1
ATOM 2734 O O . ARG A 1 353 ? 10.299 15.418 27.378 1.00 92.31 353 ARG A O 1
ATOM 2741 N N . ALA A 1 354 ? 10.175 14.500 25.350 1.00 88.38 354 ALA A N 1
ATOM 2742 C CA . ALA A 1 354 ? 10.678 13.206 25.793 1.00 88.38 354 ALA A CA 1
ATOM 2743 C C . ALA A 1 354 ? 12.141 13.324 26.266 1.00 88.38 354 ALA A C 1
ATOM 2745 O O . ALA A 1 354 ? 13.039 13.554 25.458 1.00 88.38 354 ALA A O 1
ATOM 2746 N N . GLU A 1 355 ? 12.366 13.193 27.575 1.00 85.62 355 GLU A N 1
ATOM 2747 C CA . GLU A 1 355 ? 13.698 13.152 28.209 1.00 85.62 355 GLU A CA 1
ATOM 2748 C C . GLU A 1 355 ? 14.192 11.721 28.449 1.00 85.62 355 GLU A C 1
ATOM 2750 O O . GLU A 1 355 ? 15.377 11.493 28.673 1.00 85.62 355 GLU A O 1
ATOM 2755 N N . LYS A 1 356 ? 13.279 10.747 28.404 1.00 88.25 356 LYS A N 1
ATOM 2756 C CA . LYS A 1 356 ? 13.560 9.317 28.560 1.00 88.25 356 LYS A CA 1
ATOM 2757 C C . LYS A 1 356 ? 13.028 8.551 27.348 1.00 88.25 356 LYS A C 1
ATOM 2759 O O . LYS A 1 356 ? 12.079 9.034 26.722 1.00 88.25 356 LYS A O 1
ATOM 2764 N N . PRO A 1 357 ? 13.587 7.364 27.048 1.00 86.62 357 PRO A N 1
ATOM 2765 C CA . PRO A 1 357 ? 13.040 6.470 26.038 1.00 86.62 357 PRO A CA 1
ATOM 2766 C C . PRO A 1 357 ? 11.538 6.266 26.229 1.00 86.62 357 PRO A C 1
ATOM 2768 O O . PRO A 1 357 ? 11.081 5.927 27.324 1.00 86.62 357 PRO A O 1
ATOM 2771 N N . ALA A 1 358 ? 10.768 6.497 25.173 1.00 86.06 358 ALA A N 1
ATOM 2772 C CA . ALA A 1 358 ? 9.314 6.511 25.237 1.00 86.06 358 ALA A CA 1
ATOM 2773 C C . ALA A 1 358 ? 8.726 6.002 23.926 1.00 86.06 358 ALA A C 1
ATOM 2775 O O . ALA A 1 358 ? 9.234 6.329 22.861 1.00 86.06 358 ALA A O 1
ATOM 2776 N N . GLY A 1 359 ? 7.594 5.298 23.992 1.00 84.19 359 GLY A N 1
ATOM 2777 C CA . GLY A 1 359 ? 6.939 4.725 22.808 1.00 84.19 359 GLY A CA 1
ATOM 2778 C C . GLY A 1 359 ? 6.424 5.743 21.779 1.00 84.19 359 GLY A C 1
ATOM 2779 O O . GLY A 1 359 ? 5.967 5.344 20.718 1.00 84.19 359 GLY A O 1
ATOM 2780 N N . VAL A 1 360 ? 6.472 7.049 22.078 1.00 87.50 360 VAL A N 1
ATOM 2781 C CA . VAL A 1 360 ? 6.204 8.127 21.101 1.00 87.50 360 VAL A CA 1
ATOM 2782 C C . VAL A 1 360 ? 7.392 8.390 20.173 1.00 87.50 360 VAL A C 1
ATOM 2784 O O . VAL A 1 360 ? 7.222 8.966 19.101 1.00 87.50 360 VAL A O 1
ATOM 2787 N N . LEU A 1 361 ? 8.597 8.002 20.591 1.00 90.75 361 LEU A N 1
ATOM 2788 C CA . LEU A 1 361 ? 9.799 8.042 19.772 1.00 90.75 361 LEU A CA 1
ATOM 2789 C C . LEU A 1 361 ? 9.955 6.689 19.108 1.00 90.75 361 LEU A C 1
ATOM 2791 O O . LEU A 1 361 ? 9.766 5.688 19.777 1.00 90.75 361 LEU A O 1
ATOM 2795 N N . ASP A 1 362 ? 10.282 6.649 17.830 1.00 89.88 362 ASP A N 1
ATOM 2796 C CA . ASP A 1 362 ? 10.543 5.409 17.107 1.00 89.88 362 ASP A CA 1
ATOM 2797 C C . ASP A 1 362 ? 11.384 5.762 15.878 1.00 89.88 362 ASP A C 1
ATOM 2799 O O . ASP A 1 362 ? 11.010 6.640 15.095 1.00 89.88 362 ASP A O 1
ATOM 2803 N N . ASP A 1 363 ? 12.557 5.146 15.756 1.00 91.31 363 ASP A N 1
ATOM 2804 C CA . ASP A 1 363 ? 13.394 5.212 14.566 1.00 91.31 363 ASP A CA 1
ATOM 2805 C C . ASP A 1 363 ? 14.121 3.878 14.349 1.00 91.31 363 ASP A C 1
ATOM 2807 O O . ASP A 1 363 ? 15.165 3.601 14.951 1.00 91.31 363 ASP A O 1
ATOM 2811 N N . ALA A 1 364 ? 13.595 3.080 13.420 1.00 85.81 364 ALA A N 1
ATOM 2812 C CA . ALA A 1 364 ? 14.159 1.794 13.025 1.00 85.81 364 ALA A CA 1
ATOM 2813 C C . ALA A 1 364 ? 15.578 1.899 12.427 1.00 85.81 364 ALA A C 1
ATOM 2815 O O . ALA A 1 364 ? 16.299 0.906 12.375 1.00 85.81 364 ALA A O 1
ATOM 2816 N N . GLU A 1 365 ? 16.044 3.076 11.980 1.00 84.69 365 GLU A N 1
ATOM 2817 C CA . GLU A 1 365 ? 17.454 3.230 11.565 1.00 84.69 365 GLU A CA 1
ATOM 2818 C C . GLU A 1 365 ? 18.446 3.088 12.728 1.00 84.69 365 GLU A C 1
ATOM 2820 O O . GLU A 1 365 ? 19.637 2.902 12.498 1.00 84.69 365 GLU A O 1
ATOM 2825 N N . ARG A 1 366 ? 17.995 3.149 13.987 1.00 81.00 366 ARG A N 1
ATOM 2826 C CA . ARG A 1 366 ? 18.890 3.047 15.151 1.00 81.00 366 ARG A CA 1
ATOM 2827 C C . ARG A 1 366 ? 19.364 1.627 15.432 1.00 81.00 366 ARG A C 1
ATOM 2829 O O . ARG A 1 366 ? 20.459 1.442 15.956 1.00 81.00 366 ARG A O 1
ATOM 2836 N N . THR A 1 367 ? 18.533 0.634 15.136 1.00 75.62 367 THR A N 1
ATOM 2837 C CA . THR A 1 367 ? 18.769 -0.775 15.489 1.00 75.62 367 THR A CA 1
ATOM 2838 C C . THR A 1 367 ? 19.351 -1.581 14.336 1.00 75.62 367 THR A C 1
ATOM 2840 O O . THR A 1 367 ? 19.996 -2.610 14.554 1.00 75.62 367 THR A O 1
ATOM 2843 N N . ILE A 1 368 ? 19.153 -1.120 13.103 1.00 71.88 368 ILE A N 1
ATOM 2844 C CA . ILE A 1 368 ? 19.543 -1.854 11.908 1.00 71.88 368 ILE A CA 1
ATOM 2845 C C . ILE A 1 368 ? 21.036 -1.621 11.620 1.00 71.88 368 ILE A C 1
ATOM 2847 O O . ILE A 1 368 ? 21.449 -0.551 11.184 1.00 71.88 368 ILE A O 1
ATOM 2851 N N . LYS A 1 369 ? 21.860 -2.659 11.808 1.00 68.06 369 LYS A N 1
ATOM 2852 C CA . LYS A 1 369 ? 23.258 -2.678 11.345 1.00 68.06 369 LYS A CA 1
ATOM 2853 C C . LYS A 1 369 ? 23.295 -2.932 9.836 1.00 68.06 369 LYS A C 1
ATOM 2855 O O . LYS A 1 369 ? 23.251 -4.085 9.416 1.00 68.06 369 LYS A O 1
ATOM 2860 N N . VAL A 1 370 ? 23.346 -1.874 9.031 1.00 71.06 370 VAL A N 1
ATOM 2861 C CA . VAL A 1 370 ? 23.390 -1.964 7.561 1.00 71.06 370 VAL A CA 1
ATOM 2862 C C . VAL A 1 370 ? 24.440 -1.047 6.954 1.00 71.06 370 VAL A C 1
ATOM 2864 O O . VAL A 1 370 ? 24.724 0.023 7.482 1.00 71.06 370 VAL A O 1
ATOM 2867 N N . ASP A 1 371 ? 24.961 -1.460 5.797 1.00 69.88 371 ASP A N 1
ATOM 2868 C CA . ASP A 1 371 ? 25.993 -0.727 5.052 1.00 69.88 371 ASP A CA 1
ATOM 2869 C C . ASP A 1 371 ? 25.488 0.607 4.483 1.00 69.88 371 ASP A C 1
ATOM 2871 O O . ASP A 1 371 ? 26.262 1.538 4.272 1.00 69.88 371 ASP A O 1
ATOM 2875 N N . TYR A 1 372 ? 24.181 0.706 4.213 1.00 81.19 372 TYR A N 1
ATOM 2876 C CA . TYR A 1 372 ? 23.569 1.880 3.596 1.00 81.19 372 TYR A CA 1
ATOM 2877 C C . TYR A 1 372 ? 22.261 2.264 4.282 1.00 81.19 372 TYR A C 1
ATOM 2879 O O . TYR A 1 372 ? 21.404 1.416 4.555 1.00 81.19 372 TYR A O 1
ATOM 2887 N N . SER A 1 373 ? 22.086 3.571 4.476 1.00 84.94 373 SER A N 1
ATOM 2888 C CA . SER A 1 373 ? 20.858 4.134 5.029 1.00 84.94 373 SER A CA 1
ATOM 2889 C C . SER A 1 373 ? 19.677 4.010 4.063 1.00 84.94 373 SER A C 1
ATOM 2891 O O . SER A 1 373 ? 19.833 3.817 2.854 1.00 84.94 373 SER A O 1
ATOM 2893 N N . VAL A 1 374 ? 18.468 4.191 4.588 1.00 85.88 374 VAL A N 1
ATOM 2894 C CA . VAL A 1 374 ? 17.222 4.273 3.812 1.00 85.88 374 VAL A CA 1
ATOM 2895 C C . VAL A 1 374 ? 17.321 5.271 2.647 1.00 85.88 374 VAL A C 1
ATOM 2897 O O . VAL A 1 374 ? 16.803 4.999 1.563 1.00 85.88 374 VAL A O 1
ATOM 2900 N N . TYR A 1 375 ? 18.028 6.391 2.825 1.00 88.25 375 TYR A N 1
ATOM 2901 C CA . TYR A 1 375 ? 18.165 7.430 1.798 1.00 88.25 375 TYR A CA 1
ATOM 2902 C C . TYR A 1 375 ? 18.902 6.944 0.545 1.00 88.25 375 TYR A C 1
ATOM 2904 O O . TYR A 1 375 ? 18.559 7.349 -0.563 1.00 88.25 375 TYR A O 1
ATOM 2912 N N . HIS A 1 376 ? 19.870 6.036 0.700 1.00 90.56 376 HIS A N 1
ATOM 2913 C CA . HIS A 1 376 ? 20.589 5.433 -0.427 1.00 90.56 376 HIS A CA 1
ATOM 2914 C C . HIS A 1 376 ? 19.636 4.679 -1.358 1.00 90.56 376 HIS A C 1
ATOM 2916 O O . HIS A 1 376 ? 19.692 4.814 -2.578 1.00 90.56 376 HIS A O 1
ATOM 2922 N N . TYR A 1 377 ? 18.728 3.891 -0.782 1.00 90.50 377 TYR A N 1
ATOM 2923 C CA . TYR A 1 377 ? 17.761 3.105 -1.547 1.00 90.50 377 TYR A CA 1
ATOM 2924 C C . TYR A 1 377 ? 16.594 3.943 -2.062 1.00 90.50 377 TYR A C 1
ATOM 2926 O O . TYR A 1 377 ? 16.095 3.669 -3.151 1.00 90.50 377 TYR A O 1
ATOM 2934 N N . LEU A 1 378 ? 16.224 5.016 -1.358 1.00 92.19 378 LEU A N 1
ATOM 2935 C CA . LEU A 1 378 ? 15.327 6.031 -1.907 1.00 92.19 378 LEU A CA 1
ATOM 2936 C C . LEU A 1 378 ? 15.929 6.684 -3.162 1.00 92.19 378 LEU A C 1
ATOM 2938 O O . LEU A 1 378 ? 15.220 6.892 -4.143 1.00 92.19 378 LEU A O 1
ATOM 2942 N N . GLY A 1 379 ? 17.246 6.918 -3.166 1.00 94.19 379 GLY A N 1
ATOM 2943 C CA . GLY A 1 379 ? 17.989 7.376 -4.339 1.00 94.19 379 GLY A CA 1
ATOM 2944 C C . GLY A 1 379 ? 17.882 6.426 -5.535 1.00 94.19 379 GLY A C 1
ATOM 2945 O O . GLY A 1 379 ? 17.760 6.891 -6.662 1.00 94.19 379 GLY A O 1
ATOM 2946 N N . TRP A 1 380 ? 17.835 5.107 -5.316 1.00 95.06 380 TRP A N 1
ATOM 2947 C CA . TRP A 1 380 ? 17.581 4.141 -6.394 1.00 95.06 380 TRP A CA 1
ATOM 2948 C C . TRP A 1 380 ? 16.152 4.223 -6.933 1.00 95.06 380 TRP A C 1
ATOM 2950 O O . TRP A 1 380 ? 15.966 4.197 -8.146 1.00 95.06 380 TRP A O 1
ATOM 2960 N N . VAL A 1 381 ? 15.145 4.369 -6.069 1.00 94.62 381 VAL A N 1
ATOM 2961 C CA . VAL A 1 381 ? 13.752 4.552 -6.520 1.00 94.62 381 VAL A CA 1
ATOM 2962 C C . VAL A 1 381 ? 13.612 5.852 -7.323 1.00 94.62 381 VAL A C 1
ATOM 2964 O O . VAL A 1 381 ? 13.003 5.853 -8.392 1.00 94.62 381 VAL A O 1
ATOM 2967 N N . LEU A 1 382 ? 14.235 6.941 -6.858 1.00 95.56 382 LEU A N 1
ATOM 2968 C CA . LEU A 1 382 ? 14.300 8.205 -7.593 1.00 95.56 382 LEU A CA 1
ATOM 2969 C C . LEU A 1 382 ? 15.067 8.056 -8.913 1.00 95.56 382 LEU A C 1
ATOM 2971 O O . LEU A 1 382 ? 14.644 8.593 -9.929 1.00 95.56 382 LEU A O 1
ATOM 2975 N N . GLY A 1 383 ? 16.168 7.303 -8.914 1.00 95.75 383 GLY A N 1
ATOM 2976 C CA . GLY A 1 383 ? 16.951 7.005 -10.110 1.00 95.75 383 GLY A CA 1
ATOM 2977 C C . GLY A 1 383 ? 16.126 6.277 -11.166 1.00 95.75 383 GLY A C 1
ATOM 2978 O O . GLY A 1 383 ? 16.179 6.643 -12.334 1.00 95.75 383 GLY A O 1
ATOM 2979 N N . MET A 1 384 ? 15.299 5.308 -10.766 1.00 95.12 384 MET A N 1
ATOM 2980 C CA . MET A 1 384 ? 14.351 4.667 -11.677 1.00 95.12 384 MET A CA 1
ATOM 2981 C C . MET A 1 384 ? 13.350 5.674 -12.251 1.00 95.12 384 MET A C 1
ATOM 2983 O O . MET A 1 384 ? 13.168 5.726 -13.465 1.00 95.12 384 MET A O 1
ATOM 2987 N N . PHE A 1 385 ? 12.728 6.490 -11.395 1.00 94.62 385 PHE A N 1
ATOM 2988 C CA . PHE A 1 385 ? 11.779 7.520 -11.822 1.00 94.62 385 PHE A CA 1
ATOM 2989 C C . PHE A 1 385 ? 12.414 8.504 -12.818 1.00 94.62 385 PHE A C 1
ATOM 2991 O O . PHE A 1 385 ? 11.839 8.780 -13.869 1.00 94.62 385 PHE A O 1
ATOM 2998 N N . ALA A 1 386 ? 13.634 8.963 -12.535 1.00 95.69 386 ALA A N 1
ATOM 2999 C CA . ALA A 1 386 ? 14.390 9.851 -13.408 1.00 95.69 386 ALA A CA 1
ATOM 3000 C C . ALA A 1 386 ? 14.737 9.187 -14.749 1.00 95.69 386 ALA A C 1
ATOM 3002 O O . ALA A 1 386 ? 14.523 9.790 -15.794 1.00 95.69 386 ALA A O 1
ATOM 3003 N N . LEU A 1 387 ? 15.217 7.938 -14.749 1.00 96.00 387 LEU A N 1
ATOM 3004 C CA . LEU A 1 387 ? 15.524 7.209 -15.985 1.00 96.00 387 LEU A CA 1
ATOM 3005 C C . LEU A 1 387 ? 14.284 7.026 -16.862 1.00 96.00 387 LEU A C 1
ATOM 3007 O O . LEU A 1 387 ? 14.349 7.248 -18.068 1.00 96.00 387 LEU A O 1
ATOM 3011 N N . VAL A 1 388 ? 13.148 6.678 -16.258 1.00 94.69 388 VAL A N 1
ATOM 3012 C CA . VAL A 1 388 ? 11.865 6.593 -16.963 1.00 94.69 388 VAL A CA 1
ATOM 3013 C C . VAL A 1 388 ? 11.486 7.958 -17.551 1.00 94.69 388 VAL A C 1
ATOM 3015 O O . VAL A 1 388 ? 11.077 8.017 -18.707 1.00 94.69 388 VAL A O 1
ATOM 3018 N N . GLY A 1 389 ? 11.686 9.058 -16.816 1.00 93.31 389 GLY A N 1
ATOM 3019 C CA . GLY A 1 389 ? 11.445 10.427 -17.304 1.00 93.31 389 GLY A CA 1
ATOM 3020 C C . GLY A 1 389 ? 12.351 10.847 -18.461 1.00 93.31 389 GLY A C 1
ATOM 3021 O O . GLY A 1 389 ? 11.925 11.573 -19.355 1.00 93.31 389 GLY A O 1
ATOM 3022 N N . LEU A 1 390 ? 13.595 10.373 -18.478 1.00 93.75 390 LEU A N 1
ATOM 3023 C CA . LEU A 1 390 ? 14.573 10.735 -19.500 1.00 93.75 390 LEU A CA 1
ATOM 3024 C C . LEU A 1 390 ? 14.376 9.956 -20.802 1.00 93.75 390 LEU A C 1
ATOM 3026 O O . LEU A 1 390 ? 14.349 10.564 -21.866 1.00 93.75 390 LEU A O 1
ATOM 3030 N N . VAL A 1 391 ? 14.250 8.629 -20.734 1.00 93.19 391 VAL A N 1
ATOM 3031 C CA . VAL A 1 391 ? 14.295 7.755 -21.926 1.00 93.19 391 VAL A CA 1
ATOM 3032 C C . VAL A 1 391 ? 12.993 6.989 -22.193 1.00 93.19 391 VAL A C 1
ATOM 3034 O O . VAL A 1 391 ? 12.921 6.176 -23.115 1.00 93.19 391 VAL A O 1
ATOM 3037 N N . GLY A 1 392 ? 11.954 7.241 -21.398 1.00 92.62 392 GLY A N 1
ATOM 3038 C CA . GLY A 1 392 ? 10.671 6.547 -21.454 1.00 92.62 392 GLY A CA 1
ATOM 3039 C C . GLY A 1 392 ? 10.675 5.239 -20.672 1.00 92.62 392 GLY A C 1
ATOM 3040 O O . GLY A 1 392 ? 11.718 4.701 -20.299 1.00 92.62 392 GLY A O 1
ATOM 3041 N N . PHE A 1 393 ? 9.484 4.715 -20.394 1.00 93.06 393 PHE A N 1
ATOM 3042 C CA . PHE A 1 393 ? 9.317 3.632 -19.422 1.00 93.06 393 PHE A CA 1
ATOM 3043 C C . PHE A 1 393 ? 10.062 2.328 -19.751 1.00 93.06 393 PHE A C 1
ATOM 3045 O O . PHE A 1 393 ? 10.766 1.830 -18.865 1.00 93.06 393 PHE A O 1
ATOM 3052 N N . PRO A 1 394 ? 9.975 1.752 -20.970 1.00 93.81 394 PRO A N 1
ATOM 3053 C CA . PRO A 1 394 ? 10.605 0.459 -21.240 1.00 93.81 394 PRO A CA 1
ATOM 3054 C C . PRO A 1 394 ? 12.133 0.553 -21.215 1.00 93.81 394 PRO A C 1
ATOM 3056 O O . PRO A 1 394 ? 12.793 -0.233 -20.534 1.00 93.81 394 PRO A O 1
ATOM 3059 N N . PHE A 1 395 ? 12.701 1.564 -21.880 1.00 93.38 395 PHE A N 1
ATOM 3060 C CA . PHE A 1 395 ? 14.147 1.790 -21.895 1.00 93.38 395 PHE A CA 1
ATOM 3061 C C . PHE A 1 395 ? 14.679 2.231 -20.534 1.00 93.38 395 PHE A C 1
ATOM 3063 O O . PHE A 1 395 ? 15.720 1.739 -20.102 1.00 93.38 395 PHE A O 1
ATOM 3070 N N . GLY A 1 396 ? 13.948 3.093 -19.826 1.00 95.06 396 GLY A N 1
ATOM 3071 C CA . GLY A 1 396 ? 14.295 3.527 -18.477 1.00 95.06 396 GLY A CA 1
ATOM 3072 C C . GLY A 1 396 ? 14.338 2.351 -17.510 1.00 95.06 396 GLY A C 1
ATOM 3073 O O . GLY A 1 396 ? 15.278 2.236 -16.728 1.00 95.06 396 GLY A O 1
ATOM 3074 N N . SER A 1 397 ? 13.389 1.418 -17.632 1.00 95.38 397 SER A N 1
ATOM 3075 C CA . SER A 1 397 ? 13.368 0.176 -16.854 1.00 95.38 397 SER A CA 1
ATOM 3076 C C . SER A 1 397 ? 14.544 -0.745 -17.192 1.00 95.38 397 SER A C 1
ATOM 3078 O O . SER A 1 397 ? 15.216 -1.222 -16.279 1.00 95.38 397 SER A O 1
ATOM 3080 N N . ALA A 1 398 ? 14.852 -0.967 -18.476 1.00 95.75 398 ALA A N 1
ATOM 3081 C CA . ALA A 1 398 ? 16.012 -1.773 -18.878 1.00 95.75 398 ALA A CA 1
ATOM 3082 C C . ALA A 1 398 ? 17.337 -1.179 -18.394 1.00 95.75 398 ALA A C 1
ATOM 3084 O O . ALA A 1 398 ? 18.179 -1.898 -17.851 1.00 95.75 398 ALA A O 1
ATOM 3085 N N . LEU A 1 399 ? 17.517 0.130 -18.574 1.00 96.38 399 LEU A N 1
ATOM 3086 C CA . LEU A 1 399 ? 18.718 0.839 -18.154 1.00 96.38 399 LEU A CA 1
ATOM 3087 C C . LEU A 1 399 ? 18.853 0.823 -16.630 1.00 96.38 399 LEU A C 1
ATOM 3089 O O . LEU A 1 399 ? 19.942 0.584 -16.112 1.00 96.38 399 LEU A O 1
ATOM 3093 N N . PHE A 1 400 ? 17.743 0.988 -15.909 1.00 97.06 400 PHE A N 1
ATOM 3094 C CA . PHE A 1 400 ? 17.716 0.853 -14.459 1.00 97.06 400 PHE A CA 1
ATOM 3095 C C . PHE A 1 400 ? 18.135 -0.550 -14.010 1.00 97.06 400 PHE A C 1
ATOM 3097 O O . PHE A 1 400 ? 19.031 -0.667 -13.177 1.00 97.06 400 PHE A O 1
ATOM 3104 N N . ILE A 1 401 ? 17.545 -1.608 -14.585 1.00 96.62 401 ILE A N 1
ATOM 3105 C CA . ILE A 1 401 ? 17.911 -3.003 -14.289 1.00 96.62 401 ILE A CA 1
ATOM 3106 C C . ILE A 1 401 ? 19.408 -3.215 -14.525 1.00 96.62 401 ILE A C 1
ATOM 3108 O O . ILE A 1 401 ? 20.102 -3.732 -13.649 1.00 96.62 401 ILE A O 1
ATOM 3112 N N . PHE A 1 402 ? 19.923 -2.759 -15.668 1.00 96.38 402 PHE A N 1
ATOM 3113 C CA . PHE A 1 402 ? 21.336 -2.874 -16.008 1.00 96.38 402 PHE A CA 1
ATOM 3114 C C . PHE A 1 402 ? 22.240 -2.181 -14.977 1.00 96.38 402 PHE A C 1
ATOM 3116 O O . PHE A 1 402 ? 23.123 -2.828 -14.408 1.00 96.38 402 PHE A O 1
ATOM 3123 N N . ILE A 1 403 ? 22.011 -0.890 -14.707 1.00 95.94 403 ILE A N 1
ATOM 3124 C CA . ILE A 1 403 ? 22.837 -0.084 -13.792 1.00 95.94 403 ILE A CA 1
ATOM 3125 C C . ILE A 1 403 ? 22.758 -0.642 -12.369 1.00 95.94 403 ILE A C 1
ATOM 3127 O O . ILE A 1 403 ? 23.787 -0.829 -11.717 1.00 95.94 403 ILE A O 1
ATOM 3131 N N . PHE A 1 404 ? 21.549 -0.950 -11.893 1.00 94.81 404 PHE A N 1
ATOM 3132 C CA . PHE A 1 404 ? 21.333 -1.494 -10.557 1.00 94.81 404 PHE A CA 1
ATOM 3133 C C . PHE A 1 404 ? 22.117 -2.792 -10.360 1.00 94.81 404 PHE A C 1
ATOM 3135 O O . PHE A 1 404 ? 22.816 -2.957 -9.359 1.00 94.81 404 PHE A O 1
ATOM 3142 N N . MET A 1 405 ? 22.051 -3.701 -11.335 1.00 93.50 405 MET A N 1
ATOM 3143 C CA . MET A 1 405 ? 22.756 -4.975 -11.256 1.00 93.50 405 MET A CA 1
ATOM 3144 C C . MET A 1 405 ? 24.276 -4.818 -11.343 1.00 93.50 405 MET A C 1
ATOM 3146 O O . MET A 1 405 ? 24.974 -5.463 -10.562 1.00 93.50 405 MET A O 1
ATOM 3150 N N . GLN A 1 406 ? 24.808 -3.936 -12.201 1.00 93.62 406 GLN A N 1
ATOM 3151 C CA . GLN A 1 406 ? 26.258 -3.681 -12.219 1.00 93.62 406 GLN A CA 1
ATOM 3152 C C . GLN A 1 406 ? 26.779 -3.221 -10.858 1.00 93.62 406 GLN A C 1
ATOM 3154 O O . GLN A 1 406 ? 27.831 -3.670 -10.410 1.00 93.62 406 GLN A O 1
ATOM 3159 N N . VAL A 1 407 ? 26.031 -2.341 -10.191 1.00 91.94 407 VAL A N 1
ATOM 3160 C CA . VAL A 1 407 ? 26.475 -1.741 -8.930 1.00 91.94 407 VAL A CA 1
ATOM 3161 C C . VAL A 1 407 ? 26.255 -2.676 -7.738 1.00 91.94 407 VAL A C 1
ATOM 3163 O O . VAL A 1 407 ? 27.092 -2.723 -6.840 1.00 91.94 407 VAL A O 1
ATOM 3166 N N . LYS A 1 408 ? 25.135 -3.411 -7.683 1.00 89.50 408 LYS A N 1
ATOM 3167 C CA . LYS A 1 408 ? 24.743 -4.186 -6.487 1.00 89.50 408 LYS A CA 1
ATOM 3168 C C . LYS A 1 408 ? 25.009 -5.684 -6.564 1.00 89.50 408 LYS A C 1
ATOM 3170 O O . LYS A 1 408 ? 25.094 -6.331 -5.518 1.00 89.50 408 LYS A O 1
ATOM 3175 N N . VAL A 1 409 ? 25.127 -6.246 -7.761 1.00 88.31 409 VAL A N 1
ATOM 3176 C CA . VAL A 1 409 ? 25.358 -7.683 -7.944 1.00 88.31 409 VAL A CA 1
ATOM 3177 C C . VAL A 1 409 ? 26.825 -7.966 -8.250 1.00 88.31 409 VAL A C 1
ATOM 3179 O O . VAL A 1 409 ? 27.417 -8.820 -7.590 1.00 88.31 409 VAL A O 1
ATOM 3182 N N . GLY A 1 410 ? 27.407 -7.260 -9.219 1.00 89.69 410 GLY A N 1
ATOM 3183 C CA . GLY A 1 410 ? 28.798 -7.431 -9.639 1.00 89.69 410 GLY A CA 1
ATOM 3184 C C . GLY A 1 410 ? 29.020 -7.039 -11.100 1.00 89.69 410 GLY A C 1
ATOM 3185 O O . GLY A 1 410 ? 28.087 -6.665 -11.800 1.00 89.69 410 GLY A O 1
ATOM 3186 N N . ASN A 1 411 ? 30.257 -7.147 -11.584 1.00 89.00 411 ASN A N 1
ATOM 3187 C CA . ASN A 1 411 ? 30.596 -6.756 -12.952 1.00 89.00 411 ASN A CA 1
ATOM 3188 C C . ASN A 1 411 ? 30.289 -7.887 -13.952 1.00 89.00 411 ASN A C 1
ATOM 3190 O O . ASN A 1 411 ? 31.072 -8.825 -14.108 1.00 89.00 411 ASN A O 1
ATOM 3194 N N . ALA A 1 412 ? 29.133 -7.814 -14.612 1.00 92.50 412 ALA A N 1
ATOM 3195 C CA . ALA A 1 412 ? 28.713 -8.773 -15.638 1.00 92.50 412 ALA A CA 1
ATOM 3196 C C . ALA A 1 412 ? 27.856 -8.082 -16.721 1.00 92.50 412 ALA A C 1
ATOM 3198 O O . ALA A 1 412 ? 26.648 -8.324 -16.804 1.00 92.50 412 ALA A O 1
ATOM 3199 N N . PRO A 1 413 ? 28.450 -7.207 -17.560 1.00 92.69 413 PRO A N 1
ATOM 3200 C CA . PRO A 1 413 ? 27.741 -6.359 -18.528 1.00 92.69 413 PRO A CA 1
ATOM 3201 C C . PRO A 1 413 ? 26.788 -7.136 -19.426 1.00 92.69 413 PRO A C 1
ATOM 3203 O O . PRO A 1 413 ? 25.607 -6.806 -19.487 1.00 92.69 413 PRO A O 1
ATOM 3206 N N . LEU A 1 414 ? 27.261 -8.220 -20.040 1.00 94.38 414 LEU A N 1
ATOM 3207 C CA . LEU A 1 414 ? 26.445 -9.000 -20.966 1.00 94.38 414 LEU A CA 1
ATOM 3208 C C . LEU A 1 414 ? 25.218 -9.627 -20.283 1.00 94.38 414 LEU A C 1
ATOM 3210 O O . LEU A 1 414 ? 24.107 -9.522 -20.793 1.00 94.38 414 LEU A O 1
ATOM 3214 N N . LYS A 1 415 ? 25.393 -10.238 -19.103 1.00 93.44 415 LYS A N 1
ATOM 3215 C CA . LYS A 1 415 ? 24.288 -10.887 -18.375 1.00 93.44 415 LYS A CA 1
ATOM 3216 C C . LYS A 1 415 ? 23.241 -9.872 -17.921 1.00 93.44 415 LYS A C 1
ATOM 3218 O O . LYS A 1 415 ? 22.049 -10.116 -18.071 1.00 93.44 415 LYS A O 1
ATOM 3223 N N . HIS A 1 416 ? 23.678 -8.728 -17.401 1.00 94.75 416 HIS A N 1
ATOM 3224 C CA . HIS A 1 416 ? 22.766 -7.686 -16.931 1.00 94.75 416 HIS A CA 1
ATOM 3225 C C . HIS A 1 416 ? 22.069 -6.965 -18.089 1.00 94.75 416 HIS A C 1
ATOM 3227 O O . HIS A 1 416 ? 20.912 -6.581 -17.954 1.00 94.75 416 HIS A O 1
ATOM 3233 N N . ALA A 1 417 ? 22.726 -6.836 -19.247 1.00 94.44 417 ALA A N 1
ATOM 3234 C CA . ALA A 1 417 ? 22.089 -6.322 -20.456 1.00 94.44 417 ALA A CA 1
ATOM 3235 C C . ALA A 1 417 ? 20.982 -7.271 -20.937 1.00 94.44 417 ALA A C 1
ATOM 3237 O O . ALA A 1 417 ? 19.872 -6.818 -21.199 1.00 94.44 417 ALA A O 1
ATOM 3238 N N . ILE A 1 418 ? 21.236 -8.586 -20.958 1.00 95.44 418 ILE A N 1
ATOM 3239 C CA . ILE A 1 418 ? 20.218 -9.600 -21.285 1.00 95.44 418 ILE A CA 1
ATOM 3240 C C . ILE A 1 418 ? 19.022 -9.510 -20.322 1.00 95.44 418 ILE A C 1
ATOM 3242 O O . ILE A 1 418 ? 17.877 -9.576 -20.758 1.00 95.44 418 ILE A O 1
ATOM 3246 N N . MET A 1 419 ? 19.274 -9.311 -19.025 1.00 93.62 419 MET A N 1
ATOM 3247 C CA . MET A 1 419 ? 18.227 -9.118 -18.013 1.00 93.62 419 MET A CA 1
ATOM 3248 C C . MET A 1 419 ? 17.430 -7.816 -18.208 1.00 93.62 419 MET A C 1
ATOM 3250 O O . MET A 1 419 ? 16.216 -7.807 -18.029 1.00 93.62 419 MET A O 1
ATOM 3254 N N . GLY A 1 420 ? 18.076 -6.719 -18.607 1.00 94.19 420 GLY A N 1
ATOM 3255 C CA . GLY A 1 420 ? 17.372 -5.486 -18.973 1.00 94.19 420 GLY A CA 1
ATOM 3256 C C . GLY A 1 420 ? 16.506 -5.665 -20.226 1.00 94.19 420 GLY A C 1
ATOM 3257 O O . GLY A 1 420 ? 15.341 -5.270 -20.240 1.00 94.19 420 GLY A O 1
ATOM 3258 N N . ILE A 1 421 ? 17.046 -6.329 -21.254 1.00 94.44 421 ILE A N 1
ATOM 3259 C CA . ILE A 1 421 ? 16.339 -6.629 -22.509 1.00 94.44 421 ILE A CA 1
ATOM 3260 C C . ILE A 1 421 ? 15.133 -7.538 -22.256 1.00 94.44 421 ILE A C 1
ATOM 3262 O O . ILE A 1 421 ? 14.073 -7.308 -22.836 1.00 94.44 421 ILE A O 1
ATOM 3266 N N . SER A 1 422 ? 15.244 -8.533 -21.369 1.00 94.94 422 SER A N 1
ATOM 3267 C CA . SER A 1 422 ? 14.101 -9.387 -21.026 1.00 94.94 422 SER A CA 1
ATOM 3268 C C . SER A 1 422 ? 12.975 -8.603 -20.345 1.00 94.94 422 SER A C 1
ATOM 3270 O O . SER A 1 422 ? 11.805 -8.879 -20.606 1.00 94.94 422 SER A O 1
ATOM 3272 N N . GLY A 1 423 ? 13.307 -7.579 -19.549 1.00 92.56 423 GLY A N 1
ATOM 3273 C CA . GLY A 1 423 ? 12.334 -6.631 -19.002 1.00 92.56 423 GLY A CA 1
ATOM 3274 C C . GLY A 1 423 ? 11.579 -5.868 -20.096 1.00 92.56 423 GLY A C 1
ATOM 3275 O O . GLY A 1 423 ? 10.352 -5.807 -20.069 1.00 92.56 423 GLY A O 1
ATOM 3276 N N . VAL A 1 424 ? 12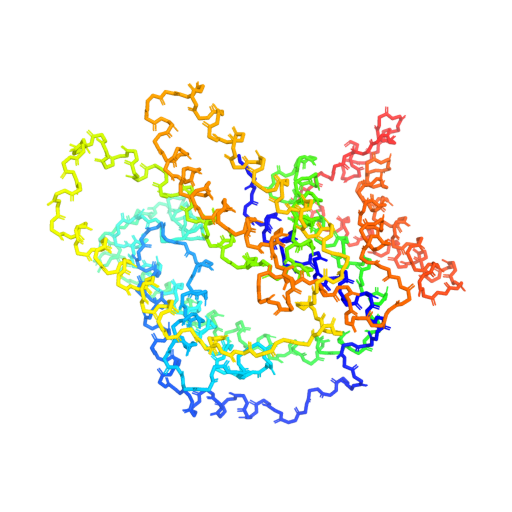.285 -5.359 -21.110 1.00 92.00 424 VAL A N 1
ATOM 3277 C CA . VAL A 1 424 ? 11.658 -4.685 -22.267 1.00 92.00 424 VAL A CA 1
ATOM 3278 C C . VAL A 1 424 ? 10.803 -5.646 -23.082 1.00 92.00 424 VAL A C 1
ATOM 3280 O O . VAL A 1 424 ? 9.695 -5.283 -23.462 1.00 92.00 424 VAL A O 1
ATOM 3283 N N . ALA A 1 425 ? 11.275 -6.872 -23.320 1.00 93.19 425 ALA A N 1
ATOM 3284 C CA . ALA A 1 425 ? 10.504 -7.889 -24.028 1.00 93.19 425 ALA A CA 1
ATOM 3285 C C . ALA A 1 425 ? 9.195 -8.207 -23.288 1.00 93.19 425 ALA A C 1
ATOM 3287 O O . ALA A 1 425 ? 8.131 -8.227 -23.902 1.00 93.19 425 ALA A O 1
ATOM 3288 N N . PHE A 1 426 ? 9.257 -8.376 -21.963 1.00 93.56 426 PHE A N 1
ATOM 3289 C CA . PHE A 1 426 ? 8.073 -8.557 -21.125 1.00 93.56 426 PHE A CA 1
ATOM 3290 C C . PHE A 1 426 ? 7.097 -7.378 -21.249 1.00 93.56 426 PHE A C 1
ATOM 3292 O O . PHE A 1 426 ? 5.909 -7.590 -21.486 1.00 93.56 426 PHE A O 1
ATOM 3299 N N . LEU A 1 427 ? 7.588 -6.140 -21.144 1.00 91.81 427 LEU A N 1
ATOM 3300 C CA . LEU A 1 427 ? 6.757 -4.943 -21.295 1.00 91.81 427 LEU A CA 1
ATOM 3301 C C . LEU A 1 427 ? 6.158 -4.831 -22.706 1.00 91.81 427 LEU A C 1
ATOM 3303 O O . LEU A 1 427 ? 4.991 -4.484 -22.844 1.00 91.81 427 LEU A O 1
ATOM 3307 N N . GLY A 1 428 ? 6.901 -5.187 -23.755 1.00 90.25 428 GLY A N 1
ATOM 3308 C CA . GLY A 1 428 ? 6.384 -5.226 -25.126 1.00 90.25 428 GLY A CA 1
ATOM 3309 C C . GLY A 1 428 ? 5.231 -6.220 -25.286 1.00 90.25 428 GLY A C 1
ATOM 3310 O O . GLY A 1 428 ? 4.196 -5.882 -25.858 1.00 90.25 428 GLY A O 1
ATOM 3311 N N . VAL A 1 429 ? 5.361 -7.417 -24.703 1.00 91.38 429 VAL A N 1
ATOM 3312 C CA . VAL A 1 429 ? 4.282 -8.418 -24.673 1.00 91.38 429 VAL A CA 1
ATOM 3313 C C . VAL A 1 429 ? 3.062 -7.876 -23.923 1.00 91.38 429 VAL A C 1
ATOM 3315 O O . VAL A 1 429 ? 1.946 -7.946 -24.436 1.00 91.38 429 VAL A O 1
ATOM 3318 N N . MET A 1 430 ? 3.258 -7.290 -22.739 1.00 89.75 430 MET A N 1
ATOM 3319 C CA . MET A 1 430 ? 2.162 -6.695 -21.966 1.00 89.75 430 MET A CA 1
ATOM 3320 C C . MET A 1 430 ? 1.479 -5.557 -22.719 1.00 89.75 430 MET A C 1
ATOM 3322 O O . MET A 1 430 ? 0.253 -5.501 -22.743 1.00 89.75 430 MET A O 1
ATOM 3326 N N . SER A 1 431 ? 2.243 -4.684 -23.371 1.00 87.50 431 SER A N 1
ATOM 3327 C CA . SER A 1 431 ? 1.692 -3.605 -24.186 1.00 87.50 431 SER A CA 1
ATOM 3328 C C . SER A 1 431 ? 0.846 -4.124 -25.343 1.00 87.50 431 SER A C 1
ATOM 3330 O O . SER A 1 431 ? -0.231 -3.581 -25.580 1.00 87.50 431 SER A O 1
ATOM 3332 N N . HIS A 1 432 ? 1.273 -5.197 -26.010 1.00 88.00 432 HIS A N 1
ATOM 3333 C CA . HIS A 1 432 ? 0.500 -5.796 -27.091 1.00 88.00 432 HIS A CA 1
ATOM 3334 C C . HIS A 1 432 ? -0.842 -6.352 -26.595 1.00 88.00 432 HIS A C 1
ATOM 3336 O O . HIS A 1 432 ? -1.889 -5.998 -27.131 1.00 88.00 432 HIS A O 1
ATOM 3342 N N . PHE A 1 433 ? -0.829 -7.166 -25.534 1.00 86.81 433 PHE A N 1
ATOM 3343 C CA . PHE A 1 433 ? -2.049 -7.791 -25.007 1.00 86.81 433 PHE A CA 1
ATOM 3344 C C . PHE A 1 433 ? -3.008 -6.803 -24.342 1.00 86.81 433 PHE A C 1
ATOM 3346 O O . PHE A 1 433 ? -4.218 -7.006 -24.365 1.00 86.81 433 PHE A O 1
ATOM 3353 N N . LEU A 1 434 ? -2.477 -5.747 -23.731 1.00 84.06 434 LEU A N 1
ATOM 3354 C CA . LEU A 1 434 ? -3.264 -4.768 -22.985 1.00 84.06 434 LEU A CA 1
ATOM 3355 C C . LEU A 1 434 ? -3.495 -3.472 -23.780 1.00 84.06 434 LEU A C 1
ATOM 3357 O O . LEU A 1 434 ? -4.098 -2.534 -23.254 1.00 84.06 434 LEU A O 1
ATOM 3361 N N . THR A 1 435 ? -3.036 -3.409 -25.038 1.00 83.88 435 THR A N 1
ATOM 3362 C CA . THR A 1 435 ? -3.086 -2.227 -25.921 1.00 83.88 435 THR A CA 1
ATOM 3363 C C . THR A 1 435 ? -2.581 -0.958 -25.221 1.00 83.88 435 THR A C 1
ATOM 3365 O O . THR A 1 435 ? -3.261 0.066 -25.162 1.00 83.88 435 THR A O 1
ATOM 3368 N N . LEU A 1 436 ? -1.399 -1.050 -24.604 1.00 82.19 436 LEU A N 1
ATOM 3369 C CA . LEU A 1 436 ? -0.855 0.011 -23.750 1.00 82.19 436 LEU A CA 1
ATOM 3370 C C . LEU A 1 436 ? 0.159 0.873 -24.474 1.00 82.19 436 LEU A C 1
ATOM 3372 O O . LEU A 1 436 ? 1.134 0.364 -25.026 1.00 82.19 436 LEU A O 1
ATOM 3376 N N . ARG A 1 437 ? -0.004 2.185 -24.337 1.00 85.75 437 ARG A N 1
ATOM 3377 C CA . ARG A 1 437 ? 1.040 3.162 -24.628 1.00 85.75 437 ARG A CA 1
ATOM 3378 C C . ARG A 1 437 ? 1.756 3.507 -23.332 1.00 85.75 437 ARG A C 1
ATOM 3380 O O . ARG A 1 437 ? 1.127 3.991 -22.394 1.00 85.75 437 ARG A O 1
ATOM 3387 N N . TYR A 1 438 ? 3.046 3.201 -23.263 1.00 88.81 438 TYR A N 1
ATOM 3388 C CA . TYR A 1 438 ? 3.861 3.535 -22.101 1.00 88.81 438 TYR A CA 1
ATOM 3389 C C . TYR A 1 438 ? 4.154 5.037 -22.029 1.00 88.81 438 TYR A C 1
ATOM 3391 O O . TYR A 1 438 ? 4.160 5.701 -23.067 1.00 88.81 438 TYR A O 1
ATOM 3399 N N . PRO A 1 439 ? 4.423 5.580 -20.826 1.00 87.19 439 PRO A N 1
ATOM 3400 C CA . PRO A 1 439 ? 4.687 6.998 -20.690 1.00 87.19 439 PRO A CA 1
ATOM 3401 C C . PRO A 1 439 ? 5.997 7.358 -21.402 1.00 87.19 439 PRO A C 1
ATOM 3403 O O . PRO A 1 439 ? 7.043 6.726 -21.197 1.00 87.19 439 PRO A O 1
ATOM 3406 N N . SER A 1 440 ? 5.900 8.370 -22.262 1.00 87.88 440 SER A N 1
ATOM 3407 C CA . SER A 1 440 ? 6.993 8.922 -23.055 1.00 87.88 440 SER A CA 1
ATOM 3408 C C . SER A 1 440 ? 7.944 9.720 -22.169 1.00 87.88 440 SER A C 1
ATOM 3410 O O . SER A 1 440 ? 7.492 10.538 -21.367 1.00 87.88 440 SER A O 1
ATOM 3412 N N . GLY A 1 441 ? 9.249 9.504 -22.314 1.00 89.75 441 GLY A N 1
ATOM 3413 C CA . GLY A 1 441 ? 10.264 10.352 -21.698 1.00 89.75 441 GLY A CA 1
ATOM 3414 C C . GLY A 1 441 ? 10.661 11.517 -22.602 1.00 89.75 441 GLY A C 1
ATOM 3415 O O . GLY A 1 441 ? 10.104 11.716 -23.682 1.00 89.75 441 GLY A O 1
ATOM 3416 N N . LEU A 1 442 ? 11.671 12.273 -22.174 1.00 89.69 442 LEU A N 1
ATOM 3417 C CA . LEU A 1 442 ? 12.251 13.359 -22.971 1.00 89.69 442 LEU A CA 1
ATOM 3418 C C . LEU A 1 442 ? 12.883 12.866 -24.279 1.00 89.69 442 LEU A C 1
ATOM 3420 O O . LEU A 1 442 ? 12.929 13.606 -25.250 1.00 89.69 442 LEU A O 1
ATOM 3424 N N . LEU A 1 443 ? 13.357 11.623 -24.343 1.00 88.06 443 LEU A N 1
ATOM 3425 C CA . LEU A 1 443 ? 13.930 11.062 -25.567 1.00 88.06 443 LEU A CA 1
ATOM 3426 C C . LEU A 1 443 ? 12.903 10.984 -26.708 1.00 88.06 443 LEU A C 1
ATOM 3428 O O . LEU A 1 443 ? 13.235 11.243 -27.861 1.00 88.06 443 LEU A O 1
ATOM 3432 N N . GLN A 1 444 ? 11.653 10.670 -26.377 1.00 87.56 444 GLN A N 1
ATOM 3433 C CA . GLN A 1 444 ? 10.545 10.554 -27.321 1.00 87.56 444 GLN A CA 1
ATOM 3434 C C . GLN A 1 444 ? 10.068 11.916 -27.855 1.00 87.56 444 GLN A C 1
ATOM 3436 O O . GLN A 1 444 ? 9.318 11.947 -28.820 1.00 87.56 444 GLN A O 1
ATOM 3441 N N . SER A 1 445 ? 10.508 13.045 -27.279 1.00 85.06 445 SER A N 1
ATOM 3442 C CA . SER A 1 445 ? 10.259 14.367 -27.879 1.00 85.06 445 SER A CA 1
ATOM 3443 C C . SER A 1 445 ? 11.237 14.707 -29.006 1.00 85.06 445 SER A C 1
ATOM 3445 O O . SER A 1 445 ? 10.995 15.640 -29.769 1.00 85.06 445 SER A O 1
ATOM 3447 N N . VAL A 1 446 ? 12.344 13.963 -29.105 1.00 88.19 446 VAL A N 1
ATOM 3448 C CA . VAL A 1 446 ? 13.402 14.163 -30.106 1.00 88.19 446 VAL A CA 1
ATOM 3449 C C . VAL A 1 446 ? 13.387 13.060 -31.166 1.00 88.19 446 VAL A C 1
ATOM 3451 O O . VAL A 1 446 ? 13.794 13.297 -32.301 1.00 88.19 446 VAL A O 1
ATOM 3454 N N . ILE A 1 447 ? 12.945 11.853 -30.805 1.00 87.56 447 ILE A N 1
ATOM 3455 C CA . ILE A 1 447 ? 12.962 10.671 -31.670 1.00 87.56 447 ILE A CA 1
ATOM 3456 C C . ILE A 1 447 ? 11.564 10.059 -31.726 1.00 87.56 447 ILE A C 1
ATOM 3458 O O . ILE A 1 447 ? 11.058 9.597 -30.703 1.00 87.56 447 ILE A O 1
ATOM 3462 N N . ASP A 1 448 ? 10.999 9.966 -32.932 1.00 82.88 448 ASP A N 1
ATOM 3463 C CA . ASP A 1 448 ? 9.775 9.203 -33.172 1.00 82.88 448 ASP A CA 1
ATOM 3464 C C . ASP A 1 448 ? 10.044 7.711 -32.968 1.00 82.88 448 ASP A C 1
ATOM 3466 O O . ASP A 1 448 ? 10.905 7.101 -33.611 1.00 82.88 448 ASP A O 1
ATOM 3470 N N . MET A 1 449 ? 9.296 7.114 -32.047 1.00 83.31 449 MET A N 1
ATOM 3471 C CA . MET A 1 449 ? 9.415 5.704 -31.695 1.00 83.31 449 MET A CA 1
ATOM 3472 C C . MET A 1 449 ? 8.130 4.942 -32.032 1.00 83.31 449 MET A C 1
ATOM 3474 O O . MET A 1 449 ? 7.073 5.538 -32.222 1.00 83.31 449 MET A O 1
ATOM 3478 N N . PRO A 1 450 ? 8.176 3.600 -32.085 1.00 82.62 450 PRO A N 1
ATOM 3479 C CA . PRO A 1 450 ? 6.967 2.788 -32.121 1.00 82.62 450 PRO A CA 1
ATOM 3480 C C . PRO A 1 450 ? 5.983 3.164 -31.005 1.00 82.62 450 PRO A C 1
ATOM 3482 O O . PRO A 1 450 ? 6.394 3.423 -29.873 1.00 82.62 450 PRO A O 1
ATOM 3485 N N . TRP A 1 451 ? 4.685 3.102 -31.309 1.00 78.62 451 TRP A N 1
ATOM 3486 C CA . TRP A 1 451 ? 3.593 3.579 -30.447 1.00 78.62 451 TRP A CA 1
ATOM 3487 C C . TRP A 1 451 ? 3.646 3.082 -28.994 1.00 78.62 451 TRP A C 1
ATOM 3489 O O . TRP A 1 451 ? 3.288 3.794 -28.061 1.00 78.62 451 TRP A O 1
ATOM 3499 N N . TRP A 1 452 ? 4.107 1.852 -28.767 1.00 78.88 452 TRP A N 1
ATOM 3500 C CA . TRP A 1 452 ? 4.180 1.279 -27.427 1.00 78.88 452 TRP A CA 1
ATOM 3501 C C . TRP A 1 452 ? 5.386 1.774 -26.619 1.00 78.88 452 TRP A C 1
ATOM 3503 O O . TRP A 1 452 ? 5.347 1.726 -25.397 1.00 78.88 452 TRP A O 1
ATOM 3513 N N . LEU A 1 453 ? 6.432 2.297 -27.265 1.00 80.25 453 LEU A N 1
ATOM 3514 C CA . LEU A 1 453 ? 7.635 2.856 -26.630 1.00 80.25 453 LEU A CA 1
ATOM 3515 C C . LEU A 1 453 ? 7.471 4.331 -26.217 1.00 80.25 453 LEU A C 1
ATOM 3517 O O . LEU A 1 453 ? 8.453 4.979 -25.848 1.00 80.25 453 LEU A O 1
ATOM 3521 N N . GLY A 1 454 ? 6.240 4.849 -26.259 1.00 64.12 454 GLY A N 1
ATOM 3522 C CA . GLY A 1 454 ? 5.923 6.241 -25.948 1.00 64.12 454 GLY A CA 1
ATOM 3523 C C . GLY A 1 454 ? 6.078 7.196 -27.134 1.00 64.12 454 GLY A C 1
ATOM 3524 O O . GLY A 1 454 ? 6.111 8.400 -26.909 1.00 64.12 454 GLY A O 1
ATOM 3525 N N . GLY A 1 455 ? 6.197 6.674 -28.362 1.00 52.22 455 GLY A N 1
ATOM 3526 C CA . GLY A 1 455 ? 6.071 7.448 -29.603 1.00 52.22 455 GLY A CA 1
ATOM 3527 C C . GLY A 1 455 ? 4.623 7.634 -30.009 1.00 52.22 455 GLY A C 1
ATOM 3528 O O . GLY A 1 455 ? 3.773 6.801 -29.612 1.00 52.22 455 GLY A O 1
#

Foldseek 3Di:
DFDLLLLCCQQPVLLVLLVLVQVQFQLDQDLDPDPCPVVLVVVCVVPVVLLVVLLVLLLVLLLDAPSAQPVSLVVQLVVQCVPDPCNVCAPVPDSSNVSRSVSSNLSSVVSQVNCCQAVVGGSYPVSVVVSVVCVVVVHHGHNCCVPVVVVVVVVVNVCSVVVVVVVVVVCVVCVSVVSNVSNPRSLLVSLVSLLVSLVSQCVRPVDLVSLVSSLVSNVLSNLCVFWVHDSVVVSSCVSCLVPVLVVVLVCCVVQNVCVCVPPVNVVVVVVVVVVVVCCVVVPPCPPDADDLLAQQHLPPQVSVLVSLVVVLVVLVVLCVVLVVDDPSSNPSSNVVSVVVNVVSVVLSVCSVPDPGRDPSGGGPVSVDPGPDDSVVVSVLSVQLSVLCQAQNSLRSSLVSQQVSCCVSPHNDNVVSNVVSVVSSVVQVVVCVVVVHATDGHPVCVVDPDPRNRND

Secondary structure (DSSP, 8-state):
---HHHHHIIIIIHHHHHHHHHH-S-S-S-----SHHHHHHHHHHHTHHHHHHHHHHHHHHHHSTTS-THHHHHHHHHHHHHH-S-GGGTTTT-THHHHHHHHHHHHHHHHHHHHHHHHS--SSHHHHHHHHHHHHTT---SGGGGTT-HHHHHHHHHHHHHHHHHHHHHHHHHHHHHHHHTTS-HHHHHHHHHHHHHHHHHTTTSSHHHHHHHHHHHHHHHHHHHTT--HHHHHHHHHHHHHHHHHHHHHHHHHGGGGGGSHHHHHHHHHHHHHHHHHHHT-TTTTPPPPTTSTT-STT-HHHHHHHHHHHHHHHHHHHHGGGS-HHHHHHHHHHHHHHHHHHHHHHHHHHH--S--TT---GGGT---SS-HHHHHHHHHHHHHHHHHH-HHHHHHHHHHHHHHHHT-S-HHHHHHHHHHHHHHHHHHHHHHTPPPPP-GGGGTS---GGGT-

Solvent-accessible surface area (backbone atoms only — not comparable to full-atom values): 23823 Å² total; per-residue (Å²): 134,82,57,65,67,27,48,51,42,6,40,50,49,46,31,48,52,47,51,50,55,49,66,69,45,47,83,30,96,63,48,71,78,67,85,50,67,64,52,54,55,48,47,50,64,76,41,40,69,50,35,52,53,18,21,49,51,10,21,55,50,16,40,36,61,74,62,42,67,83,54,37,31,55,53,24,37,52,50,53,50,70,75,43,88,71,51,86,45,57,92,74,76,42,62,67,64,48,44,17,18,58,30,4,48,62,30,16,60,64,17,17,46,49,31,26,40,48,66,49,40,42,10,31,75,69,43,42,53,52,53,53,51,32,52,74,74,74,45,76,59,16,60,53,32,75,68,79,34,42,68,59,49,48,50,51,56,50,47,54,55,51,47,52,51,52,51,48,54,51,49,62,68,45,41,66,63,56,41,42,56,40,41,45,51,39,73,72,48,48,50,58,51,50,46,51,51,54,50,58,26,24,67,70,80,68,41,72,66,34,50,53,48,26,51,52,34,18,53,50,20,35,52,27,63,37,40,70,44,64,57,66,60,51,51,52,52,60,69,46,41,83,52,48,47,59,49,51,48,52,49,36,71,76,43,48,77,56,52,66,71,36,70,68,51,44,51,50,51,53,50,49,54,50,48,53,52,47,51,68,74,68,40,87,70,69,85,68,84,56,49,66,80,39,39,22,20,56,75,84,51,61,64,53,51,51,50,51,48,52,55,48,47,52,36,52,48,47,40,60,55,27,70,79,45,56,78,71,68,17,50,57,49,36,54,54,20,52,54,48,49,68,56,46,53,58,50,52,51,50,52,74,66,46,84,57,36,37,90,81,36,37,33,51,75,64,63,58,91,55,97,56,60,72,68,61,50,50,49,51,56,50,47,38,55,50,35,20,49,44,54,2,41,54,56,10,42,19,50,38,31,26,53,49,34,45,74,70,73,44,93,46,70,69,64,31,45,53,54,10,50,50,50,33,51,52,49,51,53,50,24,64,79,65,73,39,62,40,59,52,13,60,45,40,77,78,40,91,45,61,54,53,67,24,58